Protein AF-A0A4T0WG62-F1 (afdb_monomer_lite)

Organism: NCBI:txid80884

Radius of gyration: 45.57 Å; chains: 1; bounding box: 102×88×135 Å

Secondary structure (DSSP, 8-state):
-HHHHHHHHHHHHHHHHHHHHHHHHHHHHHHHTT----S--SS--S-PBPHHHHHHHHHHHHHHHHHHHHHHHHHHHHTS-TTS--HHHHHHHHHHHHHHHHHHHHHHHHHHHHHHHHHTTTTSS-GGG-B------HHHHHHHHHHHHTT--BPTTSSPBP-HHHHHHHHHHHHHHHHHHS--HHHHHHHHHHHHHHHHHHHHHHHHHHHHHHHHHHT-GGGS-TTSS-HHHHHHHHHHHHHHHHHHHHHHHHHHHHHHHHHHHHHHHHHHHHHHHHHHHHHHHHHHHHHHHHHHHHHHHHHHHHHHHHHHS--TTTSS----THHHHHHHHHHHHHHHHHHHHHHHHHHHHHHHHHHHH---------------------------------------------------------PPPPP---------

Structure (mmCIF, N/CA/C/O backbone):
data_AF-A0A4T0WG62-F1
#
_entry.id   AF-A0A4T0WG62-F1
#
loop_
_atom_site.group_PDB
_atom_site.id
_atom_site.type_symbol
_atom_site.label_atom_id
_atom_site.label_alt_id
_atom_site.label_comp_id
_atom_site.label_asym_id
_atom_site.label_entity_id
_atom_site.label_seq_id
_atom_site.pdbx_PDB_ins_code
_atom_site.Cartn_x
_atom_site.Cartn_y
_atom_site.Cartn_z
_atom_site.occupancy
_atom_site.B_iso_or_equiv
_atom_site.auth_seq_id
_atom_site.auth_comp_id
_atom_site.auth_asym_id
_atom_site.auth_atom_id
_atom_site.pdbx_PDB_model_num
ATOM 1 N N . MET A 1 1 ? 10.729 -11.841 59.285 1.00 58.03 1 MET A N 1
ATOM 2 C CA . MET A 1 1 ? 10.294 -12.112 57.893 1.00 58.03 1 MET A CA 1
ATOM 3 C C . MET A 1 1 ? 8.800 -12.414 57.759 1.00 58.03 1 MET A C 1
ATOM 5 O O . MET A 1 1 ? 8.158 -11.691 57.017 1.00 58.03 1 MET A O 1
ATOM 9 N N . ARG A 1 2 ? 8.191 -13.393 58.455 1.00 59.16 2 ARG A N 1
ATOM 10 C CA . ARG A 1 2 ? 6.732 -13.644 58.311 1.00 59.16 2 ARG A CA 1
ATOM 11 C C . ARG A 1 2 ? 5.884 -12.383 58.585 1.00 59.16 2 ARG A C 1
ATOM 13 O O . ARG A 1 2 ? 5.039 -12.024 57.774 1.00 59.16 2 ARG A O 1
ATOM 20 N N . ASN A 1 3 ? 6.221 -11.640 59.641 1.00 69.44 3 ASN A N 1
ATOM 21 C CA . ASN A 1 3 ? 5.549 -10.395 60.036 1.00 69.44 3 ASN A CA 1
ATOM 22 C C . ASN A 1 3 ? 5.656 -9.270 58.985 1.00 69.44 3 ASN A C 1
ATOM 24 O O . ASN A 1 3 ? 4.749 -8.452 58.893 1.00 69.44 3 ASN A O 1
ATOM 28 N N . SER A 1 4 ? 6.716 -9.219 58.163 1.00 74.25 4 SER A N 1
ATOM 29 C CA . SER A 1 4 ? 6.826 -8.186 57.120 1.00 74.25 4 SER A CA 1
ATOM 30 C C . SER A 1 4 ? 5.960 -8.488 55.893 1.00 74.25 4 SER A C 1
ATOM 32 O O . SER A 1 4 ? 5.573 -7.555 55.197 1.00 74.25 4 SER A O 1
ATOM 34 N N . VAL A 1 5 ? 5.581 -9.752 55.656 1.00 79.00 5 VAL A N 1
ATOM 35 C CA . VAL A 1 5 ? 4.540 -10.099 54.669 1.00 79.00 5 VAL A CA 1
ATOM 36 C C . VAL A 1 5 ? 3.175 -9.591 55.141 1.00 79.00 5 VAL A C 1
ATOM 38 O O . VAL A 1 5 ? 2.461 -8.968 54.361 1.00 79.00 5 VAL A O 1
ATOM 41 N N . VAL A 1 6 ? 2.849 -9.802 56.423 1.00 81.94 6 VAL A N 1
ATOM 42 C CA . VAL A 1 6 ? 1.596 -9.337 57.047 1.00 81.94 6 VAL A CA 1
ATOM 43 C C . VAL A 1 6 ? 1.511 -7.808 57.014 1.00 81.94 6 VAL A C 1
ATOM 45 O O . VAL A 1 6 ? 0.592 -7.272 56.406 1.00 81.94 6 VAL A O 1
ATOM 48 N N . SER A 1 7 ? 2.530 -7.107 57.518 1.00 84.62 7 SER A N 1
ATOM 49 C CA . SER A 1 7 ? 2.588 -5.637 57.489 1.00 84.62 7 SER A CA 1
ATOM 50 C C . SER A 1 7 ? 2.516 -5.059 56.065 1.00 84.62 7 SER A C 1
ATOM 52 O O . SER A 1 7 ? 1.812 -4.079 55.819 1.00 84.62 7 SER A O 1
ATOM 54 N N . SER A 1 8 ? 3.161 -5.700 55.079 1.00 84.06 8 SER A N 1
ATOM 55 C CA . SER A 1 8 ? 3.052 -5.284 53.671 1.00 84.06 8 SER A CA 1
ATOM 56 C C . SER A 1 8 ? 1.628 -5.463 53.113 1.00 84.06 8 SER A C 1
ATOM 58 O O . SER A 1 8 ? 1.199 -4.670 52.269 1.00 84.06 8 SER A O 1
ATOM 60 N N . ALA A 1 9 ? 0.866 -6.454 53.589 1.00 84.94 9 ALA A N 1
ATOM 61 C CA . ALA A 1 9 ? -0.545 -6.633 53.244 1.00 84.94 9 ALA A CA 1
ATOM 62 C C . ALA A 1 9 ? -1.465 -5.629 53.970 1.00 84.94 9 ALA A C 1
ATOM 64 O O . ALA A 1 9 ? -2.357 -5.072 53.335 1.00 84.94 9 ALA A O 1
ATOM 65 N N . GLU A 1 10 ? -1.219 -5.328 55.248 1.00 87.88 10 GLU A N 1
ATOM 66 C CA . GLU A 1 10 ? -1.970 -4.332 56.036 1.00 87.88 10 GLU A CA 1
ATOM 67 C C . GLU A 1 10 ? -1.861 -2.921 55.437 1.00 87.88 10 GLU A C 1
ATOM 69 O O . GLU A 1 10 ? -2.872 -2.249 55.225 1.00 87.88 10 GLU A O 1
ATOM 74 N N . VAL A 1 11 ? -0.649 -2.494 55.059 1.00 87.06 11 VAL A N 1
ATOM 75 C CA . VAL A 1 11 ? -0.417 -1.206 54.375 1.00 87.06 11 VAL A CA 1
ATOM 76 C C . VAL A 1 11 ? -1.148 -1.139 53.028 1.00 87.06 11 VAL A C 1
ATOM 78 O O . VAL A 1 11 ? -1.618 -0.075 52.624 1.00 87.06 11 VAL A O 1
ATOM 81 N N . PHE A 1 12 ? -1.280 -2.266 52.323 1.00 87.88 12 PHE A N 1
ATOM 82 C CA . PHE A 1 12 ? -2.065 -2.331 51.090 1.00 87.88 12 PHE A CA 1
ATOM 83 C C . PHE A 1 12 ? -3.573 -2.299 51.356 1.00 87.88 12 PHE A C 1
ATOM 85 O O . PHE A 1 12 ? -4.283 -1.590 50.651 1.00 87.88 12 PHE A O 1
ATOM 92 N N . TYR A 1 13 ? -4.060 -2.989 52.389 1.00 90.12 13 TYR A N 1
ATOM 93 C CA . TYR A 1 13 ? -5.461 -2.929 52.804 1.00 90.12 13 TYR A CA 1
ATOM 94 C C . TYR A 1 13 ? -5.880 -1.498 53.173 1.00 90.12 13 TYR A C 1
ATOM 96 O O . TYR A 1 13 ? -6.916 -1.034 52.707 1.00 90.12 13 TYR A O 1
ATOM 104 N N . ALA A 1 14 ? -5.041 -0.755 53.903 1.00 88.88 14 ALA A N 1
ATOM 105 C CA . ALA A 1 14 ? -5.281 0.659 54.200 1.00 88.88 14 ALA A CA 1
ATOM 106 C C . ALA A 1 14 ? -5.350 1.531 52.926 1.00 88.88 14 ALA A C 1
ATOM 108 O O . ALA A 1 14 ? -6.256 2.354 52.792 1.00 88.88 14 ALA A O 1
ATOM 109 N N . LYS A 1 15 ? -4.441 1.315 51.961 1.00 86.56 15 LYS A N 1
ATOM 110 C CA . LYS A 1 15 ? -4.449 2.005 50.654 1.00 86.56 15 LYS A CA 1
ATOM 111 C C . LYS A 1 15 ? -5.697 1.670 49.826 1.00 86.56 15 LYS A C 1
ATOM 113 O O . LYS A 1 15 ? -6.293 2.571 49.246 1.00 86.56 15 LYS A O 1
ATOM 118 N N . VAL A 1 16 ? -6.118 0.402 49.798 1.00 88.56 16 VAL A N 1
ATOM 119 C CA . VAL A 1 16 ? -7.355 -0.038 49.130 1.00 88.56 16 VAL A CA 1
ATOM 120 C C . VAL A 1 16 ? -8.583 0.567 49.805 1.00 88.56 16 VAL A C 1
ATOM 122 O O . VAL A 1 16 ? -9.435 1.096 49.101 1.00 88.56 16 VAL A O 1
ATOM 125 N N . LYS A 1 17 ? -8.664 0.556 51.142 1.00 90.12 17 LYS A N 1
ATOM 126 C CA . LYS A 1 17 ? -9.799 1.133 51.872 1.00 90.12 17 LYS A CA 1
ATOM 127 C C . LYS A 1 17 ? -9.974 2.621 51.556 1.00 90.12 17 LYS A C 1
ATOM 129 O O . LYS A 1 17 ? -11.061 3.013 51.160 1.00 90.12 17 LYS A O 1
ATOM 134 N N . ALA A 1 18 ? -8.900 3.410 51.608 1.00 87.56 18 ALA A N 1
ATOM 135 C CA . ALA A 1 18 ? -8.962 4.832 51.263 1.00 87.56 18 ALA A CA 1
ATOM 136 C C . ALA A 1 18 ? -9.441 5.090 49.816 1.00 87.56 18 ALA A C 1
ATOM 138 O O . ALA A 1 18 ? -10.061 6.116 49.548 1.00 87.56 18 ALA A O 1
ATOM 139 N N . ILE A 1 19 ? -9.183 4.163 48.884 1.00 87.81 19 ILE A N 1
ATOM 140 C CA . ILE A 1 19 ? -9.728 4.225 47.520 1.00 87.81 19 ILE A CA 1
ATOM 141 C C . ILE A 1 19 ? -11.210 3.819 47.492 1.00 87.81 19 ILE A C 1
ATOM 143 O O . ILE A 1 19 ? -11.988 4.475 46.806 1.00 87.81 19 ILE A O 1
ATOM 147 N N . VAL A 1 20 ? -11.622 2.797 48.253 1.00 89.12 20 VAL A N 1
ATOM 148 C CA . VAL A 1 20 ? -13.041 2.417 48.399 1.00 89.12 20 VAL A CA 1
ATOM 149 C C . VAL A 1 20 ? -13.855 3.598 48.932 1.00 89.12 20 VAL A C 1
ATOM 151 O O . VAL A 1 20 ? -14.831 3.982 48.289 1.00 89.12 20 VAL A O 1
ATOM 154 N N . ASP A 1 21 ? -13.393 4.235 50.011 1.00 88.25 21 ASP A N 1
ATOM 155 C CA . ASP A 1 21 ? -14.027 5.407 50.626 1.00 88.25 21 ASP A CA 1
ATOM 156 C C . ASP A 1 21 ? -14.204 6.553 49.592 1.00 88.25 21 ASP A C 1
ATOM 158 O O . ASP A 1 21 ? -15.281 7.143 49.478 1.00 88.25 21 ASP A O 1
ATOM 162 N N . GLN A 1 22 ? -13.184 6.814 48.755 1.00 84.00 22 GLN A N 1
ATOM 163 C CA . GLN A 1 22 ? -13.262 7.781 47.645 1.00 84.00 22 GLN A CA 1
ATOM 164 C C . GLN A 1 22 ? -14.237 7.359 46.533 1.00 84.00 22 GLN A C 1
ATOM 166 O O . GLN A 1 22 ? -14.954 8.200 45.990 1.00 84.00 22 GLN A O 1
ATOM 171 N N . THR A 1 23 ? -14.291 6.072 46.174 1.00 84.38 23 THR A N 1
ATOM 172 C CA . THR A 1 23 ? -15.251 5.579 45.170 1.00 84.38 23 THR A CA 1
ATOM 173 C C . THR A 1 23 ? -16.695 5.586 45.672 1.00 84.38 23 THR A C 1
ATOM 175 O O . THR A 1 23 ? -17.605 5.766 44.867 1.00 84.38 23 THR A O 1
ATOM 178 N N . GLU A 1 24 ? -16.923 5.462 46.982 1.00 85.75 24 GLU A N 1
ATOM 179 C CA . GLU A 1 24 ? -18.254 5.589 47.582 1.00 85.75 24 GLU A CA 1
ATOM 180 C C . GLU A 1 24 ? -18.732 7.052 47.585 1.00 85.75 24 GLU A C 1
ATOM 182 O O . GLU A 1 24 ? -19.895 7.320 47.282 1.00 85.75 24 GLU A O 1
ATOM 187 N N . GLU A 1 25 ? -17.837 8.014 47.844 1.00 82.88 25 GLU A N 1
ATOM 188 C CA . GLU A 1 25 ? -18.127 9.447 47.677 1.00 82.88 25 GLU A CA 1
ATOM 189 C C . GLU A 1 25 ? -18.475 9.784 46.214 1.00 82.88 25 GLU A C 1
ATOM 191 O O . GLU A 1 25 ? -19.505 10.405 45.946 1.00 82.88 25 GLU A O 1
ATOM 196 N N . LEU A 1 26 ? -17.666 9.310 45.258 1.00 80.44 26 LEU A N 1
ATOM 197 C CA . LEU A 1 26 ? -17.929 9.425 43.818 1.00 80.44 26 LEU A CA 1
ATOM 198 C C . LEU A 1 26 ? -19.282 8.818 43.421 1.00 80.44 26 LEU A C 1
ATOM 200 O O . LEU A 1 26 ? -20.031 9.430 42.660 1.00 80.44 26 LEU A O 1
ATOM 204 N N . HIS A 1 27 ? -19.615 7.634 43.941 1.00 80.94 27 HIS A N 1
ATOM 205 C CA . HIS A 1 27 ? -20.894 6.984 43.665 1.00 80.94 27 HIS A CA 1
ATOM 206 C C . HIS A 1 27 ? -22.071 7.822 44.178 1.00 80.94 27 HIS A C 1
ATOM 208 O O . HIS A 1 27 ? -23.005 8.077 43.417 1.00 80.94 27 HIS A O 1
ATOM 214 N N . LYS A 1 28 ? -21.988 8.324 45.419 1.00 80.69 28 LYS A N 1
ATOM 215 C CA . LYS A 1 28 ? -23.000 9.213 46.011 1.00 80.69 28 LYS A CA 1
ATOM 216 C C . LYS A 1 28 ? -23.216 10.461 45.155 1.00 80.69 28 LYS A C 1
ATOM 218 O O . LYS A 1 28 ? -24.358 10.730 44.791 1.00 80.69 28 LYS A O 1
ATOM 223 N N . LEU A 1 29 ? -22.138 11.143 44.752 1.00 73.94 29 LEU A N 1
ATOM 224 C CA . LEU A 1 29 ? -22.194 12.327 43.882 1.00 73.94 29 LEU A CA 1
ATOM 225 C C . LEU A 1 29 ? -22.907 12.045 42.548 1.00 73.94 29 LEU A C 1
ATOM 227 O O . LEU A 1 29 ? -23.790 12.807 42.153 1.00 73.94 29 LEU A O 1
ATOM 231 N N . VAL A 1 30 ? -22.588 10.926 41.885 1.00 71.62 30 VAL A N 1
ATOM 232 C CA . VAL A 1 30 ? -23.264 10.520 40.639 1.00 71.62 30 VAL A CA 1
ATOM 233 C C . VAL A 1 30 ? -24.741 10.198 40.880 1.00 71.62 30 VAL A C 1
ATOM 235 O O . VAL A 1 30 ? -25.576 10.595 40.073 1.00 71.62 30 VAL A O 1
ATOM 238 N N . THR A 1 31 ? -25.095 9.530 41.984 1.00 68.25 31 THR A N 1
AT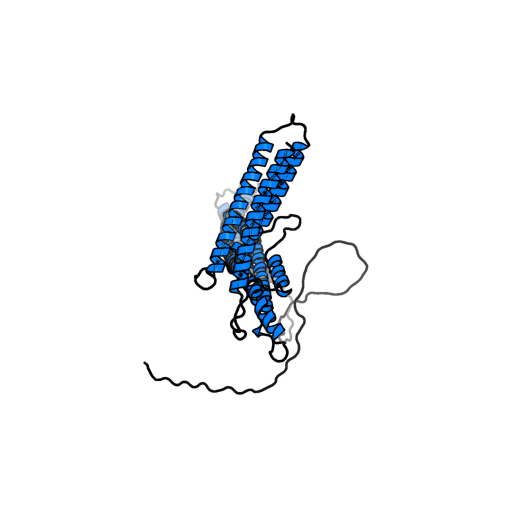OM 239 C CA . THR A 1 31 ? -26.508 9.248 42.298 1.00 68.25 31 THR A CA 1
ATOM 240 C C . THR A 1 31 ? -27.309 10.506 42.638 1.00 68.25 31 THR A C 1
ATOM 242 O O . THR A 1 31 ? -28.460 10.599 42.225 1.00 68.25 31 THR A O 1
ATOM 245 N N . SER A 1 32 ? -26.716 11.505 43.305 1.00 65.50 32 SER A N 1
ATOM 246 C CA . SER A 1 32 ? -27.384 12.791 43.562 1.00 65.50 32 SER A CA 1
ATOM 247 C C . SER A 1 32 ? -27.530 13.653 42.305 1.00 65.50 32 SER A C 1
ATOM 249 O O . SER A 1 32 ? -28.521 14.360 42.168 1.00 65.50 32 SER A O 1
ATOM 251 N N . ALA A 1 33 ? -26.581 13.571 41.366 1.00 58.84 33 ALA A N 1
ATOM 252 C CA . ALA A 1 33 ? -26.640 14.281 40.085 1.00 58.84 33 ALA A CA 1
ATOM 253 C C . ALA A 1 33 ? -27.574 13.617 39.048 1.00 58.84 33 ALA A C 1
ATOM 255 O O . ALA A 1 33 ? -27.805 14.183 37.984 1.00 58.84 33 ALA A O 1
ATOM 256 N N . ALA A 1 34 ? -28.097 12.421 39.340 1.00 53.22 34 ALA A N 1
ATOM 257 C CA . ALA A 1 34 ? -28.972 11.641 38.462 1.00 53.22 34 ALA A CA 1
ATOM 258 C C . ALA A 1 34 ? -30.437 11.587 38.953 1.00 53.22 34 ALA A C 1
ATOM 260 O O . ALA A 1 34 ? -31.169 10.654 38.613 1.00 53.22 34 ALA A O 1
ATOM 261 N N . ALA A 1 35 ? -30.862 12.563 39.764 1.00 41.53 35 ALA A N 1
ATOM 262 C CA . ALA A 1 35 ? -32.261 12.721 40.158 1.00 41.53 35 ALA A CA 1
ATOM 263 C C . ALA A 1 35 ? -33.159 13.001 38.924 1.00 41.53 35 ALA A C 1
ATOM 265 O O . ALA A 1 35 ? -32.710 13.667 37.988 1.00 41.53 35 ALA A O 1
ATOM 266 N N . PRO A 1 36 ? -34.400 12.477 38.874 1.00 46.28 36 PRO A N 1
ATOM 267 C CA . PRO A 1 36 ? -35.168 12.369 37.631 1.00 46.28 36 PRO A CA 1
ATOM 268 C C . PRO A 1 36 ? -36.001 13.622 37.300 1.00 46.28 36 PRO A C 1
ATOM 270 O O . PRO A 1 36 ? -37.225 13.538 37.179 1.00 46.28 36 PRO A O 1
ATOM 273 N N . ASP A 1 37 ? -35.345 14.767 37.116 1.00 38.50 37 ASP A N 1
ATOM 274 C CA . ASP A 1 37 ? -35.994 15.956 36.555 1.00 38.50 37 ASP A CA 1
ATOM 275 C C . ASP A 1 37 ? -36.069 15.871 35.014 1.00 38.50 37 ASP A C 1
ATOM 277 O O . ASP A 1 37 ? -35.070 15.656 34.331 1.00 38.50 37 ASP A O 1
ATOM 281 N N . ASP A 1 38 ? -37.287 16.064 34.492 1.00 41.41 38 ASP A N 1
ATOM 282 C CA . ASP A 1 38 ? -37.733 15.979 33.086 1.00 41.41 38 ASP A CA 1
ATOM 283 C C . ASP A 1 38 ? -37.735 14.578 32.401 1.00 41.41 38 ASP A C 1
ATOM 285 O O . ASP A 1 38 ? -36.753 14.159 31.784 1.00 41.41 38 ASP A O 1
ATOM 289 N N . PRO A 1 39 ? -38.888 13.869 32.384 1.00 42.44 39 PRO A N 1
ATOM 290 C CA . PRO A 1 39 ? -39.071 12.630 31.620 1.00 42.44 39 PRO A CA 1
ATOM 291 C C . PRO A 1 39 ? -39.359 12.833 30.113 1.00 42.44 39 PRO A C 1
ATOM 293 O O . PRO A 1 39 ? -39.622 11.846 29.420 1.00 42.44 39 PRO A O 1
ATOM 296 N N . TYR A 1 40 ? -39.359 14.068 29.594 1.00 40.94 40 TYR A N 1
ATOM 297 C CA . TYR A 1 40 ? -39.713 14.396 28.204 1.00 40.94 40 TYR A CA 1
ATOM 298 C C . TYR A 1 40 ? -38.552 14.843 27.307 1.00 40.94 40 TYR A C 1
ATOM 300 O O . TYR A 1 40 ? -38.733 14.861 26.084 1.00 40.94 40 TYR A O 1
ATOM 308 N N . ASN A 1 41 ? -37.364 15.133 27.843 1.00 41.78 41 ASN A N 1
ATOM 309 C CA . ASN A 1 41 ? -36.190 15.422 27.017 1.00 41.78 41 ASN A CA 1
ATOM 310 C C . ASN A 1 41 ? -35.742 14.168 26.212 1.00 41.78 41 ASN A C 1
ATOM 312 O O . ASN A 1 41 ? -35.438 13.128 26.800 1.00 41.78 41 ASN A O 1
ATOM 316 N N . PRO A 1 42 ? -35.696 14.211 24.861 1.00 43.97 42 PRO A N 1
ATOM 317 C CA . PRO A 1 42 ? -35.325 13.053 24.046 1.00 43.97 42 PRO A CA 1
ATOM 318 C C . PRO A 1 42 ? -33.807 12.842 23.873 1.00 43.97 42 PRO A C 1
ATOM 320 O O . PRO A 1 42 ? -33.422 11.791 23.342 1.00 43.97 42 PRO A O 1
ATOM 323 N N . ASP A 1 43 ? -32.964 13.798 24.285 1.00 45.62 43 ASP A N 1
ATOM 324 C CA . ASP A 1 43 ? -31.498 13.737 24.209 1.00 45.62 43 ASP A CA 1
ATOM 325 C C . ASP A 1 43 ? -30.863 13.924 25.612 1.00 45.62 43 ASP A C 1
ATOM 327 O O . ASP A 1 43 ? -30.956 14.994 26.210 1.00 45.62 43 ASP A O 1
ATOM 331 N N . ASP A 1 44 ? -30.165 12.877 26.086 1.00 54.94 44 ASP A N 1
ATOM 332 C CA . ASP A 1 44 ? -29.626 12.681 27.457 1.00 54.94 44 ASP A CA 1
ATOM 333 C C . ASP A 1 44 ? -30.693 12.505 28.580 1.00 54.94 44 ASP A C 1
ATOM 335 O O . ASP A 1 44 ? -31.873 12.731 28.321 1.00 54.94 44 ASP A O 1
ATOM 339 N N . PRO A 1 45 ? -30.348 12.005 29.797 1.00 48.44 45 PRO A N 1
ATOM 340 C CA . PRO A 1 45 ? -29.015 11.669 30.308 1.00 48.44 45 PRO A CA 1
ATOM 341 C C . PRO A 1 45 ? -28.752 10.171 30.572 1.00 48.44 45 PRO A C 1
ATOM 343 O O . PRO A 1 45 ? -29.561 9.433 31.137 1.00 48.44 45 PRO A O 1
ATOM 346 N N . ARG A 1 46 ? -27.519 9.735 30.289 1.00 44.91 46 ARG A N 1
ATOM 347 C CA . ARG A 1 46 ? -26.825 8.722 31.111 1.00 44.91 46 ARG A CA 1
ATOM 348 C C . ARG A 1 46 ? -25.471 9.302 31.515 1.00 44.91 46 ARG A C 1
ATOM 350 O O . ARG A 1 46 ? -24.751 9.695 30.597 1.00 44.91 46 ARG A O 1
ATOM 357 N N . PRO A 1 47 ? -25.078 9.309 32.806 1.00 52.78 47 PRO A N 1
ATOM 358 C CA . PRO A 1 47 ? -23.794 9.867 33.227 1.00 52.78 47 PRO A CA 1
ATOM 359 C C . PRO A 1 47 ? -22.658 9.195 32.447 1.00 52.78 47 PRO A C 1
ATOM 361 O O . PRO A 1 47 ? -22.413 7.992 32.568 1.00 52.78 47 PRO A O 1
ATOM 364 N N . HIS A 1 48 ? -22.027 9.961 31.557 1.00 58.41 48 HIS A N 1
ATOM 365 C CA . HIS A 1 48 ? -20.987 9.458 30.669 1.00 58.41 48 HIS A CA 1
ATOM 366 C C . HIS A 1 48 ? -19.718 9.186 31.469 1.00 58.41 48 HIS A C 1
ATOM 368 O O . HIS A 1 48 ? -19.256 10.048 32.211 1.00 58.41 48 HIS A O 1
ATOM 374 N N . LEU A 1 49 ? -19.151 7.989 31.304 1.00 65.69 49 LEU A N 1
ATOM 375 C CA . LEU A 1 49 ? -18.008 7.549 32.096 1.00 65.69 49 LEU A CA 1
ATOM 376 C C . LEU A 1 49 ? -16.767 8.409 31.767 1.00 65.69 49 LEU A C 1
ATOM 378 O O . LEU A 1 49 ? -16.339 8.409 30.605 1.00 65.69 49 LEU A O 1
ATOM 382 N N . PRO A 1 50 ? -16.176 9.128 32.742 1.00 72.31 50 PRO A N 1
ATOM 383 C CA . PRO A 1 50 ? -14.961 9.904 32.511 1.00 72.31 50 PRO A CA 1
ATOM 384 C C . PRO A 1 50 ? -13.777 9.004 32.133 1.00 72.31 50 PRO A C 1
ATOM 386 O O . PRO A 1 50 ? -13.639 7.892 32.656 1.00 72.31 50 PRO A O 1
ATOM 389 N N . SER A 1 51 ? -12.880 9.486 31.266 1.00 73.50 51 SER A N 1
ATOM 390 C CA . SER A 1 51 ? -11.641 8.763 30.938 1.00 73.50 51 SER A CA 1
ATOM 391 C C . SER A 1 51 ? -10.748 8.587 32.165 1.00 73.50 51 SER A C 1
ATOM 393 O O . SER A 1 51 ? -10.183 7.516 32.372 1.00 73.50 51 SER A O 1
ATOM 395 N N . SER A 1 52 ? -10.700 9.599 33.030 1.00 78.69 52 SER A N 1
ATOM 396 C CA . SER A 1 52 ? -10.097 9.576 34.364 1.00 78.69 52 SER A CA 1
ATOM 397 C C . SER A 1 52 ? -10.566 8.380 35.205 1.00 78.69 52 SER A C 1
ATOM 399 O O . SER A 1 52 ? -9.728 7.670 35.756 1.00 78.69 52 SER A O 1
ATOM 401 N N . LEU A 1 53 ? -11.864 8.064 35.228 1.00 81.31 53 LEU A N 1
ATOM 402 C CA . LEU A 1 53 ? -12.393 6.928 35.993 1.00 81.31 53 LEU A CA 1
ATOM 403 C C . LEU A 1 53 ? -12.007 5.563 35.385 1.00 81.31 53 LEU A C 1
ATOM 405 O O . LEU A 1 53 ? -11.716 4.619 36.119 1.00 81.31 53 LEU A O 1
ATOM 409 N N . VAL A 1 54 ? -11.922 5.456 34.053 1.00 81.69 54 VAL A N 1
ATOM 410 C CA . VAL A 1 54 ? -11.402 4.243 33.386 1.00 81.69 54 VAL A CA 1
ATOM 411 C C . VAL A 1 54 ? -9.899 4.071 33.637 1.00 81.69 54 VAL A C 1
ATOM 413 O O . VAL A 1 54 ? -9.451 2.969 33.949 1.00 81.69 54 VAL A O 1
ATOM 416 N N . ASN A 1 55 ? -9.130 5.161 33.598 1.00 84.50 55 ASN A N 1
ATOM 417 C CA . ASN A 1 55 ? -7.704 5.171 33.932 1.00 84.50 55 ASN A CA 1
ATOM 418 C C . ASN A 1 55 ? -7.459 4.799 35.410 1.00 84.50 55 ASN A C 1
ATOM 420 O O . ASN A 1 55 ? -6.498 4.092 35.722 1.00 84.50 55 ASN A O 1
ATOM 424 N N . ALA A 1 56 ? -8.344 5.215 36.325 1.00 87.44 56 ALA A N 1
ATOM 425 C CA . ALA A 1 56 ? -8.324 4.780 37.721 1.00 87.44 56 ALA A CA 1
ATOM 426 C C . ALA A 1 56 ? -8.599 3.271 37.862 1.00 87.44 56 ALA A C 1
ATOM 428 O O . ALA A 1 56 ? -7.929 2.603 38.648 1.00 87.44 56 ALA A O 1
ATOM 429 N N . PHE A 1 57 ? -9.528 2.712 37.079 1.00 86.88 57 PHE A N 1
ATOM 430 C CA . PHE A 1 57 ? -9.827 1.275 37.073 1.00 86.88 57 PHE A CA 1
ATOM 431 C C . PHE A 1 57 ? -8.673 0.421 36.508 1.00 86.88 57 PHE A C 1
ATOM 433 O O . PHE A 1 57 ? -8.301 -0.588 37.112 1.00 86.88 57 PHE A O 1
ATOM 440 N N . GLU A 1 58 ? -8.038 0.841 35.408 1.00 88.50 58 GLU A N 1
ATOM 441 C CA . GLU A 1 58 ? -6.826 0.184 34.884 1.00 88.50 58 GLU A CA 1
ATOM 442 C C . GLU A 1 58 ? -5.666 0.258 35.895 1.00 88.50 58 GLU A C 1
ATOM 444 O O . GLU A 1 58 ? -4.962 -0.731 36.138 1.00 88.50 58 GLU A O 1
ATOM 449 N N . GLY A 1 59 ? -5.507 1.412 36.551 1.00 89.00 59 GLY A N 1
ATOM 450 C CA . GLY A 1 59 ? -4.559 1.598 37.645 1.00 89.00 59 GLY A CA 1
ATOM 451 C C . GLY A 1 59 ? -4.853 0.699 38.851 1.00 89.00 59 GLY A C 1
ATOM 452 O O . GLY A 1 59 ? -3.922 0.127 39.413 1.00 89.00 59 GLY A O 1
ATOM 453 N N . LEU A 1 60 ? -6.123 0.500 39.218 1.00 90.12 60 LEU A N 1
ATOM 454 C CA . LEU A 1 60 ? -6.536 -0.409 40.293 1.00 90.12 60 LEU A CA 1
ATOM 455 C C . LEU A 1 60 ? -6.153 -1.860 39.987 1.00 90.12 60 LEU A C 1
ATOM 457 O O . LEU A 1 60 ? -5.497 -2.498 40.812 1.00 90.12 60 LEU A O 1
ATOM 461 N N . ILE A 1 61 ? -6.486 -2.368 38.795 1.00 91.50 61 ILE A N 1
ATOM 462 C CA . ILE A 1 61 ? -6.073 -3.714 38.358 1.00 91.50 61 ILE A CA 1
ATOM 463 C C . ILE A 1 61 ? -4.545 -3.841 38.413 1.00 91.50 61 ILE A C 1
ATOM 465 O O . ILE A 1 61 ? -4.016 -4.807 38.969 1.00 91.50 61 ILE A O 1
ATOM 469 N N . SER A 1 62 ? -3.828 -2.835 37.905 1.00 90.19 62 SER A N 1
ATOM 470 C CA . SER A 1 62 ? -2.363 -2.786 37.940 1.00 90.19 62 SER A CA 1
ATOM 471 C C . SER A 1 62 ? -1.815 -2.820 39.373 1.00 90.19 62 SER A C 1
ATOM 473 O O . SER A 1 62 ? -0.862 -3.547 39.650 1.00 90.19 62 SER A O 1
ATOM 475 N N . MET A 1 63 ? -2.448 -2.103 40.306 1.00 89.75 63 MET A N 1
ATOM 476 C CA . MET A 1 63 ? -2.084 -2.057 41.724 1.00 89.75 63 MET A CA 1
ATOM 477 C C . MET A 1 63 ? -2.272 -3.426 42.406 1.00 89.75 63 MET A C 1
ATOM 479 O O . MET A 1 63 ? -1.366 -3.887 43.103 1.00 89.75 63 MET A O 1
ATOM 483 N N . TYR A 1 64 ? -3.387 -4.125 42.151 1.00 90.19 64 TYR A N 1
ATOM 484 C CA . TYR A 1 64 ? -3.605 -5.497 42.636 1.00 90.19 64 TYR A CA 1
ATOM 485 C C . TYR A 1 64 ? -2.584 -6.489 42.059 1.00 90.19 64 TYR A C 1
ATOM 487 O O . TYR A 1 64 ? -2.014 -7.286 42.806 1.00 90.19 64 TYR A O 1
ATOM 495 N N . VAL A 1 65 ? -2.299 -6.428 40.752 1.00 92.50 65 VAL A N 1
ATOM 496 C CA . VAL A 1 65 ? -1.321 -7.315 40.092 1.00 92.50 65 VAL A CA 1
ATOM 497 C C . VAL A 1 65 ? 0.100 -7.072 40.613 1.00 92.50 65 VAL A C 1
ATOM 499 O O . VAL A 1 65 ? 0.828 -8.030 40.890 1.00 92.50 65 VAL A O 1
ATOM 502 N N . LEU A 1 66 ? 0.499 -5.809 40.800 1.00 90.44 66 LEU A N 1
ATOM 503 C CA . LEU A 1 66 ? 1.791 -5.455 41.395 1.00 90.44 66 LEU A CA 1
ATOM 504 C C . LEU A 1 66 ? 1.894 -5.940 42.846 1.00 90.44 66 LEU A C 1
ATOM 506 O O . LEU A 1 66 ? 2.915 -6.527 43.208 1.00 90.44 66 LEU A O 1
ATOM 510 N N . LYS A 1 67 ? 0.837 -5.793 43.657 1.00 90.00 67 LYS A N 1
ATOM 511 C CA . LYS A 1 67 ? 0.858 -6.255 45.052 1.00 90.00 67 LYS A CA 1
ATOM 512 C C . LYS A 1 67 ? 0.870 -7.776 45.181 1.00 90.00 67 LYS A C 1
ATOM 514 O O . LYS A 1 67 ? 1.661 -8.311 45.956 1.00 90.00 67 LYS A O 1
ATOM 519 N N . ALA A 1 68 ? 0.068 -8.488 44.390 1.00 89.25 68 ALA A N 1
ATOM 520 C CA . ALA A 1 68 ? 0.098 -9.951 44.341 1.00 89.25 68 ALA A CA 1
ATOM 521 C C . ALA A 1 68 ? 1.499 -10.469 43.964 1.00 89.25 68 ALA A C 1
ATOM 523 O O . ALA A 1 68 ? 1.981 -11.458 44.521 1.00 89.25 68 ALA A O 1
ATOM 524 N N . LYS A 1 69 ? 2.193 -9.758 43.067 1.00 89.31 69 LYS A N 1
ATOM 525 C CA . LYS A 1 69 ? 3.577 -10.042 42.675 1.00 89.31 69 LYS A CA 1
ATOM 526 C C . LYS A 1 69 ? 4.583 -9.739 43.790 1.00 89.31 69 LYS A C 1
ATOM 528 O O . LYS A 1 69 ? 5.444 -10.584 44.023 1.00 89.31 69 LYS A O 1
ATOM 533 N N . GLU A 1 70 ? 4.460 -8.614 44.504 1.00 87.56 70 GLU A N 1
ATOM 534 C CA . GLU A 1 70 ? 5.282 -8.310 45.690 1.00 87.56 70 GLU A CA 1
ATOM 535 C C . GLU A 1 70 ? 5.126 -9.409 46.751 1.00 87.56 70 GLU A C 1
ATOM 537 O O . GLU A 1 70 ? 6.112 -10.032 47.137 1.00 87.56 70 GLU A O 1
ATOM 542 N N . LEU A 1 71 ? 3.891 -9.716 47.164 1.00 87.25 71 LEU A N 1
ATOM 543 C CA . LEU A 1 71 ? 3.607 -10.710 48.205 1.00 87.25 71 LEU A CA 1
ATOM 544 C C . LEU A 1 71 ? 4.058 -12.122 47.797 1.00 87.25 71 LEU A C 1
ATOM 546 O O . LEU A 1 71 ? 4.628 -12.844 48.615 1.00 87.25 71 LEU A O 1
ATOM 550 N N . SER A 1 72 ? 3.887 -12.507 46.526 1.00 87.31 72 SER A N 1
ATOM 551 C CA . SER A 1 72 ? 4.399 -13.780 45.996 1.00 87.31 72 SER A CA 1
ATOM 552 C C . SER A 1 72 ? 5.931 -13.852 46.046 1.00 87.31 72 SER A C 1
ATOM 554 O O . SER A 1 72 ? 6.487 -14.889 46.415 1.00 87.31 72 SER A O 1
ATOM 556 N N . TRP A 1 73 ? 6.627 -12.754 45.729 1.00 82.56 73 TRP A N 1
ATOM 557 C CA . TRP A 1 73 ? 8.086 -12.671 45.835 1.00 82.56 73 TRP A CA 1
ATOM 558 C C . TRP A 1 73 ? 8.546 -12.701 47.295 1.00 82.56 73 TRP A C 1
ATOM 560 O O . TRP A 1 73 ? 9.401 -13.515 47.631 1.00 82.56 73 TRP A O 1
ATOM 570 N N . MET A 1 74 ? 7.930 -11.912 48.180 1.00 81.00 74 MET A N 1
ATOM 571 C CA . MET A 1 74 ? 8.224 -11.929 49.616 1.00 81.00 74 MET A CA 1
ATOM 572 C C . MET A 1 74 ? 8.040 -13.325 50.218 1.00 81.00 74 MET A C 1
ATOM 574 O O . MET A 1 74 ? 8.943 -13.807 50.894 1.00 81.00 74 MET A O 1
ATOM 578 N N . ASN A 1 75 ? 6.936 -14.016 49.918 1.00 83.50 75 ASN A N 1
ATOM 579 C CA . ASN A 1 75 ? 6.690 -15.374 50.410 1.00 83.50 75 ASN A CA 1
ATOM 580 C C . ASN A 1 75 ? 7.774 -16.361 49.921 1.00 83.50 75 ASN A C 1
ATOM 582 O O . ASN A 1 75 ? 8.351 -17.101 50.720 1.00 83.50 75 ASN A O 1
ATOM 586 N N . ARG A 1 76 ? 8.149 -16.297 48.632 1.00 79.62 76 ARG A N 1
ATOM 587 C CA . ARG A 1 76 ? 9.258 -17.088 48.056 1.00 79.62 76 ARG A CA 1
ATOM 588 C C . ARG A 1 76 ? 10.615 -16.777 48.694 1.00 79.62 76 ARG A C 1
ATOM 590 O O . ARG A 1 76 ? 11.427 -17.690 48.816 1.00 79.62 76 ARG A O 1
ATOM 597 N N . PHE A 1 77 ? 10.862 -15.535 49.114 1.00 73.94 77 PHE A N 1
ATOM 598 C CA . PHE A 1 77 ? 12.053 -15.186 49.892 1.00 73.94 77 PHE A CA 1
ATOM 599 C C . PHE A 1 77 ? 11.978 -15.739 51.320 1.00 73.94 77 PHE A C 1
ATOM 601 O O . PHE A 1 77 ? 12.959 -16.309 51.779 1.00 73.94 77 PHE A O 1
ATOM 608 N N . THR A 1 78 ? 10.822 -15.683 51.995 1.00 69.19 78 THR A N 1
ATOM 609 C CA . THR A 1 78 ? 10.677 -16.267 53.346 1.00 69.19 78 THR A CA 1
ATOM 610 C C . THR A 1 78 ? 10.821 -17.792 53.385 1.00 69.19 78 THR A C 1
ATOM 612 O O . THR A 1 78 ? 11.144 -18.339 54.435 1.00 69.19 78 THR A O 1
ATOM 615 N N . ALA A 1 79 ? 10.608 -18.472 52.254 1.00 67.62 79 ALA A N 1
ATOM 616 C CA . ALA A 1 79 ? 10.762 -19.920 52.114 1.00 67.62 79 ALA A CA 1
ATOM 617 C C . ALA A 1 79 ? 12.193 -20.373 51.751 1.00 67.62 79 ALA A C 1
ATOM 619 O O . ALA A 1 79 ? 12.474 -21.570 51.784 1.00 67.62 79 ALA A O 1
ATOM 620 N N . LYS A 1 80 ? 13.103 -19.453 51.394 1.00 67.44 80 LYS A N 1
ATOM 621 C CA . LYS A 1 80 ? 14.516 -19.771 51.138 1.00 67.44 80 LYS A CA 1
ATOM 622 C C . LYS A 1 80 ? 15.376 -19.350 52.326 1.00 67.44 80 LYS A C 1
ATOM 624 O O . LYS A 1 80 ? 15.358 -18.195 52.735 1.00 67.44 80 LYS A O 1
ATOM 629 N N . ILE A 1 81 ? 16.155 -20.295 52.850 1.00 55.53 81 ILE A N 1
ATOM 630 C CA . ILE A 1 81 ? 17.091 -20.060 53.958 1.00 55.53 81 ILE A CA 1
ATOM 631 C C . ILE A 1 81 ? 18.101 -18.970 53.550 1.00 55.53 81 ILE A C 1
ATOM 633 O O . ILE A 1 81 ? 18.581 -18.941 52.416 1.00 55.53 81 ILE A O 1
ATOM 637 N N . ALA A 1 82 ? 18.393 -18.055 54.477 1.00 55.34 82 ALA A N 1
ATOM 638 C CA . ALA A 1 82 ? 18.930 -16.719 54.193 1.00 55.34 82 ALA A CA 1
ATOM 639 C C . ALA A 1 82 ? 20.373 -16.650 53.635 1.00 55.34 82 ALA A C 1
ATOM 641 O O . ALA A 1 82 ? 20.861 -15.558 53.361 1.00 55.34 82 ALA A O 1
ATOM 642 N N . SER A 1 83 ? 21.063 -17.778 53.447 1.00 54.12 83 SER A N 1
ATOM 643 C CA . SER A 1 83 ? 22.471 -17.832 53.020 1.00 54.12 83 SER A CA 1
ATOM 644 C C . SER A 1 83 ? 22.704 -17.634 51.514 1.00 54.12 83 SER A C 1
ATOM 646 O O . SER A 1 83 ? 23.831 -17.372 51.108 1.00 54.12 83 SER A O 1
ATOM 648 N N . SER A 1 84 ? 21.667 -17.729 50.672 1.00 55.12 84 SER A N 1
ATOM 649 C CA . SER A 1 84 ? 21.767 -17.541 49.210 1.00 55.12 84 SER A CA 1
ATOM 650 C C . SER A 1 84 ? 21.067 -16.252 48.760 1.00 55.12 84 SER A C 1
ATOM 652 O O . SER A 1 84 ? 20.155 -16.257 47.928 1.00 55.12 84 SER A O 1
ATOM 654 N N . TYR A 1 85 ? 21.454 -15.130 49.370 1.00 59.84 85 TYR A N 1
ATOM 655 C CA . TYR A 1 85 ? 20.839 -13.829 49.121 1.00 59.84 85 TYR A CA 1
ATOM 656 C C . TYR A 1 85 ? 21.616 -13.010 48.086 1.00 59.84 85 TYR A C 1
ATOM 658 O O . TYR A 1 85 ? 22.835 -12.887 48.154 1.00 59.84 85 TYR A O 1
ATOM 666 N N . SER A 1 86 ? 20.903 -12.424 47.121 1.00 64.88 86 SER A N 1
ATOM 667 C CA . SER A 1 86 ? 21.488 -11.536 46.115 1.00 64.88 86 SER A CA 1
ATOM 668 C C . SER A 1 86 ? 20.891 -10.142 46.239 1.00 64.88 86 SER A C 1
ATOM 670 O O . SER A 1 86 ? 19.679 -9.972 46.115 1.00 64.88 86 SER A O 1
ATOM 672 N N . GLN A 1 87 ? 21.754 -9.134 46.364 1.00 71.00 87 GLN A N 1
ATOM 673 C CA . GLN A 1 87 ? 21.387 -7.712 46.387 1.00 71.00 87 GLN A CA 1
ATOM 674 C C . GLN A 1 87 ? 20.551 -7.283 45.157 1.00 71.00 87 GLN A C 1
ATOM 676 O O . GLN A 1 87 ? 19.803 -6.309 45.197 1.00 71.00 87 GLN A O 1
ATOM 681 N N . ASN A 1 88 ? 20.627 -8.029 44.048 1.00 73.00 88 ASN A N 1
ATOM 682 C CA . ASN A 1 88 ? 19.821 -7.791 42.847 1.00 73.00 88 ASN A CA 1
ATOM 683 C C . ASN A 1 88 ? 18.367 -8.291 42.966 1.00 73.00 88 ASN A C 1
ATOM 685 O O . ASN A 1 88 ? 17.511 -7.843 42.203 1.00 73.00 88 ASN A O 1
ATOM 689 N N . ALA A 1 89 ? 18.074 -9.202 43.898 1.00 71.88 89 ALA A N 1
ATOM 690 C CA . ALA A 1 89 ? 16.714 -9.627 44.222 1.00 71.88 89 ALA A CA 1
ATOM 691 C C . ALA A 1 89 ? 16.014 -8.595 45.124 1.00 71.88 89 ALA A C 1
ATOM 693 O O . ALA A 1 89 ? 14.867 -8.239 44.864 1.00 71.88 89 ALA A O 1
ATOM 694 N N . GLU A 1 90 ? 16.746 -8.060 46.102 1.00 77.19 90 GLU A N 1
ATOM 695 C CA . GLU A 1 90 ? 16.340 -6.972 47.002 1.00 77.19 90 GLU A CA 1
ATOM 696 C C . GLU A 1 90 ? 15.959 -5.706 46.221 1.00 77.19 90 GLU A C 1
ATOM 698 O O . GLU A 1 90 ? 14.784 -5.348 46.155 1.00 77.19 90 GLU A O 1
ATOM 703 N N . ARG A 1 91 ? 16.903 -5.163 45.436 1.00 80.25 91 ARG A N 1
ATOM 704 C CA . ARG A 1 91 ? 16.681 -4.046 44.492 1.00 80.25 91 ARG A CA 1
ATOM 705 C C . ARG A 1 91 ? 15.506 -4.259 43.527 1.00 80.25 91 ARG A C 1
ATOM 707 O O . ARG A 1 91 ? 15.005 -3.300 42.945 1.00 80.25 91 ARG A O 1
ATOM 714 N N . ARG A 1 92 ? 15.096 -5.508 43.278 1.00 80.44 92 ARG A N 1
ATOM 715 C CA . ARG A 1 92 ? 13.967 -5.849 42.397 1.00 80.44 92 ARG A CA 1
ATOM 716 C C . ARG A 1 92 ? 12.639 -5.950 43.147 1.00 80.44 92 ARG A C 1
ATOM 718 O O . ARG A 1 92 ? 11.604 -5.737 42.521 1.00 80.44 92 ARG A O 1
ATOM 725 N N . LEU A 1 93 ? 12.660 -6.234 44.449 1.00 83.62 93 LEU A N 1
ATOM 726 C CA . LEU A 1 93 ? 11.504 -6.106 45.331 1.00 83.62 93 LEU A CA 1
ATOM 727 C C . LEU A 1 93 ? 11.178 -4.628 45.577 1.00 83.62 93 LEU A C 1
ATOM 729 O O . LEU A 1 93 ? 10.020 -4.238 45.457 1.00 83.62 93 LEU A O 1
ATOM 733 N N . ASP A 1 94 ? 12.188 -3.794 45.820 1.00 84.44 94 ASP A N 1
ATOM 734 C CA . ASP A 1 94 ? 11.965 -2.371 46.093 1.00 84.44 94 ASP A CA 1
ATOM 735 C C . ASP A 1 94 ? 11.452 -1.620 44.857 1.00 84.44 94 ASP A C 1
ATOM 737 O O . ASP A 1 94 ? 10.447 -0.923 44.952 1.00 84.44 94 ASP A O 1
ATOM 741 N N . ARG A 1 95 ? 11.965 -1.919 43.654 1.00 86.50 95 ARG A N 1
ATOM 742 C CA . ARG A 1 95 ? 11.364 -1.442 42.389 1.00 86.50 95 ARG A CA 1
ATOM 743 C C . ARG A 1 95 ? 9.903 -1.860 42.185 1.00 86.50 95 ARG A C 1
ATOM 745 O O . ARG A 1 95 ? 9.164 -1.169 41.488 1.00 86.50 95 ARG A O 1
ATOM 752 N N . LEU A 1 96 ? 9.467 -2.999 42.738 1.00 85.25 96 LEU A N 1
ATOM 753 C CA . LEU A 1 96 ? 8.054 -3.406 42.686 1.00 85.25 96 LEU A CA 1
ATOM 754 C C . LEU A 1 96 ? 7.198 -2.602 43.675 1.00 85.25 96 LEU A C 1
ATOM 756 O O . LEU A 1 96 ? 6.043 -2.320 43.362 1.00 85.25 96 LEU A O 1
ATOM 760 N N . ARG A 1 97 ? 7.763 -2.194 44.818 1.00 85.75 97 ARG A N 1
ATOM 761 C CA . ARG A 1 97 ? 7.119 -1.291 45.785 1.00 85.75 97 ARG A CA 1
ATOM 762 C C . ARG A 1 97 ? 7.015 0.127 45.239 1.00 85.75 97 ARG A C 1
ATOM 764 O O . ARG A 1 97 ? 5.919 0.669 45.217 1.00 85.75 97 ARG A O 1
ATOM 771 N N . GLU A 1 98 ? 8.110 0.677 44.714 1.00 87.75 98 GLU A N 1
ATOM 772 C CA . GLU A 1 98 ? 8.151 1.977 44.026 1.00 87.75 98 GLU A CA 1
ATOM 773 C C . GLU A 1 98 ? 7.098 2.043 42.909 1.00 87.75 98 GLU A C 1
ATOM 775 O O . GLU A 1 98 ? 6.288 2.967 42.868 1.00 87.75 98 GLU A O 1
ATOM 780 N N . ALA A 1 99 ? 7.044 1.024 42.042 1.00 87.44 99 ALA A N 1
ATOM 781 C CA . ALA A 1 99 ? 6.040 0.940 40.984 1.00 87.44 99 ALA A CA 1
ATOM 782 C C . ALA A 1 99 ? 4.605 0.797 41.528 1.00 87.44 99 ALA A C 1
ATOM 784 O O . ALA A 1 99 ? 3.677 1.382 40.966 1.00 87.44 99 ALA A O 1
ATOM 785 N N . GLY A 1 100 ? 4.408 0.039 42.612 1.00 86.62 100 GLY A N 1
ATOM 786 C CA . GLY A 1 100 ? 3.109 -0.119 43.273 1.00 86.62 100 GLY A CA 1
ATOM 787 C C . GLY A 1 100 ? 2.597 1.186 43.882 1.00 86.62 100 GLY A C 1
ATOM 788 O O . GLY A 1 100 ? 1.444 1.555 43.665 1.00 86.62 100 GLY A O 1
ATOM 789 N N . ASP A 1 101 ? 3.466 1.922 44.570 1.00 86.38 101 ASP A N 1
ATOM 790 C CA . ASP A 1 101 ? 3.128 3.177 45.243 1.00 86.38 101 ASP A CA 1
ATOM 791 C C . ASP A 1 101 ? 2.967 4.337 44.253 1.00 86.38 101 ASP A C 1
ATOM 793 O O . ASP A 1 101 ? 2.028 5.122 44.389 1.00 86.38 101 ASP A O 1
ATOM 797 N N . PHE A 1 102 ? 3.770 4.381 43.185 1.00 87.94 102 PHE A N 1
ATOM 798 C CA . PHE A 1 102 ? 3.540 5.274 42.045 1.00 87.94 102 PHE A CA 1
ATOM 799 C C . PHE A 1 102 ? 2.187 4.996 41.366 1.00 87.94 102 PHE A C 1
ATOM 801 O O . PHE A 1 102 ? 1.433 5.925 41.073 1.00 87.94 102 PHE A O 1
ATOM 808 N N . THR A 1 103 ? 1.832 3.721 41.171 1.00 88.31 103 THR A N 1
ATOM 809 C CA . THR A 1 103 ? 0.525 3.333 40.610 1.00 88.31 103 THR A CA 1
ATOM 810 C C . THR A 1 103 ? -0.623 3.725 41.544 1.00 88.31 103 THR A C 1
ATOM 812 O O . THR A 1 103 ? -1.608 4.296 41.086 1.00 88.31 103 THR A O 1
ATOM 815 N N . SER A 1 104 ? -0.485 3.499 42.854 1.00 86.88 104 SER A N 1
ATOM 816 C CA . SER A 1 104 ? -1.467 3.904 43.871 1.00 86.88 104 SER A CA 1
ATOM 817 C C . SER A 1 104 ? -1.661 5.429 43.913 1.00 86.88 104 SER A C 1
ATOM 819 O O . SER A 1 104 ? -2.794 5.913 43.942 1.00 86.88 104 SER A O 1
ATOM 821 N N . GLY A 1 105 ? -0.568 6.197 43.815 1.00 87.62 105 GLY A N 1
ATOM 822 C CA . GLY A 1 105 ? -0.604 7.654 43.686 1.00 87.62 105 GLY A CA 1
ATOM 823 C C . GLY A 1 105 ? -1.384 8.116 42.453 1.00 87.62 105 GLY A C 1
ATOM 824 O O . GLY A 1 105 ? -2.277 8.953 42.580 1.00 87.62 105 GLY A O 1
ATOM 825 N N . ARG A 1 106 ? -1.112 7.511 41.288 1.00 88.44 106 ARG A N 1
ATOM 826 C CA . ARG A 1 106 ? -1.829 7.795 40.035 1.00 88.44 106 ARG A CA 1
ATOM 827 C C . ARG A 1 106 ? -3.302 7.387 40.063 1.00 88.44 106 ARG A C 1
ATOM 829 O O . ARG A 1 106 ? -4.122 8.107 39.508 1.00 88.44 106 ARG A O 1
ATOM 836 N N . VAL A 1 107 ? -3.669 6.277 40.711 1.00 90.00 107 VAL A N 1
ATOM 837 C CA . VAL A 1 107 ? -5.084 5.896 40.900 1.00 90.00 107 VAL A CA 1
ATOM 838 C C . VAL A 1 107 ? -5.826 6.993 41.659 1.00 90.00 107 VAL A C 1
ATOM 840 O O . VAL A 1 107 ? -6.868 7.450 41.201 1.00 90.00 107 VAL A O 1
ATOM 843 N N . ARG A 1 108 ? -5.260 7.475 42.770 1.00 87.81 108 ARG A N 1
ATOM 844 C CA . ARG A 1 108 ? -5.844 8.565 43.564 1.00 87.81 108 ARG A CA 1
ATOM 845 C C . ARG A 1 108 ? -5.921 9.886 42.786 1.00 87.81 108 ARG A C 1
ATOM 847 O O . ARG A 1 108 ? -6.936 10.565 42.862 1.00 87.81 108 ARG A O 1
ATOM 854 N N . GLU A 1 109 ? -4.892 10.233 42.013 1.00 89.19 109 GLU A N 1
ATOM 855 C CA . GLU A 1 109 ? -4.901 11.395 41.104 1.00 89.19 109 GLU A CA 1
ATOM 856 C C . GLU A 1 109 ? -6.025 11.286 40.056 1.00 89.19 109 GLU A C 1
ATOM 858 O O . GLU A 1 109 ? -6.771 12.237 39.834 1.00 89.19 109 GLU A O 1
ATOM 863 N N . HIS A 1 110 ? -6.189 10.109 39.444 1.00 88.00 110 HIS A N 1
ATOM 864 C CA . HIS A 1 110 ? -7.249 9.844 38.473 1.00 88.00 110 HIS A CA 1
ATOM 865 C C . HIS A 1 110 ? -8.655 9.836 39.103 1.00 88.00 110 HIS A C 1
ATOM 867 O O . HIS A 1 110 ? -9.594 10.273 38.446 1.00 88.00 110 HIS A O 1
ATOM 873 N N . LEU A 1 111 ? -8.814 9.415 40.364 1.00 86.12 111 LEU A N 1
ATOM 874 C CA . LEU A 1 111 ? -10.088 9.502 41.097 1.00 86.12 111 LEU A CA 1
ATOM 875 C C . LEU A 1 111 ? -10.440 10.941 41.497 1.00 86.12 111 LEU A C 1
ATOM 877 O O . LEU A 1 111 ? -11.602 11.326 41.400 1.00 86.12 111 LEU A O 1
ATOM 881 N N . ILE A 1 112 ? -9.450 11.751 41.888 1.00 86.19 112 ILE A N 1
ATOM 882 C CA . ILE A 1 112 ? -9.648 13.185 42.148 1.00 86.19 112 ILE A CA 1
ATOM 883 C C . ILE A 1 112 ? -10.060 13.898 40.855 1.00 86.19 112 ILE A C 1
ATOM 885 O O . ILE A 1 112 ? -11.075 14.588 40.855 1.00 86.19 112 ILE A O 1
ATOM 889 N N . ARG A 1 113 ? -9.380 13.637 39.727 1.00 82.75 113 ARG A N 1
ATOM 890 C CA . ARG A 1 113 ? -9.821 14.158 38.420 1.00 82.75 113 ARG A CA 1
ATOM 891 C C . ARG A 1 113 ? -11.208 13.664 38.026 1.00 82.75 113 ARG A C 1
ATOM 893 O O . ARG A 1 113 ? -12.013 14.469 37.597 1.00 82.75 113 ARG A O 1
ATOM 900 N N . ALA A 1 114 ? -11.540 12.390 38.243 1.00 79.38 114 ALA A N 1
ATOM 901 C CA . ALA A 1 114 ? -12.894 11.897 37.981 1.00 79.38 114 ALA A CA 1
ATOM 902 C C . ALA A 1 114 ? -13.955 12.629 38.823 1.00 79.38 114 ALA A C 1
ATOM 904 O O . ALA A 1 114 ? -15.054 12.875 38.334 1.00 79.38 114 ALA A O 1
ATOM 905 N N . LYS A 1 115 ? -13.627 13.019 40.061 1.00 80.38 115 LYS A N 1
ATOM 906 C CA . LYS A 1 115 ? -14.495 13.836 40.920 1.00 80.38 115 LYS A CA 1
ATOM 907 C C . LYS A 1 115 ? -14.646 15.259 40.373 1.00 80.38 115 LYS A C 1
ATOM 909 O O . LYS A 1 115 ? -15.764 15.758 40.314 1.00 80.38 115 LYS A O 1
ATOM 914 N N . GLU A 1 116 ? -13.558 15.880 39.924 1.00 77.62 116 GLU A N 1
ATOM 915 C CA . GLU A 1 116 ? -13.567 17.188 39.249 1.00 77.62 116 GLU A CA 1
ATOM 916 C C . GLU A 1 116 ? -14.381 17.146 37.939 1.00 77.62 116 GLU A C 1
ATOM 918 O O . GLU A 1 116 ? -15.253 17.989 37.735 1.00 77.62 116 GLU A O 1
ATOM 923 N N . ASP A 1 117 ? -14.174 16.126 37.100 1.00 71.81 117 ASP A N 1
ATOM 924 C CA . ASP A 1 117 ? -14.895 15.885 35.841 1.00 71.81 117 ASP A CA 1
ATOM 925 C C . ASP A 1 117 ? -16.408 15.703 36.070 1.00 71.81 117 ASP A C 1
ATOM 927 O O . ASP A 1 117 ? -17.219 16.206 35.293 1.00 71.81 117 ASP A O 1
ATOM 931 N N . ILE A 1 118 ? -16.797 14.998 37.142 1.00 72.12 118 ILE A N 1
ATOM 932 C CA . ILE A 1 118 ? -18.200 14.756 37.520 1.00 72.12 118 ILE A CA 1
ATOM 933 C C . ILE A 1 118 ? -18.848 16.005 38.139 1.00 72.12 118 ILE A C 1
ATOM 935 O O . ILE A 1 118 ? -20.032 16.245 37.914 1.00 72.12 118 ILE A O 1
ATOM 939 N N . ILE A 1 119 ? -18.095 16.834 38.869 1.00 71.75 119 ILE A N 1
ATOM 940 C CA . ILE A 1 119 ? -18.587 18.114 39.412 1.00 71.75 119 ILE A CA 1
ATOM 941 C C . ILE A 1 119 ? -18.712 19.181 38.310 1.00 71.75 119 ILE A C 1
ATOM 943 O O . ILE A 1 119 ? -19.626 20.002 38.348 1.00 71.75 119 ILE A O 1
ATOM 947 N N . MET A 1 120 ? -17.837 19.168 37.299 1.00 65.81 120 MET A N 1
ATOM 948 C CA . MET A 1 120 ? -17.877 20.095 36.155 1.00 65.81 120 MET A CA 1
ATOM 949 C C . MET A 1 120 ? -18.680 19.566 34.951 1.00 65.81 120 MET A C 1
ATOM 951 O O . MET A 1 120 ? -18.571 20.102 33.839 1.00 65.81 120 MET A O 1
ATOM 955 N N . LEU A 1 121 ? -19.496 18.528 35.160 1.00 58.59 121 LEU A N 1
ATOM 956 C CA . LEU A 1 121 ? -20.262 17.839 34.124 1.00 58.59 121 LEU A CA 1
ATOM 957 C C . LEU A 1 121 ? -21.412 18.727 33.611 1.00 58.59 121 LEU A C 1
ATOM 959 O O . LEU A 1 121 ? -22.539 18.670 34.090 1.00 58.59 121 LEU A O 1
ATOM 963 N N . GLY A 1 122 ? -21.093 19.580 32.635 1.00 53.03 122 GLY A N 1
ATOM 964 C CA . GLY A 1 122 ? -22.007 20.551 32.022 1.00 53.03 122 GLY A CA 1
ATOM 965 C C . GLY A 1 122 ? -21.456 21.979 31.914 1.00 53.03 122 GLY A C 1
ATOM 966 O O . GLY A 1 122 ? -22.032 22.785 31.187 1.00 53.03 122 GLY A O 1
ATOM 967 N N . THR A 1 123 ? -20.342 22.311 32.581 1.00 50.34 123 THR A N 1
ATOM 968 C CA . THR A 1 123 ? -19.852 23.705 32.686 1.00 50.34 123 THR A CA 1
ATOM 969 C C . THR A 1 123 ? -18.563 24.006 31.918 1.00 50.34 123 THR A C 1
ATOM 971 O O . THR A 1 123 ? -18.305 25.171 31.611 1.00 50.34 123 THR A O 1
ATOM 974 N N . THR A 1 124 ? -17.748 23.004 31.567 1.00 45.12 124 THR A N 1
ATOM 975 C CA . THR A 1 124 ? -16.441 23.225 30.915 1.00 45.12 124 THR A CA 1
ATOM 976 C C . THR A 1 124 ? -16.315 22.547 29.551 1.00 45.12 124 THR A C 1
ATOM 978 O O . THR A 1 124 ? -16.903 21.505 29.283 1.00 45.12 124 THR A O 1
ATOM 981 N N . LYS A 1 125 ? -15.485 23.121 28.667 1.00 46.03 125 LYS A N 1
ATOM 982 C CA . LYS A 1 125 ? -15.210 22.606 27.308 1.00 46.03 125 LYS A CA 1
ATOM 983 C C . LYS A 1 125 ? -14.279 21.373 27.288 1.00 46.03 125 LYS A C 1
ATOM 985 O O . LYS A 1 125 ? -13.596 21.139 26.294 1.00 46.03 125 LYS A O 1
ATOM 990 N N . GLY A 1 126 ? -14.247 20.582 28.364 1.00 44.16 126 GLY A N 1
ATOM 991 C CA . GLY A 1 126 ? -13.417 19.376 28.527 1.00 44.16 126 GLY A CA 1
ATOM 992 C C . GLY A 1 126 ? -13.862 18.153 27.707 1.00 44.16 126 GLY A C 1
ATOM 993 O O . GLY A 1 126 ? -13.299 17.075 27.861 1.00 44.16 126 GLY A O 1
ATOM 994 N N . ASP A 1 127 ? -14.840 18.312 26.810 1.00 46.69 127 ASP A N 1
ATOM 995 C CA . ASP A 1 127 ? -15.576 17.269 26.068 1.00 46.69 127 ASP A CA 1
ATOM 996 C C . ASP A 1 127 ? -14.754 16.273 25.220 1.00 46.69 127 ASP A C 1
ATOM 998 O O . ASP A 1 127 ? -15.314 15.346 24.628 1.00 46.69 127 ASP A O 1
ATOM 1002 N N . SER A 1 128 ? -13.435 16.438 25.148 1.00 46.25 128 SER A N 1
ATOM 1003 C CA . SER A 1 128 ? -12.537 15.691 24.264 1.00 46.25 128 SER A CA 1
ATOM 1004 C C . SER A 1 128 ? -12.402 14.198 24.596 1.00 46.25 128 SER A C 1
ATOM 1006 O O . SER A 1 128 ? -12.149 13.409 23.684 1.00 46.25 128 SER A O 1
ATOM 1008 N N . GLU A 1 129 ? -12.583 13.788 25.859 1.00 47.34 129 GLU A N 1
ATOM 1009 C CA . GLU A 1 129 ? -12.348 12.401 26.313 1.00 47.34 129 GLU A CA 1
ATOM 1010 C C . GLU A 1 129 ? -13.604 11.650 26.804 1.00 47.34 129 GLU A C 1
ATOM 1012 O O . GLU A 1 129 ? -13.506 10.655 27.522 1.00 47.34 129 GLU A O 1
ATOM 1017 N N . ARG A 1 130 ? -14.805 12.063 26.371 1.00 55.38 130 ARG A N 1
ATOM 1018 C CA . ARG A 1 130 ? -16.065 11.344 26.655 1.00 55.38 130 ARG A CA 1
ATOM 1019 C C . ARG A 1 130 ? -16.016 9.887 26.144 1.00 55.38 130 ARG A C 1
ATOM 1021 O O . ARG A 1 130 ? -16.100 9.647 24.933 1.00 55.38 130 ARG A O 1
ATOM 1028 N N . ILE A 1 131 ? -15.941 8.896 27.043 1.00 53.47 131 ILE A N 1
ATOM 1029 C CA . ILE A 1 131 ? -15.951 7.469 26.672 1.00 53.47 131 ILE A CA 1
ATOM 1030 C C . ILE A 1 131 ? -17.389 7.007 26.405 1.00 53.47 131 ILE A C 1
ATOM 1032 O O . ILE A 1 131 ? -18.168 6.705 27.308 1.00 53.47 131 ILE A O 1
ATOM 1036 N N . ILE A 1 132 ? -17.740 6.920 25.120 1.00 53.41 132 ILE A N 1
ATOM 1037 C CA . ILE A 1 132 ? -19.043 6.419 24.671 1.00 53.41 132 ILE A CA 1
ATOM 1038 C C . ILE A 1 132 ? -19.070 4.888 24.785 1.00 53.41 132 ILE A C 1
ATOM 1040 O O . ILE A 1 132 ? -18.652 4.180 23.865 1.00 53.41 132 ILE A O 1
ATOM 1044 N N . ILE A 1 133 ? -19.614 4.381 25.893 1.00 55.50 133 ILE A N 1
ATOM 1045 C CA . ILE A 1 133 ? -19.994 2.971 26.038 1.00 55.50 133 ILE A CA 1
ATOM 1046 C C . ILE A 1 133 ? -21.202 2.711 25.125 1.00 55.50 133 ILE A C 1
ATOM 1048 O O . ILE A 1 133 ? -22.338 3.035 25.469 1.00 55.50 133 ILE A O 1
ATOM 1052 N N . ALA A 1 134 ? -20.957 2.145 23.943 1.00 57.22 134 ALA A N 1
ATOM 1053 C CA . ALA A 1 134 ? -21.995 1.716 23.007 1.00 57.22 134 ALA A CA 1
ATOM 1054 C C . ALA A 1 134 ? -21.952 0.188 22.816 1.00 57.22 134 ALA A C 1
ATOM 1056 O O . ALA A 1 134 ? -20.862 -0.391 22.850 1.00 57.22 134 ALA A O 1
ATOM 1057 N N . PRO A 1 135 ? -23.105 -0.473 22.600 1.00 64.69 135 PRO A N 1
ATOM 1058 C CA . PRO A 1 135 ? -23.155 -1.918 22.402 1.00 64.69 135 PRO A CA 1
ATOM 1059 C C . PRO A 1 135 ? -22.377 -2.330 21.146 1.00 64.69 135 PRO A C 1
ATOM 1061 O O . PRO A 1 135 ? -22.586 -1.799 20.053 1.00 64.69 135 PRO A O 1
ATOM 1064 N N . ILE A 1 136 ? -21.470 -3.296 21.304 1.00 72.00 136 ILE A N 1
ATOM 1065 C CA . ILE A 1 136 ? -20.656 -3.830 20.209 1.00 72.00 136 ILE A CA 1
ATOM 1066 C C . ILE A 1 136 ? -21.485 -4.871 19.450 1.00 72.00 136 ILE A C 1
ATOM 1068 O O . ILE A 1 136 ? -21.591 -6.020 19.870 1.00 72.00 136 ILE A O 1
ATOM 1072 N N . GLY A 1 137 ? -22.077 -4.458 18.329 1.00 79.81 137 GLY A N 1
ATOM 1073 C CA . GLY A 1 137 ? -22.785 -5.363 17.420 1.00 79.81 137 GLY A CA 1
ATOM 1074 C C . GLY A 1 137 ? -21.838 -6.267 16.611 1.00 79.81 137 GLY A C 1
ATOM 1075 O O . GLY A 1 137 ? -20.662 -5.924 16.419 1.00 79.81 137 GLY A O 1
ATOM 1076 N N . PRO A 1 138 ? -22.328 -7.404 16.078 1.00 85.81 138 PRO A N 1
ATOM 1077 C CA . PRO A 1 138 ? -21.555 -8.263 15.178 1.00 85.81 138 PRO A CA 1
ATOM 1078 C C . PRO A 1 138 ? -21.057 -7.522 13.924 1.00 85.81 138 PRO A C 1
ATOM 1080 O O . PRO A 1 138 ? -20.022 -7.885 13.370 1.00 85.81 138 PRO A O 1
ATOM 1083 N N . GLU A 1 139 ? -21.726 -6.445 13.505 1.00 87.38 139 GLU A N 1
ATOM 1084 C CA . GLU A 1 139 ? -21.307 -5.574 12.403 1.00 87.38 139 GLU A CA 1
ATOM 1085 C C . GLU A 1 139 ? -20.004 -4.819 12.726 1.00 87.38 139 GLU A C 1
ATOM 1087 O O . GLU A 1 139 ? -19.137 -4.651 11.869 1.00 87.38 139 GLU A O 1
ATOM 1092 N N . PHE A 1 140 ? -19.793 -4.428 13.987 1.00 88.50 140 PHE A N 1
ATOM 1093 C CA . PHE A 1 140 ? -18.516 -3.852 14.414 1.00 88.50 140 PHE A CA 1
ATOM 1094 C C . PHE A 1 140 ? -17.401 -4.906 14.425 1.00 88.50 140 PHE A C 1
ATOM 1096 O O . PHE A 1 140 ? -16.280 -4.637 13.981 1.00 88.50 140 PHE A O 1
ATOM 1103 N N . LEU A 1 141 ? -17.704 -6.127 14.879 1.00 89.62 141 LEU A N 1
ATOM 1104 C CA . LEU A 1 141 ? -16.747 -7.235 14.869 1.00 89.62 141 LEU A CA 1
ATOM 1105 C C . LEU A 1 141 ? -16.346 -7.595 13.431 1.00 89.62 141 LEU A C 1
ATOM 1107 O O . LEU A 1 141 ? -15.158 -7.607 13.120 1.00 89.62 141 LEU A O 1
ATOM 1111 N N . ALA A 1 142 ? -17.305 -7.748 12.516 1.00 91.12 142 ALA A N 1
ATOM 1112 C CA . ALA A 1 142 ? -17.032 -7.962 11.097 1.00 91.12 142 ALA A CA 1
ATOM 1113 C C . ALA A 1 142 ? -16.227 -6.804 10.469 1.00 91.12 142 ALA A C 1
ATOM 1115 O O . ALA A 1 142 ? -15.222 -7.055 9.802 1.00 91.12 142 ALA A O 1
ATOM 1116 N N . ALA A 1 143 ? -16.586 -5.539 10.723 1.00 90.62 143 ALA A N 1
ATOM 1117 C CA . ALA A 1 143 ? -15.832 -4.386 10.221 1.00 90.62 143 ALA A CA 1
ATOM 1118 C C . ALA A 1 143 ? -14.385 -4.331 10.758 1.00 90.62 143 ALA A C 1
ATOM 1120 O O . ALA A 1 143 ? -13.461 -3.971 10.019 1.00 90.62 143 ALA A O 1
ATOM 1121 N N . SER A 1 144 ? -14.165 -4.708 12.021 1.00 90.06 144 SER A N 1
ATOM 1122 C CA . SER A 1 144 ? -12.830 -4.755 12.633 1.00 90.06 144 SER A CA 1
ATOM 1123 C C . SER A 1 144 ? -11.990 -5.948 12.157 1.00 90.06 144 SER A C 1
ATOM 1125 O O . SER A 1 144 ? -10.796 -5.768 11.929 1.00 90.06 144 SER A O 1
ATOM 1127 N N . LEU A 1 145 ? -12.600 -7.111 11.893 1.00 90.81 145 LEU A N 1
ATOM 1128 C CA . LEU A 1 145 ? -11.952 -8.273 11.268 1.00 90.81 145 LEU A CA 1
ATOM 1129 C C . LEU A 1 145 ? -11.567 -8.002 9.807 1.00 90.81 145 LEU A C 1
ATOM 1131 O O . LEU A 1 145 ? -10.433 -8.254 9.409 1.00 90.81 145 LEU A O 1
ATOM 1135 N N . ILE A 1 146 ? -12.459 -7.399 9.013 1.00 91.25 146 ILE A N 1
ATOM 1136 C CA . ILE A 1 146 ? -12.132 -6.932 7.654 1.00 91.25 146 ILE A CA 1
ATOM 1137 C C . ILE A 1 146 ? -10.957 -5.943 7.715 1.00 91.25 146 ILE A C 1
ATOM 1139 O O . ILE A 1 146 ? -10.011 -6.040 6.933 1.00 91.25 146 ILE A O 1
ATOM 1143 N N . SER A 1 147 ? -10.975 -5.022 8.682 1.00 91.06 147 SER A N 1
ATOM 1144 C CA . SER A 1 147 ? -9.898 -4.047 8.874 1.00 91.06 147 SER A CA 1
ATOM 1145 C C . SER A 1 147 ? -8.593 -4.668 9.386 1.00 91.06 147 SER A C 1
ATOM 1147 O O . SER A 1 147 ? -7.529 -4.130 9.088 1.00 91.06 147 SER A O 1
ATOM 1149 N N . SER A 1 148 ? -8.615 -5.766 10.148 1.00 89.12 148 SER A N 1
ATOM 1150 C CA . SER A 1 148 ? -7.393 -6.437 10.614 1.00 89.12 148 SER A CA 1
ATOM 1151 C C . SER A 1 148 ? -6.760 -7.267 9.498 1.00 89.12 148 SER A C 1
ATOM 1153 O O . SER A 1 148 ? -5.568 -7.104 9.243 1.00 89.12 148 SER A O 1
ATOM 1155 N N . LEU A 1 149 ? -7.555 -8.038 8.749 1.00 88.06 149 LEU A N 1
ATOM 1156 C CA . LEU A 1 149 ? -7.112 -8.802 7.574 1.00 88.06 149 LEU A CA 1
ATOM 1157 C C . LEU A 1 149 ? -6.508 -7.891 6.491 1.00 88.06 149 LEU A C 1
ATOM 1159 O O . LEU A 1 149 ? -5.442 -8.177 5.961 1.00 88.06 149 LEU A O 1
ATOM 1163 N N . GLN A 1 150 ? -7.113 -6.729 6.226 1.00 88.38 150 GLN A N 1
ATOM 1164 C CA . GLN A 1 150 ? -6.551 -5.721 5.313 1.00 88.38 150 GLN A CA 1
ATOM 1165 C C . GLN A 1 150 ? -5.294 -5.004 5.850 1.00 88.38 150 GLN A C 1
ATOM 1167 O O . GLN A 1 150 ? -4.701 -4.191 5.138 1.00 88.38 150 GLN A O 1
ATOM 1172 N N . ASN A 1 151 ? -4.902 -5.212 7.109 1.00 85.50 151 ASN A N 1
ATOM 1173 C CA . ASN A 1 151 ? -3.754 -4.549 7.740 1.00 85.50 151 ASN A CA 1
ATOM 1174 C C . ASN A 1 151 ? -2.627 -5.508 8.144 1.00 85.50 151 ASN A C 1
ATOM 1176 O O . ASN A 1 151 ? -1.535 -5.035 8.451 1.00 85.50 151 ASN A O 1
ATOM 1180 N N . ILE A 1 152 ? -2.876 -6.816 8.149 1.00 79.50 152 ILE A N 1
ATOM 1181 C CA . ILE A 1 152 ? -1.910 -7.846 8.520 1.00 79.50 152 ILE A CA 1
ATOM 1182 C C . ILE A 1 152 ? -1.638 -8.689 7.277 1.00 79.50 152 ILE A C 1
ATOM 1184 O O . ILE A 1 152 ? -2.444 -9.535 6.910 1.00 79.50 152 ILE A O 1
ATOM 1188 N N . VAL A 1 153 ? -0.480 -8.470 6.654 1.00 74.12 153 VAL A N 1
ATOM 1189 C CA . VAL A 1 153 ? 0.083 -9.399 5.668 1.00 74.12 153 VAL A CA 1
ATOM 1190 C C . VAL A 1 153 ? 1.054 -10.315 6.424 1.00 74.12 153 VAL A C 1
ATOM 1192 O O . VAL A 1 153 ? 2.141 -9.855 6.794 1.00 74.12 153 VAL A O 1
ATOM 1195 N N . PRO A 1 154 ? 0.675 -11.566 6.747 1.00 70.44 154 PRO A N 1
ATOM 1196 C CA . PRO A 1 154 ? 1.593 -12.519 7.358 1.00 70.44 154 PRO A CA 1
ATOM 1197 C C . PRO A 1 154 ? 2.605 -13.001 6.313 1.00 70.44 154 PRO A C 1
ATOM 1199 O O . PRO A 1 154 ? 2.232 -13.329 5.187 1.00 70.44 154 PRO A O 1
ATOM 1202 N N . VAL A 1 155 ? 3.885 -13.075 6.680 1.00 69.38 155 VAL A N 1
ATOM 1203 C CA . VAL A 1 155 ? 4.886 -13.763 5.854 1.00 69.38 155 VAL A CA 1
ATOM 1204 C C . VAL A 1 155 ? 4.779 -15.258 6.135 1.00 69.38 155 VAL A C 1
ATOM 1206 O O . VAL A 1 155 ? 4.979 -15.689 7.269 1.00 69.38 155 VAL A O 1
ATOM 1209 N N . LEU A 1 156 ? 4.469 -16.058 5.113 1.00 65.62 156 LEU A N 1
ATOM 1210 C CA . LEU A 1 156 ? 4.336 -17.508 5.259 1.00 65.62 156 LEU A CA 1
ATOM 1211 C C . LEU A 1 156 ? 5.621 -18.100 5.873 1.00 65.62 156 LEU A C 1
ATOM 1213 O O . LEU A 1 156 ? 6.719 -17.861 5.376 1.00 65.62 156 LEU A O 1
ATOM 1217 N N . GLY A 1 157 ? 5.482 -18.830 6.983 1.00 65.75 157 GLY A N 1
ATOM 1218 C CA . GLY A 1 157 ? 6.606 -19.432 7.708 1.00 65.75 157 GLY A CA 1
ATOM 1219 C C . GLY A 1 157 ? 7.349 -18.528 8.706 1.00 65.75 157 GLY A C 1
ATOM 1220 O O . GLY A 1 157 ? 8.303 -19.002 9.314 1.00 65.75 157 GLY A O 1
ATOM 1221 N N . THR A 1 158 ? 6.948 -17.266 8.936 1.00 66.69 158 THR A N 1
ATOM 1222 C CA . THR A 1 158 ? 7.527 -16.441 10.024 1.00 66.69 158 THR A CA 1
ATOM 1223 C C . THR A 1 158 ? 6.497 -15.551 10.726 1.00 66.69 158 THR A C 1
ATOM 1225 O O . THR A 1 158 ? 5.575 -15.035 10.107 1.00 66.69 158 THR A O 1
ATOM 1228 N N . GLU A 1 159 ? 6.699 -15.264 12.016 1.00 69.00 159 GLU A N 1
ATOM 1229 C CA . GLU A 1 159 ? 5.834 -14.353 12.797 1.00 69.00 159 GLU A CA 1
ATOM 1230 C C . GLU A 1 159 ? 5.929 -12.868 12.375 1.00 69.00 159 GLU A C 1
ATOM 1232 O O . GLU A 1 159 ? 5.266 -11.992 12.941 1.00 69.00 159 GLU A O 1
ATOM 1237 N N . LYS A 1 160 ? 6.772 -12.544 11.386 1.00 74.06 160 LYS A N 1
ATOM 1238 C CA . LYS A 1 160 ? 7.010 -11.169 10.946 1.00 74.06 160 LYS A CA 1
ATOM 1239 C C . LYS A 1 160 ? 5.838 -10.673 10.098 1.00 74.06 160 LYS A C 1
ATOM 1241 O O . LYS A 1 160 ? 5.534 -11.209 9.036 1.00 74.06 160 LYS A O 1
ATOM 1246 N N . LYS A 1 161 ? 5.209 -9.588 10.554 1.00 74.88 161 LYS A N 1
ATOM 1247 C CA . LYS A 1 161 ? 4.208 -8.832 9.788 1.00 74.88 161 LYS A CA 1
ATOM 1248 C C . LYS A 1 161 ? 4.922 -8.056 8.682 1.00 74.88 161 LYS A C 1
ATOM 1250 O O . LYS A 1 161 ? 5.824 -7.274 8.982 1.00 74.88 161 LYS A O 1
ATOM 1255 N N . LEU A 1 162 ? 4.524 -8.250 7.426 1.00 78.19 162 LEU A N 1
ATOM 1256 C CA . LEU A 1 162 ? 5.116 -7.528 6.304 1.00 78.19 162 LEU A CA 1
ATOM 1257 C C . LEU A 1 162 ? 4.513 -6.123 6.197 1.00 78.19 162 LEU A C 1
ATOM 1259 O O . LEU A 1 162 ? 3.328 -5.968 5.898 1.00 78.19 162 LEU A O 1
ATOM 1263 N N . ASP A 1 163 ? 5.336 -5.089 6.374 1.00 84.19 163 ASP A N 1
ATOM 1264 C CA . ASP A 1 163 ? 4.982 -3.753 5.895 1.00 84.19 163 ASP A CA 1
ATOM 1265 C C . ASP A 1 163 ? 5.163 -3.712 4.375 1.00 84.19 163 ASP A C 1
ATOM 1267 O O . ASP A 1 163 ? 6.265 -3.519 3.856 1.00 84.19 163 ASP A O 1
ATOM 1271 N N . LEU A 1 164 ? 4.049 -3.916 3.673 1.00 85.69 164 LEU A N 1
ATOM 1272 C CA . LEU A 1 164 ? 3.960 -3.926 2.218 1.00 85.69 164 LEU A CA 1
ATOM 1273 C C . LEU A 1 164 ? 4.615 -2.687 1.582 1.00 85.69 164 LEU A C 1
ATOM 1275 O O . LEU A 1 164 ? 5.382 -2.815 0.633 1.00 85.69 164 LEU A O 1
ATOM 1279 N N . ILE A 1 165 ? 4.357 -1.486 2.111 1.00 89.19 165 ILE A N 1
ATOM 1280 C CA . ILE A 1 165 ? 4.832 -0.241 1.490 1.00 89.19 165 ILE A CA 1
ATOM 1281 C C . ILE A 1 165 ? 6.348 -0.117 1.642 1.00 89.19 165 ILE A C 1
ATOM 1283 O O . ILE A 1 165 ? 7.036 0.236 0.683 1.00 89.19 165 ILE A O 1
ATOM 1287 N N . ASN A 1 166 ? 6.887 -0.452 2.816 1.00 90.56 166 ASN A N 1
ATOM 1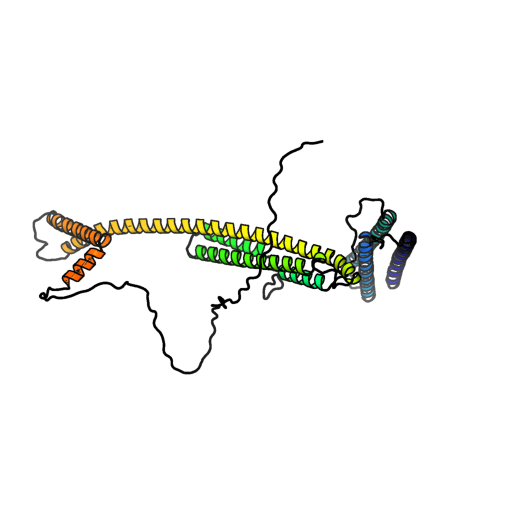288 C CA . ASN A 1 166 ? 8.334 -0.449 3.023 1.00 90.56 166 ASN A CA 1
ATOM 1289 C C . ASN A 1 166 ? 9.043 -1.597 2.280 1.00 90.56 166 ASN A C 1
ATOM 1291 O O . ASN A 1 166 ? 10.157 -1.392 1.793 1.00 90.56 166 ASN A O 1
ATOM 1295 N N . HIS A 1 167 ? 8.393 -2.753 2.092 1.00 90.50 167 HIS A N 1
ATOM 1296 C CA . HIS A 1 167 ? 8.916 -3.841 1.262 1.00 90.50 167 HIS A CA 1
ATOM 1297 C C . HIS A 1 167 ? 9.123 -3.386 -0.188 1.00 90.50 167 HIS A C 1
ATOM 1299 O O . HIS A 1 167 ? 10.264 -3.344 -0.655 1.00 90.50 167 HIS A O 1
ATOM 1305 N N . TYR A 1 168 ? 8.062 -2.945 -0.871 1.00 92.12 168 TYR A N 1
ATOM 1306 C CA . TYR A 1 168 ? 8.166 -2.483 -2.258 1.00 92.12 168 TYR A CA 1
ATOM 1307 C C . TYR A 1 168 ? 9.081 -1.259 -2.397 1.00 92.12 168 TYR A C 1
ATOM 1309 O O . TYR A 1 168 ? 9.911 -1.223 -3.299 1.00 92.12 168 TYR A O 1
ATOM 1317 N N . ARG A 1 169 ? 9.060 -0.312 -1.447 1.00 93.25 169 ARG A N 1
ATOM 1318 C CA . ARG A 1 169 ? 10.017 0.813 -1.418 1.00 93.25 169 ARG A CA 1
ATOM 1319 C C . ARG A 1 169 ? 11.480 0.348 -1.388 1.00 93.25 169 ARG A C 1
ATOM 1321 O O . ARG A 1 169 ? 12.314 0.950 -2.063 1.00 93.25 169 ARG A O 1
ATOM 1328 N N . SER A 1 170 ? 11.798 -0.708 -0.632 1.00 92.88 170 SER A N 1
ATOM 1329 C CA . SER A 1 170 ? 13.151 -1.285 -0.587 1.00 92.88 170 SER A CA 1
ATOM 1330 C C . SER A 1 170 ? 13.523 -2.034 -1.871 1.00 92.88 170 SER A C 1
ATOM 1332 O O . SER A 1 170 ? 14.649 -1.888 -2.349 1.00 92.88 170 SER A O 1
ATOM 1334 N N . GLN A 1 171 ? 12.577 -2.754 -2.485 1.00 90.25 171 GLN A N 1
ATOM 1335 C CA . GLN A 1 171 ? 12.772 -3.381 -3.795 1.00 90.25 171 GLN A CA 1
ATOM 1336 C C . GLN A 1 171 ? 13.049 -2.330 -4.881 1.00 90.25 171 GLN A C 1
ATOM 1338 O O . GLN A 1 171 ? 14.045 -2.447 -5.592 1.00 90.25 171 GLN A O 1
ATOM 1343 N N . THR A 1 172 ? 12.230 -1.272 -4.972 1.00 92.69 172 THR A N 1
ATOM 1344 C CA . THR A 1 172 ? 12.414 -0.178 -5.943 1.00 92.69 172 THR A CA 1
ATOM 1345 C C . THR A 1 172 ? 13.772 0.502 -5.762 1.00 92.69 172 THR A C 1
ATOM 1347 O O . THR A 1 172 ? 14.459 0.762 -6.744 1.00 92.69 172 THR A O 1
ATOM 1350 N N . ALA A 1 173 ? 14.205 0.747 -4.519 1.00 92.25 173 ALA A N 1
ATOM 1351 C CA . ALA A 1 173 ? 15.522 1.324 -4.242 1.00 92.25 173 ALA A CA 1
ATOM 1352 C C . ALA A 1 173 ? 16.679 0.391 -4.656 1.00 92.25 173 ALA A C 1
ATOM 1354 O O . ALA A 1 173 ? 17.662 0.850 -5.239 1.00 92.25 173 ALA A O 1
ATOM 1355 N N . ARG A 1 174 ? 16.549 -0.922 -4.412 1.00 91.94 174 ARG A N 1
ATOM 1356 C CA . ARG A 1 174 ? 17.524 -1.937 -4.846 1.00 91.94 174 ARG A CA 1
ATOM 1357 C C . ARG A 1 174 ? 17.627 -2.007 -6.372 1.00 91.94 174 ARG A C 1
ATOM 1359 O O . ARG A 1 174 ? 18.738 -2.038 -6.894 1.00 91.94 174 ARG A O 1
ATOM 1366 N N . LEU A 1 175 ? 16.487 -1.997 -7.066 1.00 89.38 175 LEU A N 1
ATOM 1367 C CA . LEU A 1 175 ? 16.406 -2.028 -8.530 1.00 89.38 175 LEU A CA 1
ATOM 1368 C C . LEU A 1 175 ? 16.937 -0.741 -9.168 1.00 89.38 175 LEU A C 1
ATOM 1370 O O . LEU A 1 175 ? 17.677 -0.806 -10.145 1.00 89.38 175 LEU A O 1
ATOM 1374 N N . TRP A 1 176 ? 16.656 0.426 -8.584 1.00 89.75 176 TRP A N 1
ATOM 1375 C CA . TRP A 1 176 ? 17.257 1.691 -9.014 1.00 89.75 176 TRP A CA 1
ATOM 1376 C C . TRP A 1 176 ? 18.792 1.648 -8.918 1.00 89.75 176 TRP A C 1
ATOM 1378 O O . TRP A 1 176 ? 19.490 2.019 -9.861 1.00 89.75 176 TRP A O 1
ATOM 1388 N N . PHE A 1 177 ? 19.329 1.119 -7.814 1.00 89.25 177 PHE A N 1
ATOM 1389 C CA . PHE A 1 177 ? 20.773 1.024 -7.583 1.00 89.25 177 PHE A CA 1
ATOM 1390 C C . PHE A 1 177 ? 21.482 0.011 -8.498 1.00 89.25 177 PHE A C 1
ATOM 1392 O O . PHE A 1 177 ? 22.573 0.305 -8.991 1.00 89.25 177 PHE A O 1
ATOM 1399 N N . SER A 1 178 ? 20.892 -1.164 -8.756 1.00 84.44 178 SER A N 1
ATOM 1400 C CA . SER A 1 178 ? 21.459 -2.132 -9.708 1.00 84.44 178 SER A CA 1
ATOM 1401 C C . SER A 1 178 ? 21.439 -1.583 -11.136 1.00 84.44 178 SER A C 1
ATOM 1403 O O . SER A 1 178 ? 22.454 -1.632 -11.834 1.00 84.44 178 SER A O 1
ATOM 1405 N N . THR A 1 179 ? 20.318 -0.983 -11.535 1.00 88.19 179 THR A N 1
ATOM 1406 C CA . THR A 1 179 ? 20.095 -0.453 -12.883 1.00 88.19 179 THR A CA 1
ATOM 1407 C C . THR A 1 179 ? 20.987 0.740 -13.196 1.00 88.19 179 THR A C 1
ATOM 1409 O O . THR A 1 179 ? 21.648 0.752 -14.232 1.00 88.19 179 THR A O 1
ATOM 1412 N N . ASN A 1 180 ? 21.094 1.714 -12.286 1.00 86.38 180 ASN A N 1
ATOM 1413 C CA . ASN A 1 180 ? 21.947 2.885 -12.499 1.00 86.38 180 ASN A CA 1
ATOM 1414 C C . ASN A 1 180 ? 23.451 2.532 -12.488 1.00 86.38 180 ASN A C 1
ATOM 1416 O O . ASN A 1 180 ? 24.255 3.276 -13.041 1.00 86.38 180 ASN A O 1
ATOM 1420 N N . ARG A 1 181 ? 23.840 1.387 -11.900 1.00 85.00 181 ARG A N 1
ATOM 1421 C CA . ARG A 1 181 ? 25.209 0.843 -11.985 1.00 85.00 181 ARG A CA 1
ATOM 1422 C C . ARG A 1 181 ? 25.480 0.063 -13.272 1.00 85.00 181 ARG A C 1
ATOM 1424 O O . ARG A 1 181 ? 26.607 0.102 -13.758 1.00 85.00 181 ARG A O 1
ATOM 1431 N N . ARG A 1 182 ? 24.505 -0.699 -13.782 1.00 81.62 182 ARG A N 1
ATOM 1432 C CA . ARG A 1 182 ? 24.628 -1.522 -15.000 1.00 81.62 182 ARG A CA 1
ATOM 1433 C C . ARG A 1 182 ? 23.277 -1.616 -15.729 1.00 81.62 182 ARG A C 1
ATOM 1435 O O . ARG A 1 182 ? 22.548 -2.583 -15.479 1.00 81.62 182 ARG A O 1
ATOM 1442 N N . PRO A 1 183 ? 22.942 -0.682 -16.642 1.00 83.81 183 PRO A N 1
ATOM 1443 C CA . PRO A 1 183 ? 21.748 -0.808 -17.474 1.00 83.81 183 PRO A CA 1
ATOM 1444 C C . PRO A 1 183 ? 21.864 -2.076 -18.324 1.00 83.81 183 PRO A C 1
ATOM 1446 O O . PRO A 1 183 ? 22.836 -2.267 -19.052 1.00 83.81 183 PRO A O 1
ATOM 1449 N N . ASN A 1 184 ? 20.904 -2.987 -18.183 1.00 84.44 184 ASN A N 1
ATOM 1450 C CA . ASN A 1 184 ? 20.887 -4.245 -18.918 1.00 84.44 184 ASN A CA 1
ATOM 1451 C C . ASN A 1 184 ? 19.446 -4.741 -19.116 1.00 84.44 184 ASN A C 1
ATOM 1453 O O . ASN A 1 184 ? 18.535 -4.376 -18.371 1.00 84.44 184 ASN A O 1
ATOM 1457 N N . ARG A 1 185 ? 19.244 -5.608 -20.115 1.00 88.25 185 ARG A N 1
ATOM 1458 C CA . ARG A 1 185 ? 17.909 -6.114 -20.481 1.00 88.25 185 ARG A CA 1
ATOM 1459 C C . ARG A 1 185 ? 17.240 -6.954 -19.377 1.00 88.25 185 ARG A C 1
ATOM 1461 O O . ARG A 1 185 ? 16.020 -7.056 -19.382 1.00 88.25 185 ARG A O 1
ATOM 1468 N N . LYS A 1 186 ? 17.990 -7.508 -18.410 1.00 88.75 186 LYS A N 1
ATOM 1469 C CA . LYS A 1 186 ? 17.415 -8.232 -17.255 1.00 88.75 186 LYS A CA 1
ATOM 1470 C C . LYS A 1 186 ? 16.780 -7.267 -16.254 1.00 88.75 186 LYS A C 1
ATOM 1472 O O . LYS A 1 186 ? 15.623 -7.445 -15.902 1.00 88.75 186 LYS A O 1
ATOM 1477 N N . ALA A 1 187 ? 17.489 -6.197 -15.893 1.00 87.88 187 ALA A N 1
ATOM 1478 C CA . ALA A 1 187 ? 16.972 -5.150 -15.017 1.00 87.88 187 ALA A CA 1
ATOM 1479 C C . ALA A 1 187 ? 15.712 -4.485 -15.598 1.00 87.88 187 ALA A C 1
ATOM 1481 O O . ALA A 1 187 ? 14.767 -4.235 -14.861 1.00 87.88 187 ALA A O 1
ATOM 1482 N N . PHE A 1 188 ? 15.648 -4.274 -16.920 1.00 91.31 188 PHE A N 1
ATOM 1483 C CA . PHE A 1 188 ? 14.429 -3.793 -17.585 1.00 91.31 188 PHE A CA 1
ATOM 1484 C C . PHE A 1 188 ? 13.218 -4.720 -17.345 1.00 91.31 188 PHE A C 1
ATOM 1486 O O . PHE A 1 188 ? 12.143 -4.237 -16.996 1.00 91.31 188 PHE A O 1
ATOM 1493 N N . VAL A 1 189 ? 13.399 -6.043 -17.460 1.00 92.06 189 VAL A N 1
ATOM 1494 C CA . VAL A 1 189 ? 12.348 -7.035 -17.159 1.00 92.06 189 VAL A CA 1
ATOM 1495 C C . VAL A 1 189 ? 11.993 -7.045 -15.666 1.00 92.06 189 VAL A C 1
ATOM 1497 O O . VAL A 1 189 ? 10.815 -7.063 -15.328 1.00 92.06 189 VAL A O 1
ATOM 1500 N N . GLU A 1 190 ? 12.979 -6.962 -14.767 1.00 92.62 190 GLU A N 1
ATOM 1501 C CA . GLU A 1 190 ? 12.744 -6.888 -13.314 1.00 92.62 190 GLU A CA 1
ATOM 1502 C C . GLU A 1 190 ? 11.975 -5.614 -12.901 1.00 92.62 190 GLU A C 1
ATOM 1504 O O . GLU A 1 190 ? 11.106 -5.671 -12.031 1.00 92.62 190 GLU A O 1
ATOM 1509 N N . ILE A 1 191 ? 12.247 -4.466 -13.537 1.00 93.25 191 ILE A N 1
ATOM 1510 C CA . ILE A 1 191 ? 11.498 -3.217 -13.317 1.00 93.25 191 ILE A CA 1
ATOM 1511 C C . ILE A 1 191 ? 10.068 -3.334 -13.862 1.00 93.25 191 ILE A C 1
ATOM 1513 O O . ILE A 1 191 ? 9.139 -2.826 -13.234 1.00 93.25 191 ILE A O 1
ATOM 1517 N N . HIS A 1 192 ? 9.873 -3.993 -15.007 1.00 93.38 192 HIS A N 1
ATOM 1518 C CA . HIS A 1 192 ? 8.541 -4.178 -15.581 1.00 93.38 192 HIS A CA 1
ATOM 1519 C C . HIS A 1 192 ? 7.677 -5.115 -14.721 1.00 93.38 192 HIS A C 1
ATOM 1521 O O . HIS A 1 192 ? 6.542 -4.763 -14.413 1.00 93.38 192 HIS A O 1
ATOM 1527 N N . ALA A 1 193 ? 8.236 -6.222 -14.222 1.00 94.31 193 ALA A N 1
ATOM 1528 C CA . ALA A 1 193 ? 7.552 -7.096 -13.266 1.00 94.31 193 ALA A CA 1
ATOM 1529 C C . ALA A 1 193 ? 7.166 -6.348 -11.971 1.00 94.31 193 ALA A C 1
ATOM 1531 O O . ALA A 1 193 ? 6.035 -6.462 -11.504 1.00 94.31 193 ALA A O 1
ATOM 1532 N N . LEU A 1 194 ? 8.057 -5.501 -11.436 1.00 94.31 194 LEU A N 1
ATOM 1533 C CA . LEU A 1 194 ? 7.743 -4.612 -10.308 1.00 94.31 194 LEU A CA 1
ATOM 1534 C C . LEU A 1 194 ? 6.584 -3.643 -10.630 1.00 94.31 194 LEU A C 1
ATOM 1536 O O . LEU A 1 194 ? 5.774 -3.335 -9.756 1.00 94.31 194 LEU A O 1
ATOM 1540 N N . GLU A 1 195 ? 6.500 -3.127 -11.858 1.00 94.12 195 GLU A N 1
ATOM 1541 C CA . GLU A 1 195 ? 5.396 -2.262 -12.291 1.00 94.12 195 GLU A CA 1
ATOM 1542 C C . GLU A 1 195 ? 4.055 -3.015 -12.314 1.00 94.12 195 GLU A C 1
ATOM 1544 O O . GLU A 1 195 ? 3.054 -2.475 -11.836 1.00 94.12 195 GLU A O 1
ATOM 1549 N N . GLU A 1 196 ? 4.042 -4.253 -12.816 1.00 94.69 196 GLU A N 1
ATOM 1550 C CA . GLU A 1 196 ? 2.865 -5.131 -12.830 1.00 94.69 196 GLU A CA 1
ATOM 1551 C C . GLU A 1 196 ? 2.423 -5.522 -11.410 1.00 94.69 196 GLU A C 1
ATOM 1553 O O . GLU A 1 196 ? 1.239 -5.411 -11.086 1.00 94.69 196 GLU A O 1
ATOM 1558 N N . GLU A 1 197 ? 3.358 -5.894 -10.526 1.00 95.00 197 GLU A N 1
ATOM 1559 C CA . GLU A 1 197 ? 3.079 -6.176 -9.109 1.00 95.00 197 GLU A CA 1
ATOM 1560 C C . GLU A 1 197 ? 2.469 -4.955 -8.399 1.00 95.00 197 GLU A C 1
ATOM 1562 O O . GLU A 1 197 ? 1.470 -5.070 -7.679 1.00 95.00 197 GLU A O 1
ATOM 1567 N N . LEU A 1 198 ? 3.020 -3.758 -8.637 1.00 95.06 198 LEU A N 1
ATOM 1568 C CA . LEU A 1 198 ? 2.485 -2.508 -8.093 1.00 95.06 198 LEU A CA 1
ATOM 1569 C C . LEU A 1 198 ? 1.096 -2.174 -8.660 1.00 95.06 198 LEU A C 1
ATOM 1571 O O . LEU A 1 198 ? 0.241 -1.706 -7.904 1.00 95.06 198 LEU A O 1
ATOM 1575 N N . GLU A 1 199 ? 0.831 -2.424 -9.947 1.00 95.25 199 GLU A N 1
ATOM 1576 C CA . GLU A 1 199 ? -0.500 -2.214 -10.531 1.00 95.25 199 GLU A CA 1
ATOM 1577 C C . GLU A 1 199 ? -1.526 -3.202 -9.952 1.00 95.25 199 GLU A C 1
ATOM 1579 O O . GLU A 1 199 ? -2.589 -2.783 -9.481 1.00 95.25 199 GLU A O 1
ATOM 1584 N N . ALA A 1 200 ? -1.177 -4.490 -9.869 1.00 95.38 200 ALA A N 1
ATOM 1585 C CA . ALA A 1 200 ? -2.005 -5.524 -9.256 1.00 95.38 200 ALA A CA 1
ATOM 1586 C C . ALA A 1 200 ? -2.381 -5.162 -7.808 1.00 95.38 200 ALA A C 1
ATOM 1588 O O . ALA A 1 200 ? -3.564 -5.182 -7.451 1.00 95.38 200 ALA A O 1
ATOM 1589 N N . LEU A 1 201 ? -1.417 -4.721 -6.990 1.00 94.00 201 LEU A N 1
ATOM 1590 C CA . LEU A 1 201 ? -1.676 -4.261 -5.621 1.00 94.00 201 LEU A CA 1
ATOM 1591 C C . LEU A 1 201 ? -2.628 -3.062 -5.556 1.00 94.00 201 LEU A C 1
ATOM 1593 O O . LEU A 1 201 ? -3.459 -2.993 -4.645 1.00 94.00 201 LEU A O 1
ATOM 1597 N N . ARG A 1 202 ? -2.572 -2.135 -6.518 1.00 95.38 202 ARG A N 1
ATOM 1598 C CA . ARG A 1 202 ? -3.524 -1.016 -6.584 1.00 95.38 202 ARG A CA 1
ATOM 1599 C C . ARG A 1 202 ? -4.938 -1.481 -6.929 1.00 95.38 202 ARG A C 1
ATOM 1601 O O . ARG A 1 202 ? -5.883 -0.974 -6.322 1.00 95.38 202 ARG A O 1
ATOM 1608 N N . THR A 1 203 ? -5.114 -2.492 -7.788 1.00 96.00 203 THR A N 1
ATOM 1609 C CA . THR A 1 203 ? -6.449 -3.092 -8.016 1.00 96.00 203 THR A CA 1
ATOM 1610 C C . THR A 1 203 ? -7.016 -3.743 -6.747 1.00 96.00 203 THR A C 1
ATOM 1612 O O . THR A 1 203 ? -8.200 -3.578 -6.440 1.00 96.00 203 THR A O 1
ATOM 1615 N N . VAL A 1 204 ? -6.166 -4.395 -5.942 1.00 94.31 204 VAL A N 1
ATOM 1616 C CA . VAL A 1 204 ? -6.550 -4.993 -4.652 1.00 94.31 204 VAL A CA 1
ATOM 1617 C C . VAL A 1 204 ? -6.916 -3.919 -3.622 1.00 94.31 204 VAL A C 1
ATOM 1619 O O . VAL A 1 204 ? -7.931 -4.040 -2.938 1.00 94.31 204 VAL A O 1
ATOM 1622 N N . VAL A 1 205 ? -6.161 -2.821 -3.529 1.00 94.38 205 VAL A N 1
ATOM 1623 C CA . VAL A 1 205 ? -6.522 -1.695 -2.646 1.00 94.38 205 VAL A CA 1
ATOM 1624 C C . VAL A 1 205 ? -7.827 -1.026 -3.103 1.00 94.38 205 VAL A C 1
ATOM 1626 O O . VAL A 1 205 ? -8.657 -0.670 -2.262 1.00 94.38 205 VAL A O 1
ATOM 1629 N N . ALA A 1 206 ? -8.068 -0.904 -4.411 1.00 95.56 206 ALA A N 1
ATOM 1630 C CA . ALA A 1 206 ? -9.318 -0.367 -4.947 1.00 95.56 206 ALA A CA 1
ATOM 1631 C C . ALA A 1 206 ? -10.533 -1.255 -4.610 1.00 95.56 206 ALA A C 1
ATOM 1633 O O . ALA A 1 206 ? -11.567 -0.735 -4.177 1.00 95.56 206 ALA A O 1
ATOM 1634 N N . SER A 1 207 ? -10.415 -2.584 -4.726 1.00 95.75 207 SER A N 1
ATOM 1635 C CA . SER A 1 207 ? -11.498 -3.510 -4.361 1.00 95.75 207 SER A CA 1
ATOM 1636 C C . SER A 1 207 ? -11.760 -3.529 -2.848 1.00 95.75 207 SER A C 1
ATOM 1638 O O . SER A 1 207 ? -12.919 -3.503 -2.429 1.00 95.75 207 SER A O 1
ATOM 1640 N N . GLN A 1 208 ? -10.716 -3.439 -2.014 1.00 95.25 208 GLN A N 1
ATOM 1641 C CA . GLN A 1 208 ? -10.840 -3.262 -0.560 1.00 95.25 208 GLN A CA 1
ATOM 1642 C C . GLN A 1 208 ? -11.562 -1.954 -0.188 1.00 95.25 208 GLN A C 1
ATOM 1644 O O . GLN A 1 208 ? -12.441 -1.956 0.679 1.00 95.25 208 GLN A O 1
ATOM 1649 N N . GLN A 1 209 ? -11.245 -0.837 -0.859 1.00 95.31 209 GLN A N 1
ATOM 1650 C CA . GLN A 1 209 ? -11.965 0.428 -0.671 1.00 95.31 209 GLN A CA 1
ATOM 1651 C C . GLN A 1 209 ? -13.435 0.319 -1.098 1.00 95.31 209 GLN A C 1
ATOM 1653 O O . GLN A 1 209 ? -14.310 0.824 -0.391 1.00 95.31 209 GLN A O 1
ATOM 1658 N N . TYR A 1 210 ? -13.721 -0.328 -2.233 1.00 95.44 210 TYR A N 1
ATOM 1659 C CA . TYR A 1 210 ? -15.087 -0.542 -2.714 1.00 95.44 210 TYR A CA 1
ATOM 1660 C C . TYR A 1 210 ? -15.907 -1.388 -1.731 1.00 95.44 210 TYR A C 1
ATOM 1662 O O . TYR A 1 210 ? -17.006 -0.982 -1.355 1.00 95.44 210 TYR A O 1
ATOM 1670 N N . LEU A 1 211 ? -15.346 -2.499 -1.240 1.00 94.31 211 LEU A N 1
ATOM 1671 C CA . LEU A 1 211 ? -15.972 -3.366 -0.238 1.00 94.31 211 LEU A CA 1
ATOM 1672 C C . LEU A 1 211 ? -16.377 -2.571 1.009 1.00 94.31 211 LEU A C 1
ATOM 1674 O O . LEU A 1 211 ? -17.527 -2.649 1.435 1.00 94.31 211 LEU A O 1
ATOM 1678 N N . LEU A 1 212 ? -15.480 -1.740 1.552 1.00 93.44 212 LEU A N 1
ATOM 1679 C CA . LEU A 1 212 ? -15.781 -0.913 2.725 1.00 93.44 212 LEU A CA 1
ATOM 1680 C C . LEU A 1 212 ? -16.854 0.155 2.462 1.00 93.44 212 LEU A C 1
ATOM 1682 O O . LEU A 1 212 ? -17.648 0.442 3.355 1.00 93.44 212 LEU A O 1
ATOM 1686 N N . ARG A 1 213 ? -16.908 0.745 1.259 1.00 93.31 213 ARG A N 1
ATOM 1687 C CA . ARG A 1 213 ? -17.975 1.692 0.875 1.00 93.31 213 ARG A CA 1
ATOM 1688 C C . ARG A 1 213 ? -19.329 0.982 0.750 1.00 93.31 213 ARG A C 1
ATOM 1690 O O . ARG A 1 213 ? -20.334 1.496 1.236 1.00 93.31 213 ARG A O 1
ATOM 1697 N N . SER A 1 214 ? -19.355 -0.210 0.156 1.00 92.25 214 SER A N 1
ATOM 1698 C CA . SER A 1 214 ? -20.561 -1.038 0.030 1.00 92.25 214 SER A CA 1
ATOM 1699 C C . SER A 1 214 ? -21.070 -1.519 1.392 1.00 92.25 214 SER A C 1
ATOM 1701 O O . SER A 1 214 ? -22.261 -1.401 1.670 1.00 92.25 214 SER A O 1
ATOM 1703 N N . TYR A 1 215 ? -20.169 -1.950 2.280 1.00 91.31 215 TYR A N 1
ATOM 1704 C CA . TYR A 1 215 ? -20.472 -2.311 3.668 1.00 91.31 215 TYR A CA 1
ATOM 1705 C C . TYR A 1 215 ? -21.089 -1.130 4.439 1.00 91.31 215 TYR A C 1
ATOM 1707 O O . TYR A 1 215 ? -22.170 -1.241 5.014 1.00 91.31 215 TYR A O 1
ATOM 1715 N N . GLN A 1 216 ? -20.447 0.041 4.377 1.00 90.69 216 GLN A N 1
ATOM 1716 C CA . GLN A 1 216 ? -20.923 1.279 5.004 1.00 90.69 216 GLN A CA 1
ATOM 1717 C C . GLN A 1 216 ? -22.302 1.722 4.488 1.00 90.69 216 GLN A C 1
ATOM 1719 O O . GLN A 1 216 ? -23.078 2.301 5.245 1.00 90.69 216 GLN A O 1
ATOM 1724 N N . LYS A 1 217 ? -22.607 1.458 3.209 1.00 88.81 217 LYS A N 1
ATOM 1725 C CA . LYS A 1 217 ? -23.915 1.737 2.605 1.00 88.81 217 LYS A CA 1
ATOM 1726 C C . LYS A 1 217 ? -24.980 0.738 3.065 1.00 88.81 217 LYS A C 1
ATOM 1728 O O . LYS A 1 217 ? -26.074 1.170 3.406 1.00 88.81 217 LYS A O 1
ATOM 1733 N N . LEU A 1 218 ? -24.662 -0.558 3.109 1.00 87.75 218 LEU A N 1
ATOM 1734 C CA . LEU A 1 218 ? -25.583 -1.619 3.534 1.00 87.75 218 LEU A CA 1
ATOM 1735 C C . LEU A 1 218 ? -26.061 -1.422 4.981 1.00 87.75 218 LEU A C 1
ATOM 1737 O O . LEU A 1 218 ? -27.254 -1.496 5.252 1.00 87.75 218 LEU A O 1
ATOM 1741 N N . TYR A 1 219 ? -25.135 -1.121 5.893 1.00 83.62 219 TYR A N 1
ATOM 1742 C CA . TYR A 1 219 ? -25.407 -1.006 7.331 1.00 83.62 219 TYR A CA 1
ATOM 1743 C C . TYR A 1 219 ? -25.790 0.410 7.802 1.00 83.62 219 TYR A C 1
ATOM 1745 O O . TYR A 1 219 ? -25.887 0.659 9.009 1.00 83.62 219 TYR A O 1
ATOM 1753 N N . SER A 1 220 ? -26.021 1.334 6.863 1.00 84.62 220 SER A N 1
ATOM 1754 C CA . SER A 1 220 ? -26.428 2.716 7.135 1.00 84.62 220 SER A CA 1
ATOM 1755 C C . SER A 1 220 ? -27.858 2.787 7.693 1.00 84.62 220 SER A C 1
ATOM 1757 O O . SER A 1 220 ? -28.780 2.308 7.030 1.00 84.62 220 SER A O 1
ATOM 1759 N N . PRO A 1 221 ? -28.105 3.468 8.833 1.00 80.00 221 PRO A N 1
ATOM 1760 C CA . PRO A 1 221 ? -29.452 3.693 9.364 1.00 80.00 221 PRO A CA 1
ATOM 1761 C C . PRO A 1 221 ? -30.417 4.315 8.341 1.00 80.00 221 PRO A C 1
ATOM 1763 O O . PRO A 1 221 ? -31.599 3.995 8.335 1.00 80.00 221 PRO A O 1
ATOM 1766 N N . LEU A 1 222 ? -29.903 5.147 7.426 1.00 74.88 222 LEU A N 1
ATOM 1767 C CA . LEU A 1 222 ? -30.685 5.817 6.377 1.00 74.88 222 LEU A CA 1
ATOM 1768 C C . LEU A 1 222 ? -31.081 4.897 5.204 1.00 74.88 222 LEU A C 1
ATOM 1770 O O . LEU A 1 222 ? -31.765 5.344 4.289 1.00 74.88 222 LEU A O 1
ATOM 1774 N N . SER A 1 223 ? -30.612 3.645 5.171 1.00 76.00 223 SER A N 1
ATOM 1775 C CA . SER A 1 223 ? -30.947 2.669 4.120 1.00 76.00 223 SER A CA 1
ATOM 1776 C C . SER A 1 223 ? -32.071 1.701 4.510 1.00 76.00 223 SER A C 1
ATOM 1778 O O . SER A 1 223 ? -32.626 1.038 3.634 1.00 76.00 223 SER A O 1
ATOM 1780 N N . PHE A 1 224 ? -32.465 1.658 5.787 1.00 73.31 224 PHE A N 1
ATOM 1781 C CA . PHE A 1 224 ? -33.629 0.898 6.243 1.00 73.31 224 PHE A CA 1
ATOM 1782 C C . PHE A 1 224 ? -34.925 1.670 5.952 1.00 73.31 224 PHE A C 1
ATOM 1784 O O . PHE A 1 224 ? -35.015 2.874 6.190 1.00 73.31 224 PHE A O 1
ATOM 1791 N N . ARG A 1 225 ? -35.950 0.986 5.427 1.00 65.12 225 ARG A N 1
ATOM 1792 C CA . ARG A 1 225 ? -37.257 1.602 5.141 1.00 65.12 225 ARG A CA 1
ATOM 1793 C C . ARG A 1 225 ? -38.110 1.650 6.410 1.00 65.12 225 ARG A C 1
ATOM 1795 O O . ARG A 1 225 ? -38.435 0.614 6.980 1.00 65.12 225 ARG A O 1
ATOM 1802 N N . THR A 1 226 ? -38.571 2.845 6.776 1.00 57.91 226 THR A N 1
ATOM 1803 C CA . THR A 1 226 ? -39.350 3.144 7.996 1.00 57.91 226 THR A CA 1
ATOM 1804 C C . THR A 1 226 ? -40.632 2.327 8.191 1.00 57.91 226 THR A C 1
ATOM 1806 O O . THR A 1 226 ? -41.123 2.251 9.308 1.00 57.91 226 THR A O 1
ATOM 1809 N N . ARG A 1 227 ? -41.187 1.708 7.139 1.00 54.16 227 ARG A N 1
ATOM 1810 C CA . ARG A 1 227 ? -42.414 0.889 7.218 1.00 54.16 227 ARG A CA 1
ATOM 1811 C C . ARG A 1 227 ? -42.177 -0.554 7.702 1.00 54.16 227 ARG A C 1
ATOM 1813 O O . ARG A 1 227 ? -43.139 -1.245 8.010 1.00 54.16 227 ARG A O 1
ATOM 1820 N N . THR A 1 228 ? -40.931 -1.026 7.742 1.00 58.25 228 THR A N 1
ATOM 1821 C CA . THR A 1 228 ? -40.584 -2.442 8.007 1.00 58.25 228 THR A CA 1
ATOM 1822 C C . THR A 1 228 ? -39.593 -2.624 9.157 1.00 58.25 228 THR A C 1
ATOM 1824 O O . THR A 1 228 ? -38.991 -3.685 9.290 1.00 58.25 228 THR A O 1
ATOM 1827 N N . THR A 1 229 ? -39.354 -1.585 9.954 1.00 63.56 229 THR A N 1
ATOM 1828 C CA . THR A 1 229 ? -38.295 -1.576 10.968 1.00 63.56 229 THR A CA 1
ATOM 1829 C C . THR A 1 229 ? -38.845 -1.018 12.268 1.00 63.56 229 THR A C 1
ATOM 1831 O O . THR A 1 229 ? -39.391 0.083 12.280 1.00 63.56 229 THR A O 1
ATOM 1834 N N . ASP A 1 230 ? -38.693 -1.776 13.353 1.00 74.31 230 ASP A N 1
ATOM 1835 C CA . ASP A 1 230 ? -39.084 -1.340 14.691 1.00 74.31 230 ASP A CA 1
ATOM 1836 C C . ASP A 1 230 ? -38.340 -0.048 15.085 1.00 74.31 230 ASP A C 1
ATOM 1838 O O . ASP A 1 230 ? -37.141 0.122 14.832 1.00 74.31 230 ASP A O 1
ATOM 1842 N N . ARG A 1 231 ? -39.071 0.873 15.720 1.00 72.69 231 ARG A N 1
ATOM 1843 C CA . ARG A 1 231 ? -38.564 2.142 16.249 1.00 72.69 231 ARG A CA 1
ATOM 1844 C C . ARG A 1 231 ? -37.481 1.912 17.309 1.00 72.69 231 ARG A C 1
ATOM 1846 O O . ARG A 1 231 ? -36.556 2.723 17.382 1.00 72.69 231 ARG A O 1
ATOM 1853 N N . LEU A 1 232 ? -37.568 0.824 18.083 1.00 71.44 232 LEU A N 1
ATOM 1854 C CA . LEU A 1 232 ? -36.543 0.440 19.058 1.00 71.44 232 LEU A CA 1
ATOM 1855 C C . LEU A 1 232 ? -35.252 0.000 18.349 1.00 71.44 232 LEU A C 1
ATOM 1857 O O . LEU A 1 232 ? -34.219 0.653 18.513 1.00 71.44 232 LEU A O 1
ATOM 1861 N N . TYR A 1 233 ? -35.339 -0.999 17.462 1.00 75.00 233 TYR A N 1
ATOM 1862 C CA . TYR A 1 233 ? -34.212 -1.462 16.638 1.00 75.00 233 TYR A CA 1
ATOM 1863 C C . TYR A 1 233 ? -33.538 -0.314 15.868 1.00 75.00 233 TYR A C 1
ATOM 1865 O O . TYR A 1 233 ? -32.312 -0.220 15.829 1.00 75.00 233 TYR A O 1
ATOM 1873 N N . TYR A 1 234 ? -34.311 0.616 15.293 1.00 76.88 234 TYR A N 1
ATOM 1874 C CA . TYR A 1 234 ? -33.751 1.786 14.610 1.00 76.88 234 TYR A CA 1
ATOM 1875 C C . TYR A 1 234 ? -32.951 2.704 15.554 1.00 76.88 234 TYR A C 1
ATOM 1877 O O . TYR A 1 234 ? -31.898 3.210 15.155 1.00 76.88 234 TYR A O 1
ATOM 1885 N N . LYS A 1 235 ? -33.400 2.909 16.804 1.00 75.94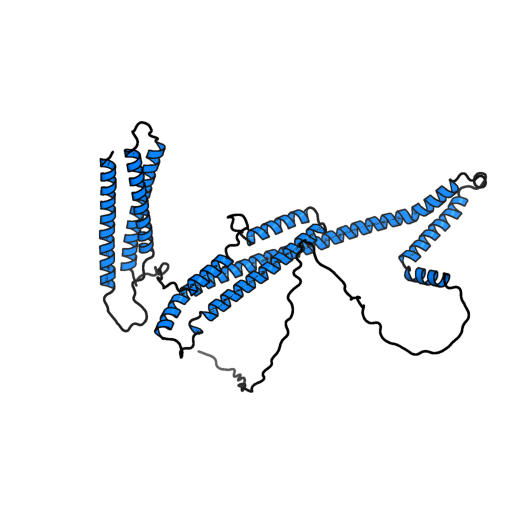 235 LYS A N 1
ATOM 1886 C CA . LYS A 1 235 ? -32.674 3.712 17.809 1.00 75.94 235 LYS A CA 1
ATOM 1887 C C . LYS A 1 235 ? -31.330 3.064 18.162 1.00 75.94 235 LYS A C 1
ATOM 1889 O O . LYS A 1 235 ? -30.311 3.755 18.169 1.00 75.94 235 LYS A O 1
ATOM 1894 N N . GLU A 1 236 ? -31.313 1.750 18.372 1.00 76.38 236 GLU A N 1
ATOM 1895 C CA . GLU A 1 236 ? -30.103 0.975 18.679 1.00 76.38 236 GLU A CA 1
ATOM 1896 C C . GLU A 1 236 ? -29.131 0.932 17.492 1.00 76.38 236 GLU A C 1
ATOM 1898 O O . GLU A 1 236 ? -27.968 1.322 17.616 1.00 76.38 236 GLU A O 1
ATOM 1903 N N . ARG A 1 237 ? -29.621 0.578 1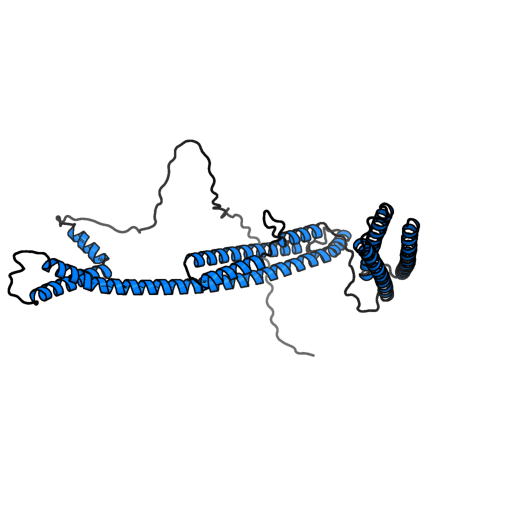6.298 1.00 80.31 237 ARG A N 1
ATOM 1904 C CA . ARG A 1 237 ? -28.841 0.540 15.050 1.00 80.31 237 ARG A CA 1
ATOM 1905 C C . ARG A 1 237 ? -28.217 1.905 14.720 1.00 80.31 237 ARG A C 1
ATOM 1907 O O . ARG A 1 237 ? -27.068 1.972 14.278 1.00 80.31 237 ARG A O 1
ATOM 1914 N N . LYS A 1 238 ? -28.932 3.010 14.983 1.00 80.06 238 LYS A N 1
ATOM 1915 C CA . LYS A 1 238 ? -28.423 4.392 14.850 1.00 80.06 238 LYS A CA 1
ATOM 1916 C C . LYS A 1 238 ? -27.305 4.711 15.853 1.00 80.06 238 LYS A C 1
ATOM 1918 O O . LYS A 1 238 ? -26.436 5.523 15.527 1.00 80.06 238 LYS A O 1
ATOM 1923 N N . ALA A 1 239 ? -27.297 4.091 17.035 1.00 75.19 239 ALA A N 1
ATOM 1924 C CA . ALA A 1 239 ? -26.226 4.237 18.019 1.00 75.19 239 ALA A CA 1
ATOM 1925 C C . ALA A 1 239 ? -24.972 3.439 17.616 1.00 75.19 239 ALA A C 1
ATOM 1927 O O . ALA A 1 239 ? -23.911 4.044 17.441 1.00 75.19 239 ALA A O 1
ATOM 1928 N N . SER A 1 240 ? -25.087 2.126 17.383 1.00 78.38 240 SER A N 1
ATOM 1929 C CA . SER A 1 240 ? -23.947 1.240 17.067 1.00 78.38 240 SER A CA 1
ATOM 1930 C C . SER A 1 240 ? -23.201 1.659 15.795 1.00 78.38 240 SER A C 1
ATOM 1932 O O . SER A 1 240 ? -21.965 1.740 15.785 1.00 78.38 240 SER A O 1
ATOM 1934 N N . PHE A 1 241 ? -23.937 2.089 14.760 1.00 84.12 241 PHE A N 1
ATOM 1935 C CA . PHE A 1 241 ? -23.346 2.580 13.512 1.00 84.12 241 PHE A CA 1
ATOM 1936 C C . PHE A 1 241 ? -22.378 3.762 13.713 1.00 84.12 241 PHE A C 1
ATOM 1938 O O . PHE A 1 241 ? -21.480 3.954 12.893 1.00 84.12 241 PHE A O 1
ATOM 1945 N N . ARG A 1 242 ? -22.487 4.548 14.801 1.00 81.50 242 ARG A N 1
ATOM 1946 C CA . ARG A 1 242 ? -21.531 5.635 15.100 1.00 81.50 242 ARG A CA 1
ATOM 1947 C C . ARG A 1 242 ? -20.099 5.106 15.276 1.00 81.50 242 ARG A C 1
ATOM 1949 O O . ARG A 1 242 ? -19.165 5.743 14.782 1.00 81.50 242 ARG A O 1
ATOM 1956 N N . LEU A 1 243 ? -19.916 3.955 15.933 1.00 80.44 243 LEU A N 1
ATOM 1957 C CA . LEU A 1 243 ? -18.597 3.335 16.128 1.00 80.44 243 LEU A CA 1
ATOM 1958 C C . LEU A 1 243 ? -18.111 2.611 14.868 1.00 80.44 243 LEU A C 1
ATOM 1960 O O . LEU A 1 243 ? -16.956 2.779 14.472 1.00 80.44 243 LEU A O 1
ATOM 1964 N N . GLU A 1 244 ? -18.990 1.872 14.194 1.00 86.56 244 GLU A N 1
ATOM 1965 C CA . GLU A 1 244 ? -18.675 1.184 12.934 1.00 86.56 244 GLU A CA 1
ATOM 1966 C C . GLU A 1 244 ? -18.215 2.170 11.856 1.00 86.56 244 GLU A C 1
ATOM 1968 O O . GLU A 1 244 ? -17.141 2.018 11.281 1.00 86.56 244 GLU A O 1
ATOM 1973 N N . ASN A 1 245 ? -18.975 3.247 11.637 1.00 87.94 245 ASN A N 1
ATOM 1974 C CA . ASN A 1 245 ? -18.650 4.314 10.693 1.00 87.94 245 ASN A CA 1
ATOM 1975 C C . ASN A 1 245 ? -17.315 5.001 11.051 1.00 87.94 245 ASN A C 1
ATOM 1977 O O . ASN A 1 245 ? -16.557 5.367 10.152 1.00 87.94 245 ASN A O 1
ATOM 1981 N N . ARG A 1 246 ? -16.975 5.129 12.345 1.00 87.50 246 ARG A N 1
ATOM 1982 C CA . ARG A 1 246 ? -15.660 5.624 12.802 1.00 87.50 246 ARG A CA 1
ATOM 1983 C C . ARG A 1 246 ? -14.536 4.639 12.444 1.00 87.50 246 ARG A C 1
ATOM 1985 O O . ARG A 1 246 ? -13.503 5.070 11.932 1.00 87.50 246 ARG A O 1
ATOM 1992 N N . CYS A 1 247 ? -14.743 3.338 12.657 1.00 87.81 247 CYS A N 1
ATOM 1993 C CA . CYS A 1 247 ? -13.792 2.280 12.301 1.00 87.81 247 CYS A CA 1
ATOM 1994 C C . CYS A 1 247 ? -13.563 2.210 10.779 1.00 87.81 247 CYS A C 1
ATOM 1996 O O . CYS A 1 247 ? -12.434 2.362 10.308 1.00 87.81 247 CYS A O 1
ATOM 1998 N N . ILE A 1 248 ? -14.646 2.110 10.004 1.00 91.69 248 ILE A N 1
ATOM 1999 C CA . ILE A 1 248 ? -14.627 2.033 8.539 1.00 91.69 248 ILE A CA 1
ATOM 2000 C C . ILE A 1 248 ? -13.956 3.271 7.934 1.00 91.69 248 ILE A C 1
ATOM 2002 O O . ILE A 1 248 ? -13.091 3.127 7.073 1.00 91.69 248 ILE A O 1
ATOM 2006 N N . ARG A 1 249 ? -14.263 4.488 8.410 1.00 92.38 249 ARG A N 1
ATOM 2007 C CA . ARG A 1 249 ? -13.590 5.717 7.939 1.00 92.38 249 ARG A CA 1
ATOM 2008 C C . ARG A 1 249 ? -12.096 5.735 8.269 1.00 92.38 249 ARG A C 1
ATOM 2010 O O . ARG A 1 249 ? -11.313 6.218 7.453 1.00 92.38 249 ARG A O 1
ATOM 2017 N N . ARG A 1 250 ? -11.675 5.198 9.423 1.00 92.81 250 ARG A N 1
ATOM 2018 C CA . ARG A 1 250 ? -10.247 5.058 9.769 1.00 92.81 250 ARG A CA 1
ATOM 2019 C C . ARG A 1 250 ? -9.535 4.109 8.802 1.00 92.81 250 ARG A C 1
ATOM 2021 O O . ARG A 1 250 ? -8.426 4.415 8.372 1.00 92.81 250 ARG A O 1
ATOM 2028 N N . GLN A 1 251 ? -10.178 3.007 8.417 1.00 93.94 251 GLN A N 1
ATOM 2029 C CA . GLN A 1 251 ? -9.614 2.058 7.456 1.00 93.94 251 GLN A CA 1
ATOM 2030 C C . GLN A 1 251 ? -9.637 2.589 6.012 1.00 93.94 251 GLN A C 1
ATOM 2032 O O . GLN A 1 251 ? -8.634 2.481 5.313 1.00 93.94 251 GLN A O 1
ATOM 2037 N N . GLN A 1 252 ? -10.713 3.253 5.579 1.00 94.31 252 GLN A N 1
ATOM 2038 C CA . GLN A 1 252 ? -10.785 3.924 4.272 1.00 94.31 252 GLN A CA 1
ATOM 2039 C C . GLN A 1 252 ? -9.667 4.968 4.097 1.00 94.31 252 GLN A C 1
ATOM 2041 O O . GLN A 1 252 ? -9.057 5.019 3.031 1.00 94.31 252 GLN A O 1
ATOM 2046 N N . ARG A 1 253 ? -9.351 5.756 5.140 1.00 94.81 253 ARG A N 1
ATOM 2047 C CA . ARG A 1 253 ? -8.208 6.694 5.135 1.00 94.81 253 ARG A CA 1
ATOM 2048 C C . ARG A 1 253 ? -6.878 5.965 4.921 1.00 94.81 253 ARG A C 1
ATOM 2050 O O . ARG A 1 253 ? -6.173 6.285 3.970 1.00 94.81 253 ARG A O 1
ATOM 2057 N N . ARG A 1 254 ? -6.607 4.907 5.696 1.00 92.88 254 ARG A N 1
ATOM 2058 C CA . ARG A 1 254 ? -5.4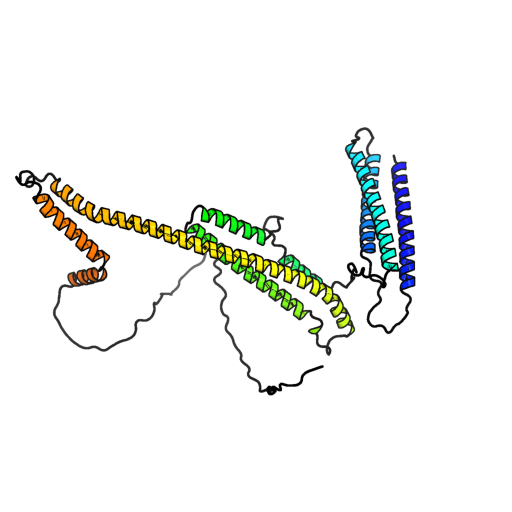06 4.059 5.545 1.00 92.88 254 ARG A CA 1
ATOM 2059 C C . ARG A 1 254 ? -5.265 3.446 4.150 1.00 92.88 254 ARG A C 1
ATOM 2061 O O . ARG A 1 254 ? -4.164 3.395 3.610 1.00 92.88 254 ARG A O 1
ATOM 2068 N N . LEU A 1 255 ? -6.361 2.993 3.539 1.00 93.69 255 LEU A N 1
ATOM 2069 C CA . LEU A 1 255 ? -6.332 2.467 2.169 1.00 93.69 255 LEU A CA 1
ATOM 2070 C C . LEU A 1 255 ? -6.097 3.564 1.117 1.00 93.69 255 LEU A C 1
ATOM 2072 O O . LEU A 1 255 ? -5.432 3.303 0.118 1.00 93.69 255 LEU A O 1
ATOM 2076 N N . ALA A 1 256 ? -6.593 4.785 1.334 1.00 94.50 256 ALA A N 1
ATOM 2077 C CA . ALA A 1 256 ? -6.314 5.925 0.458 1.00 94.50 256 ALA A CA 1
ATOM 2078 C C . ALA A 1 256 ? -4.864 6.432 0.601 1.00 94.50 256 ALA A C 1
ATOM 2080 O O . ALA A 1 256 ? -4.240 6.814 -0.385 1.00 94.50 256 ALA A O 1
ATOM 2081 N N . GLU A 1 257 ? -4.302 6.394 1.812 1.00 93.94 257 GLU A N 1
ATOM 2082 C CA . GLU A 1 257 ? -2.879 6.646 2.078 1.00 93.94 257 GLU A CA 1
ATOM 2083 C C . GLU A 1 257 ? -1.990 5.602 1.375 1.00 93.94 257 GLU A C 1
ATOM 2085 O O . GLU A 1 257 ? -0.995 5.963 0.745 1.00 93.94 257 GLU A O 1
ATOM 2090 N N . ARG A 1 258 ? -2.383 4.318 1.395 1.00 92.75 258 ARG A N 1
ATOM 2091 C CA . ARG A 1 258 ? -1.681 3.242 0.673 1.00 92.75 258 ARG A CA 1
ATOM 2092 C C . ARG A 1 258 ? -1.764 3.363 -0.846 1.00 92.75 258 ARG A C 1
ATOM 2094 O O . ARG A 1 258 ? -0.733 3.206 -1.485 1.00 92.75 258 ARG A O 1
ATOM 2101 N N . ASP A 1 259 ? -2.926 3.661 -1.432 1.00 95.00 259 ASP A N 1
ATOM 2102 C CA . ASP A 1 259 ? -3.025 3.871 -2.889 1.00 95.00 259 ASP A CA 1
ATOM 2103 C C . ASP A 1 259 ? -2.151 5.051 -3.351 1.00 95.00 259 ASP A C 1
ATOM 2105 O O . ASP A 1 259 ? -1.448 4.937 -4.352 1.00 95.00 259 ASP A O 1
ATOM 2109 N N . LYS A 1 260 ? -2.092 6.144 -2.574 1.00 95.06 260 LYS A N 1
ATOM 2110 C CA . LYS A 1 260 ? -1.153 7.253 -2.823 1.00 95.06 260 LYS A CA 1
ATOM 2111 C C . LYS A 1 260 ? 0.314 6.818 -2.737 1.00 95.06 260 LYS A C 1
ATOM 2113 O O . LYS A 1 260 ? 1.118 7.228 -3.567 1.00 95.06 260 LYS A O 1
ATOM 2118 N N . ALA A 1 261 ? 0.680 5.990 -1.759 1.00 94.44 261 ALA A N 1
ATOM 2119 C CA . ALA A 1 261 ? 2.046 5.476 -1.646 1.00 94.44 261 ALA A CA 1
ATOM 2120 C C . ALA A 1 261 ? 2.411 4.534 -2.811 1.00 94.44 261 ALA A C 1
ATOM 2122 O O . ALA A 1 261 ? 3.498 4.649 -3.377 1.00 94.44 261 ALA A O 1
ATOM 2123 N N . LEU A 1 262 ? 1.493 3.646 -3.206 1.00 95.19 262 LEU A N 1
ATOM 2124 C CA . LEU A 1 262 ? 1.670 2.727 -4.331 1.00 95.19 262 LEU A CA 1
ATOM 2125 C C . LEU A 1 262 ? 1.724 3.462 -5.676 1.00 95.19 262 LEU A C 1
ATOM 2127 O O . LEU A 1 262 ? 2.558 3.117 -6.503 1.00 95.19 262 LEU A O 1
ATOM 2131 N N . SER A 1 263 ? 0.907 4.497 -5.900 1.00 95.31 263 SER A N 1
ATOM 2132 C CA . SER A 1 263 ? 0.943 5.271 -7.151 1.00 95.31 263 SER A CA 1
ATOM 2133 C C . SER A 1 263 ? 2.237 6.078 -7.308 1.00 95.31 263 SER A C 1
ATOM 2135 O O . SER A 1 263 ? 2.776 6.152 -8.411 1.00 95.31 263 SER A O 1
ATOM 2137 N N . ILE A 1 264 ? 2.805 6.595 -6.210 1.00 95.44 264 ILE A N 1
ATOM 2138 C CA . ILE A 1 264 ? 4.137 7.224 -6.204 1.00 95.44 264 ILE A CA 1
ATOM 2139 C C . ILE A 1 264 ? 5.241 6.202 -6.523 1.00 95.44 264 ILE A C 1
ATOM 2141 O O . ILE A 1 264 ? 6.169 6.523 -7.267 1.00 95.44 264 ILE A O 1
ATOM 2145 N N . LEU A 1 265 ? 5.162 4.975 -5.991 1.00 94.75 265 LEU A N 1
ATOM 2146 C CA . LEU A 1 265 ? 6.108 3.901 -6.330 1.00 94.75 265 LEU A CA 1
ATOM 2147 C C . LEU A 1 265 ? 5.969 3.469 -7.798 1.00 94.75 265 LEU A C 1
ATOM 2149 O O . LEU A 1 265 ? 6.975 3.356 -8.492 1.00 94.75 265 LEU A O 1
ATOM 2153 N N . GLN A 1 266 ? 4.738 3.315 -8.290 1.00 94.88 266 GLN A N 1
ATOM 2154 C CA . GLN A 1 266 ? 4.442 2.939 -9.673 1.00 94.88 266 GLN A CA 1
ATOM 2155 C C . GLN A 1 266 ? 4.948 3.990 -10.674 1.00 94.88 266 GLN A C 1
ATOM 2157 O O . GLN A 1 266 ? 5.555 3.640 -11.683 1.00 94.88 266 GLN A O 1
ATOM 2162 N N . LEU A 1 267 ? 4.769 5.283 -10.377 1.00 94.62 267 LEU A N 1
ATOM 2163 C CA . LEU A 1 267 ? 5.309 6.371 -11.196 1.00 94.62 267 LEU A CA 1
ATOM 2164 C C . LEU A 1 267 ? 6.844 6.321 -11.261 1.00 94.62 267 LEU A C 1
ATOM 2166 O O . LEU A 1 267 ? 7.414 6.442 -12.340 1.00 94.62 267 LEU A O 1
ATOM 2170 N N . ARG A 1 268 ? 7.516 6.074 -10.128 1.00 93.44 268 ARG A N 1
ATOM 2171 C CA . ARG A 1 268 ? 8.983 5.929 -10.076 1.00 93.44 268 ARG A CA 1
ATOM 2172 C C . ARG A 1 268 ? 9.479 4.703 -10.843 1.00 93.44 268 ARG A C 1
ATOM 2174 O O . ARG A 1 268 ? 10.511 4.797 -11.500 1.00 93.44 268 ARG A O 1
ATOM 2181 N N . ALA A 1 269 ? 8.756 3.583 -10.780 1.00 93.81 269 ALA A N 1
ATOM 2182 C CA . ALA A 1 269 ? 9.062 2.392 -11.570 1.00 93.81 269 ALA A CA 1
ATOM 2183 C C . ALA A 1 269 ? 8.947 2.680 -13.078 1.00 93.81 269 ALA A C 1
ATOM 2185 O O . ALA A 1 269 ? 9.861 2.337 -13.821 1.00 93.81 269 ALA A O 1
ATOM 2186 N N . ARG A 1 270 ? 7.899 3.400 -13.512 1.00 93.81 270 ARG A N 1
ATOM 2187 C CA . ARG A 1 270 ? 7.723 3.852 -14.907 1.00 93.81 270 ARG A CA 1
ATOM 2188 C C . ARG A 1 270 ? 8.865 4.754 -15.380 1.00 93.81 270 ARG A C 1
ATOM 2190 O O . ARG A 1 270 ? 9.490 4.444 -16.387 1.00 93.81 270 ARG A O 1
ATOM 2197 N N . THR A 1 271 ? 9.212 5.803 -14.630 1.00 93.56 271 THR A N 1
ATOM 2198 C CA . THR A 1 271 ? 10.346 6.679 -14.987 1.00 93.56 271 THR A CA 1
ATOM 2199 C C . THR A 1 271 ? 11.658 5.895 -15.085 1.00 93.56 271 THR A C 1
ATOM 2201 O O . THR A 1 271 ? 12.377 6.032 -16.070 1.00 93.56 271 THR A O 1
ATOM 2204 N N . LEU A 1 272 ? 11.939 5.008 -14.121 1.00 91.50 272 LEU A N 1
ATOM 2205 C CA . LEU A 1 272 ? 13.137 4.166 -14.145 1.00 91.50 272 LEU A CA 1
ATOM 2206 C C . LEU A 1 272 ? 13.144 3.199 -15.342 1.00 91.50 272 LEU A C 1
ATOM 2208 O O . LEU A 1 272 ? 14.184 3.033 -15.975 1.00 91.50 272 LEU A O 1
ATOM 2212 N N . ARG A 1 273 ? 12.009 2.577 -15.680 1.00 92.38 273 ARG A N 1
ATOM 2213 C CA . ARG A 1 273 ? 11.848 1.707 -16.860 1.00 92.38 273 ARG A CA 1
ATOM 2214 C C . ARG A 1 273 ? 12.187 2.457 -18.148 1.00 92.38 273 ARG A C 1
ATOM 2216 O O . ARG A 1 273 ? 12.935 1.939 -18.975 1.00 92.38 273 ARG A O 1
ATOM 2223 N N . ASP A 1 274 ? 11.671 3.674 -18.291 1.00 92.56 274 ASP A N 1
ATOM 2224 C CA . ASP A 1 274 ? 11.807 4.472 -19.509 1.00 92.56 274 ASP A CA 1
ATOM 2225 C C . ASP A 1 274 ? 13.236 5.034 -19.657 1.00 92.56 274 ASP A C 1
ATOM 2227 O O . ASP A 1 274 ? 13.830 4.908 -20.730 1.00 92.56 274 ASP A O 1
ATOM 2231 N N . GLU A 1 275 ? 13.858 5.499 -18.563 1.00 91.44 275 GLU A N 1
ATOM 2232 C CA . GLU A 1 275 ? 15.305 5.784 -18.513 1.00 91.44 275 GLU A CA 1
ATOM 2233 C C . GLU A 1 275 ? 16.148 4.554 -18.894 1.00 91.44 275 GLU A C 1
ATOM 2235 O O . GLU A 1 275 ? 17.136 4.661 -19.622 1.00 91.44 275 GLU A O 1
ATOM 2240 N N . THR A 1 276 ? 15.778 3.372 -18.393 1.00 90.81 276 THR A N 1
ATOM 2241 C CA . THR A 1 276 ? 16.515 2.124 -18.646 1.00 90.81 276 THR A CA 1
ATOM 2242 C C . THR A 1 276 ? 16.422 1.719 -20.109 1.00 90.81 276 THR A C 1
ATOM 2244 O O . THR A 1 276 ? 17.438 1.341 -20.691 1.00 90.81 276 THR A O 1
ATOM 2247 N N . LYS A 1 277 ? 15.236 1.849 -20.719 1.00 91.81 277 LYS A N 1
ATOM 2248 C CA . LYS A 1 277 ? 15.041 1.629 -22.154 1.00 91.81 277 LYS A CA 1
ATOM 2249 C C . LYS A 1 277 ? 15.967 2.538 -22.962 1.00 91.81 277 LYS A C 1
ATOM 2251 O O . LYS A 1 277 ? 16.752 2.027 -23.752 1.00 91.81 277 LYS A O 1
ATOM 2256 N N . GLN A 1 278 ? 15.932 3.849 -22.713 1.00 90.44 278 GLN A N 1
ATOM 2257 C CA . GLN A 1 278 ? 16.752 4.818 -23.446 1.00 90.44 278 GLN A CA 1
ATOM 2258 C C . GLN A 1 278 ? 18.255 4.520 -23.311 1.00 90.44 278 GLN A C 1
ATOM 2260 O O . GLN A 1 278 ? 18.988 4.569 -24.296 1.00 90.44 278 GLN A O 1
ATOM 2265 N N . ARG A 1 279 ? 18.730 4.152 -22.112 1.00 88.38 279 ARG A N 1
ATOM 2266 C CA . ARG A 1 279 ? 20.139 3.777 -21.896 1.00 88.38 279 ARG A CA 1
ATOM 2267 C C . ARG A 1 279 ? 20.534 2.495 -22.640 1.00 88.38 279 ARG A C 1
ATOM 2269 O O . ARG A 1 279 ? 21.655 2.422 -23.132 1.00 88.38 279 ARG A O 1
ATOM 2276 N N . ILE A 1 280 ? 19.646 1.500 -22.730 1.00 89.00 280 ILE A N 1
ATOM 2277 C CA . ILE A 1 280 ? 19.881 0.276 -23.518 1.00 89.00 280 ILE A CA 1
ATOM 2278 C C . ILE A 1 280 ? 19.909 0.602 -25.018 1.00 89.00 280 ILE A C 1
ATOM 2280 O O . ILE A 1 280 ? 20.805 0.142 -25.715 1.00 89.00 280 ILE A O 1
ATOM 2284 N N . GLU A 1 281 ? 18.992 1.443 -25.494 1.00 88.38 281 GLU A N 1
ATOM 2285 C CA . GLU A 1 281 ? 18.887 1.866 -26.897 1.00 88.38 281 GLU A CA 1
ATOM 2286 C C . GLU A 1 281 ? 20.155 2.610 -27.368 1.00 88.38 281 GLU A C 1
ATOM 2288 O O . GLU A 1 281 ? 20.711 2.281 -28.413 1.00 88.38 281 GLU A O 1
ATOM 2293 N N . ILE A 1 282 ? 20.705 3.505 -26.535 1.00 87.19 282 ILE A N 1
ATOM 2294 C CA . ILE A 1 282 ? 21.991 4.191 -26.777 1.00 87.19 282 ILE A CA 1
ATOM 2295 C C . ILE A 1 282 ? 23.183 3.209 -26.793 1.00 87.19 282 ILE A C 1
ATOM 2297 O O . ILE A 1 282 ? 24.120 3.373 -27.577 1.00 87.19 282 ILE A O 1
ATOM 2301 N N . LEU A 1 283 ? 23.175 2.177 -25.940 1.00 84.44 283 LEU A N 1
ATOM 2302 C CA . LEU A 1 283 ? 24.227 1.149 -25.919 1.00 84.44 283 LEU A CA 1
ATOM 2303 C C . LEU A 1 283 ? 24.173 0.251 -27.164 1.00 84.44 283 LEU A C 1
ATOM 2305 O O . LEU A 1 283 ? 25.212 -0.031 -27.764 1.00 84.44 283 LEU A O 1
ATOM 2309 N N . ASP A 1 284 ? 22.973 -0.151 -27.583 1.00 85.44 284 ASP A N 1
ATOM 2310 C CA . ASP A 1 284 ? 22.753 -0.921 -28.809 1.00 85.44 284 ASP A CA 1
ATOM 2311 C C . ASP A 1 284 ? 23.117 -0.102 -30.067 1.00 85.44 284 ASP A C 1
ATOM 2313 O O . ASP A 1 284 ? 23.745 -0.640 -30.982 1.00 85.44 284 ASP A O 1
ATOM 2317 N N . GLU A 1 285 ? 22.846 1.211 -30.099 1.00 84.81 285 GLU A N 1
ATOM 2318 C CA . GLU A 1 285 ? 23.339 2.108 -31.158 1.00 84.81 285 GLU A CA 1
ATOM 2319 C C . GLU A 1 285 ? 24.877 2.183 -31.174 1.00 84.81 285 GLU A C 1
ATOM 2321 O O . GLU A 1 285 ? 25.496 2.089 -32.239 1.00 84.81 285 GLU A O 1
ATOM 2326 N N . GLY A 1 286 ? 25.513 2.285 -30.001 1.00 82.25 286 GLY A N 1
ATOM 2327 C CA . GLY A 1 286 ? 26.972 2.261 -29.862 1.00 82.25 286 GLY A CA 1
ATOM 2328 C C . GLY A 1 286 ? 27.602 0.985 -30.431 1.00 82.25 286 GLY A C 1
ATOM 2329 O O . GLY A 1 286 ? 28.583 1.052 -31.181 1.00 82.25 286 GLY A O 1
ATOM 2330 N N . HIS A 1 287 ? 27.001 -0.176 -30.159 1.00 83.75 287 HIS A N 1
ATOM 2331 C CA . HIS A 1 287 ? 27.392 -1.443 -30.780 1.00 83.75 287 HIS A CA 1
ATOM 2332 C C . HIS A 1 287 ? 27.131 -1.451 -32.295 1.00 83.75 287 HIS A C 1
ATOM 2334 O O . HIS A 1 287 ? 28.001 -1.874 -33.057 1.00 83.75 287 HIS A O 1
ATOM 2340 N N . GLY A 1 288 ? 26.001 -0.907 -32.755 1.00 82.81 288 GLY A N 1
ATOM 2341 C CA . GLY A 1 288 ? 25.709 -0.724 -34.179 1.00 82.81 288 GLY A CA 1
ATOM 2342 C C . GLY A 1 288 ? 26.765 0.118 -34.907 1.00 82.81 288 GLY A C 1
ATOM 2343 O O . GLY A 1 288 ? 27.188 -0.237 -36.008 1.00 82.81 288 GLY A O 1
ATOM 2344 N N . LYS A 1 289 ? 27.266 1.191 -34.281 1.00 84.25 289 LYS A N 1
ATOM 2345 C CA . LYS A 1 289 ? 28.375 2.002 -34.811 1.00 84.25 289 LYS A CA 1
ATOM 2346 C C . LYS A 1 289 ? 29.680 1.206 -34.888 1.00 84.25 289 LYS A C 1
ATOM 2348 O O . LYS A 1 289 ? 30.358 1.275 -35.911 1.00 84.25 289 LYS A O 1
ATOM 2353 N N . ALA A 1 290 ? 30.017 0.433 -33.854 1.00 88.00 290 ALA A N 1
ATOM 2354 C CA . ALA A 1 290 ? 31.214 -0.411 -33.850 1.00 88.00 290 ALA A CA 1
ATOM 2355 C C . ALA A 1 290 ? 31.171 -1.482 -34.958 1.00 88.00 290 ALA A C 1
ATOM 2357 O O . ALA A 1 290 ? 32.148 -1.645 -35.688 1.00 88.00 290 ALA A O 1
ATOM 2358 N N . ILE A 1 291 ? 30.021 -2.140 -35.146 1.00 89.38 291 ILE A N 1
ATOM 2359 C CA . ILE A 1 291 ? 29.805 -3.116 -36.226 1.00 89.38 291 ILE A CA 1
ATOM 2360 C C . ILE A 1 291 ? 29.958 -2.448 -37.598 1.00 89.38 291 ILE A C 1
ATOM 2362 O O . ILE A 1 291 ? 30.676 -2.978 -38.440 1.00 89.38 291 ILE A O 1
ATOM 2366 N N . ARG A 1 292 ? 29.367 -1.262 -37.819 1.00 85.06 292 ARG A N 1
ATOM 2367 C CA . ARG A 1 292 ? 29.520 -0.515 -39.086 1.00 85.06 292 ARG A CA 1
ATOM 2368 C C . ARG A 1 292 ? 30.988 -0.209 -39.399 1.00 85.06 292 ARG A C 1
ATOM 2370 O O . ARG A 1 292 ? 31.430 -0.458 -40.519 1.00 85.06 292 ARG A O 1
ATOM 2377 N N . VAL A 1 293 ? 31.755 0.278 -38.417 1.00 90.88 293 VAL A N 1
ATOM 2378 C CA . VAL A 1 293 ? 33.197 0.545 -38.581 1.00 90.88 293 VAL A CA 1
ATOM 2379 C C . VAL A 1 293 ? 33.955 -0.740 -38.920 1.00 90.88 293 VAL A C 1
ATOM 2381 O O . VAL A 1 293 ? 34.722 -0.744 -39.880 1.00 90.88 293 VAL A O 1
ATOM 2384 N N . PHE A 1 294 ? 33.689 -1.842 -38.211 1.00 90.75 294 PHE A N 1
ATOM 2385 C CA . PHE A 1 294 ? 34.280 -3.145 -38.522 1.00 90.75 294 PHE A CA 1
ATOM 2386 C C . PHE A 1 294 ? 33.951 -3.593 -39.954 1.00 90.75 294 PHE A C 1
ATOM 2388 O O . PHE A 1 294 ? 34.865 -3.914 -40.705 1.00 90.75 294 PHE A O 1
ATOM 2395 N N . THR A 1 295 ? 32.686 -3.521 -40.388 1.00 88.12 295 THR A N 1
ATOM 2396 C CA . THR A 1 295 ? 32.303 -3.916 -41.755 1.00 88.12 295 THR A CA 1
ATOM 2397 C C . THR A 1 295 ? 32.962 -3.062 -42.837 1.00 88.12 295 THR A C 1
ATOM 2399 O O . THR A 1 295 ? 33.355 -3.609 -43.860 1.00 88.12 295 THR A O 1
ATOM 2402 N N . ILE A 1 296 ? 33.150 -1.755 -42.615 1.00 85.19 296 ILE A N 1
ATOM 2403 C CA . ILE A 1 296 ? 33.877 -0.882 -43.555 1.00 85.19 296 ILE A CA 1
ATOM 2404 C C . ILE A 1 296 ? 35.341 -1.332 -43.666 1.00 85.19 296 ILE A C 1
ATOM 2406 O O . ILE A 1 296 ? 35.855 -1.500 -44.769 1.00 85.19 296 ILE A O 1
ATOM 2410 N N . VAL A 1 297 ? 35.994 -1.588 -42.529 1.00 90.50 297 VAL A N 1
ATOM 2411 C CA . VAL A 1 297 ? 37.381 -2.074 -42.463 1.00 90.50 297 VAL A CA 1
ATOM 2412 C C . VAL A 1 297 ? 37.527 -3.437 -43.160 1.00 90.50 297 VAL A C 1
ATOM 2414 O O . VAL A 1 297 ? 38.438 -3.618 -43.968 1.00 90.50 297 VAL A O 1
ATOM 2417 N N . THR A 1 298 ? 36.605 -4.377 -42.929 1.00 90.75 298 THR A N 1
ATOM 2418 C CA . THR A 1 298 ? 36.597 -5.690 -43.598 1.00 90.75 298 THR A CA 1
ATOM 2419 C C . THR A 1 298 ? 36.346 -5.584 -45.104 1.00 90.75 298 THR A C 1
ATOM 2421 O O . THR A 1 298 ? 37.004 -6.290 -45.863 1.00 90.75 298 THR A O 1
ATOM 2424 N N . LEU A 1 299 ? 35.440 -4.707 -45.555 1.00 87.75 299 LEU A N 1
ATOM 2425 C CA . LEU A 1 299 ? 35.105 -4.546 -46.977 1.00 87.75 299 LEU A CA 1
ATOM 2426 C C . LEU A 1 299 ? 36.294 -4.084 -47.829 1.00 87.75 299 LEU A C 1
ATOM 2428 O O . LEU A 1 299 ? 36.380 -4.475 -48.989 1.00 87.75 299 LEU A O 1
ATOM 2432 N N . PHE A 1 300 ? 37.224 -3.308 -47.264 1.00 85.56 300 PHE A N 1
ATOM 2433 C CA . PHE A 1 300 ? 38.477 -2.972 -47.941 1.00 85.56 300 PHE A CA 1
ATOM 2434 C C . PHE A 1 300 ? 39.547 -4.056 -47.766 1.00 85.56 300 PHE A C 1
ATOM 2436 O O . PHE A 1 300 ? 40.135 -4.495 -48.754 1.00 85.56 300 PHE A O 1
ATOM 2443 N N . PHE A 1 301 ? 39.810 -4.513 -46.535 1.00 89.25 301 PHE A N 1
ATOM 2444 C CA . PHE A 1 301 ? 40.943 -5.412 -46.301 1.00 89.25 301 PHE A CA 1
ATOM 2445 C C . PHE A 1 301 ? 40.730 -6.840 -46.802 1.00 89.25 301 PHE A C 1
ATOM 2447 O O . PHE A 1 301 ? 41.680 -7.411 -47.315 1.00 89.25 301 PHE A O 1
ATOM 2454 N N . LEU A 1 302 ? 39.529 -7.423 -46.723 1.00 90.69 302 LEU A N 1
ATOM 2455 C CA . LEU A 1 302 ? 39.305 -8.813 -47.148 1.00 90.69 302 LEU A CA 1
ATOM 2456 C C . LEU A 1 302 ? 39.641 -9.035 -48.641 1.00 90.69 302 LEU A C 1
ATOM 2458 O O . LEU A 1 302 ? 40.468 -9.906 -48.921 1.00 90.69 302 LEU A O 1
ATOM 2462 N N . PRO A 1 303 ? 39.106 -8.256 -49.608 1.00 88.69 303 PRO A N 1
ATOM 2463 C CA . PRO A 1 303 ? 39.506 -8.396 -51.010 1.00 88.69 303 PRO A CA 1
ATOM 2464 C C . PRO A 1 303 ? 40.980 -8.043 -51.269 1.00 88.69 303 PRO A C 1
ATOM 2466 O O . PRO A 1 303 ? 41.610 -8.707 -52.089 1.00 88.69 303 PRO A O 1
ATOM 2469 N N . LEU A 1 304 ? 41.567 -7.068 -50.560 1.00 87.62 304 LEU A N 1
ATOM 2470 C CA . LEU A 1 304 ? 43.005 -6.780 -50.675 1.00 87.62 304 LEU A CA 1
ATOM 2471 C C . LEU A 1 304 ? 43.866 -7.960 -50.195 1.00 87.62 304 LEU A C 1
ATOM 2473 O O . LEU A 1 304 ? 44.788 -8.360 -50.900 1.00 87.62 304 LEU A O 1
ATOM 2477 N N . SER A 1 305 ? 43.540 -8.547 -49.041 1.00 88.31 305 SER A N 1
ATOM 2478 C CA . SER A 1 305 ? 44.208 -9.722 -48.470 1.00 88.31 305 SER A CA 1
ATOM 2479 C C . SER A 1 305 ? 44.047 -10.973 -49.332 1.00 88.31 305 SER A C 1
ATOM 2481 O O . SER A 1 305 ? 44.970 -11.780 -49.407 1.00 88.31 305 SER A O 1
ATOM 2483 N N . PHE A 1 306 ? 42.909 -11.139 -50.012 1.00 88.44 306 PHE A N 1
ATOM 2484 C CA . PHE A 1 306 ? 42.743 -12.209 -50.995 1.00 88.44 306 PHE A CA 1
ATOM 2485 C C . PHE A 1 306 ? 43.705 -12.031 -52.177 1.00 88.44 306 PHE A C 1
ATOM 2487 O O . PHE A 1 306 ? 44.397 -12.976 -52.548 1.00 88.44 306 PHE A O 1
ATOM 2494 N N . VAL A 1 307 ? 43.806 -10.819 -52.734 1.00 86.19 307 VAL A N 1
ATOM 2495 C CA . VAL A 1 307 ? 44.684 -10.553 -53.885 1.00 86.19 307 VAL A CA 1
ATOM 2496 C C . VAL A 1 307 ? 46.166 -10.631 -53.500 1.00 86.19 307 VAL A C 1
ATOM 2498 O O . VAL A 1 307 ? 46.937 -11.251 -54.230 1.00 86.19 307 VAL A O 1
ATOM 2501 N N . THR A 1 308 ? 46.586 -10.100 -52.343 1.00 84.75 308 THR A N 1
ATOM 2502 C CA . THR A 1 308 ? 47.975 -10.285 -51.872 1.00 84.75 308 THR A CA 1
ATOM 2503 C C . THR A 1 308 ? 48.290 -11.750 -51.587 1.00 84.75 308 THR A C 1
ATOM 2505 O O . THR A 1 308 ? 49.383 -12.197 -51.920 1.00 84.75 308 THR A O 1
ATOM 2508 N N . SER A 1 309 ? 47.344 -12.523 -51.041 1.00 85.25 309 SER A N 1
ATOM 2509 C CA . SER A 1 309 ? 47.530 -13.964 -50.852 1.00 85.25 309 SER A CA 1
ATOM 2510 C C . SER A 1 309 ? 47.640 -14.705 -52.185 1.00 85.25 309 SER A C 1
ATOM 2512 O O . SER A 1 309 ? 48.479 -15.591 -52.294 1.00 85.25 309 SER A O 1
ATOM 2514 N N . PHE A 1 310 ? 46.839 -14.349 -53.194 1.00 83.00 310 PHE A N 1
ATOM 2515 C CA . PHE A 1 310 ? 46.865 -14.981 -54.517 1.00 83.00 310 PHE A CA 1
ATOM 2516 C C . PHE A 1 310 ? 48.208 -14.764 -55.232 1.00 83.00 310 PHE A C 1
ATOM 2518 O O . PHE A 1 310 ? 48.814 -15.728 -55.689 1.00 83.00 310 PHE A O 1
ATOM 2525 N N . PHE A 1 311 ? 48.729 -13.532 -55.253 1.00 76.62 311 PHE A N 1
ATOM 2526 C CA . PHE A 1 311 ? 50.070 -13.254 -55.795 1.00 76.62 311 PHE A CA 1
ATOM 2527 C C . PHE A 1 311 ? 51.215 -13.748 -54.891 1.00 76.62 311 PHE A C 1
ATOM 2529 O O . PHE A 1 311 ? 52.331 -13.928 -55.366 1.00 76.62 311 PHE A O 1
ATOM 2536 N N . GLY A 1 312 ? 50.950 -13.993 -53.604 1.00 75.62 312 GLY A N 1
ATOM 2537 C CA . GLY A 1 312 ? 51.884 -14.629 -52.671 1.00 75.62 312 GLY A CA 1
ATOM 2538 C C . GLY A 1 312 ? 51.933 -16.160 -52.765 1.00 75.62 312 GLY A C 1
ATOM 2539 O O . GLY A 1 312 ? 52.807 -16.776 -52.153 1.00 75.62 312 GLY A O 1
ATOM 2540 N N . MET A 1 313 ? 51.027 -16.800 -53.515 1.00 77.56 313 MET A N 1
ATOM 2541 C CA . MET A 1 313 ? 51.103 -18.236 -53.790 1.00 77.56 313 MET A CA 1
ATOM 2542 C C . MET A 1 313 ? 52.247 -18.521 -54.767 1.00 77.56 313 MET A C 1
ATOM 2544 O O . MET A 1 313 ? 52.364 -17.880 -55.810 1.00 77.56 313 MET A O 1
ATOM 2548 N N . ASN A 1 314 ? 53.069 -19.522 -54.440 1.00 60.72 314 ASN A N 1
ATOM 2549 C CA . ASN A 1 314 ? 54.297 -19.874 -55.161 1.00 60.72 314 ASN A CA 1
ATOM 2550 C C . ASN A 1 314 ? 54.005 -20.564 -56.513 1.00 60.72 314 ASN A C 1
ATOM 2552 O O . ASN A 1 314 ? 54.257 -21.754 -56.695 1.00 60.72 314 ASN A O 1
ATOM 2556 N N . THR A 1 315 ? 53.414 -19.812 -57.442 1.00 58.09 315 THR A N 1
ATOM 2557 C CA . THR A 1 315 ? 53.093 -20.223 -58.811 1.00 58.09 315 THR A CA 1
ATOM 2558 C C . THR A 1 315 ? 54.239 -19.830 -59.743 1.00 58.09 315 THR A C 1
ATOM 2560 O O . THR A 1 315 ? 54.687 -18.686 -59.757 1.00 58.09 315 THR A O 1
ATOM 2563 N N . THR A 1 316 ? 54.751 -20.794 -60.508 1.00 56.06 316 THR A N 1
ATOM 2564 C CA . THR A 1 316 ? 56.014 -20.652 -61.256 1.00 56.06 316 THR A CA 1
ATOM 2565 C C . THR A 1 316 ? 55.965 -19.646 -62.404 1.00 56.06 316 THR A C 1
ATOM 2567 O O . THR A 1 316 ? 57.005 -19.122 -62.775 1.00 56.06 316 THR A O 1
ATOM 2570 N N . ASP A 1 317 ? 54.780 -19.360 -62.942 1.00 56.47 317 ASP A N 1
ATOM 2571 C CA . ASP A 1 317 ? 54.580 -18.493 -64.116 1.00 56.47 317 ASP A CA 1
ATOM 2572 C C . ASP A 1 317 ? 54.463 -16.997 -63.755 1.00 56.47 317 ASP A C 1
ATOM 2574 O O . ASP A 1 317 ? 54.743 -16.121 -64.564 1.00 56.47 317 ASP A O 1
ATOM 2578 N N . ILE A 1 318 ? 54.079 -16.680 -62.511 1.00 58.75 318 ILE A N 1
ATOM 2579 C CA . ILE A 1 318 ? 53.800 -15.301 -62.069 1.00 58.75 318 ILE A CA 1
ATOM 2580 C C . ILE A 1 318 ? 55.021 -14.603 -61.449 1.00 58.75 318 ILE A C 1
ATOM 2582 O O . ILE A 1 318 ? 55.018 -13.384 -61.275 1.00 58.75 318 ILE A O 1
ATOM 2586 N N . ARG A 1 319 ? 56.067 -15.369 -61.116 1.00 55.84 319 ARG A N 1
ATOM 2587 C CA . ARG A 1 319 ? 57.230 -14.897 -60.349 1.00 55.84 319 ARG A CA 1
ATOM 2588 C C . ARG A 1 319 ? 58.352 -14.309 -61.209 1.00 55.84 319 ARG A C 1
ATOM 2590 O O . ARG A 1 319 ? 59.046 -13.413 -60.744 1.00 55.84 319 ARG A O 1
ATOM 2597 N N . ASP A 1 320 ? 58.493 -14.776 -62.447 1.00 55.88 320 ASP A N 1
ATOM 2598 C CA . ASP A 1 320 ? 59.550 -14.340 -63.370 1.00 55.88 320 ASP A CA 1
ATOM 2599 C C . ASP A 1 320 ? 59.034 -13.255 -64.355 1.00 55.88 320 ASP A C 1
ATOM 2601 O O . ASP A 1 320 ? 59.648 -12.965 -65.381 1.00 55.88 320 ASP A O 1
ATOM 2605 N N . ILE A 1 321 ? 57.888 -12.628 -64.042 1.00 57.56 321 ILE A N 1
ATOM 2606 C CA . ILE A 1 321 ? 57.324 -11.510 -64.808 1.00 57.56 321 ILE A CA 1
ATOM 2607 C C . ILE A 1 321 ? 58.019 -10.207 -64.398 1.00 57.56 321 ILE A C 1
ATOM 2609 O O . ILE A 1 321 ? 57.777 -9.668 -63.318 1.00 57.56 321 ILE A O 1
ATOM 2613 N N . ASP A 1 322 ? 58.802 -9.654 -65.323 1.00 56.84 322 ASP A N 1
ATOM 2614 C CA . ASP A 1 322 ? 59.556 -8.397 -65.203 1.00 56.84 322 ASP A CA 1
ATOM 2615 C C . ASP A 1 322 ? 58.644 -7.144 -65.259 1.00 56.84 322 ASP A C 1
ATOM 2617 O O . ASP A 1 322 ? 58.768 -6.261 -66.110 1.00 56.84 322 ASP A O 1
ATOM 2621 N N . ARG A 1 323 ? 57.612 -7.107 -64.402 1.00 56.75 323 ARG A N 1
ATOM 2622 C CA . ARG A 1 323 ? 56.657 -5.997 -64.286 1.00 56.75 323 ARG A CA 1
ATOM 2623 C C . ARG A 1 323 ? 56.366 -5.632 -62.842 1.00 56.75 323 ARG A C 1
ATOM 2625 O O . ARG A 1 323 ? 55.412 -6.126 -62.237 1.00 56.75 323 ARG A O 1
ATOM 2632 N N . ASP A 1 324 ? 57.124 -4.641 -62.380 1.00 62.53 324 ASP A N 1
ATOM 2633 C CA . ASP A 1 324 ? 56.764 -3.691 -61.326 1.00 62.53 324 ASP A CA 1
ATOM 2634 C C . ASP A 1 324 ? 55.259 -3.626 -61.042 1.00 62.53 324 ASP A C 1
ATOM 2636 O O . ASP A 1 324 ? 54.489 -3.274 -61.939 1.00 62.53 324 ASP A O 1
ATOM 2640 N N . GLN A 1 325 ? 54.896 -3.866 -59.775 1.00 63.22 325 GLN A N 1
ATOM 2641 C CA . GLN A 1 325 ? 53.841 -3.266 -58.926 1.00 63.22 325 GLN A CA 1
ATOM 2642 C C . GLN A 1 325 ? 52.465 -2.884 -59.531 1.00 63.22 325 GLN A C 1
ATOM 2644 O O . GLN A 1 325 ? 51.425 -3.117 -58.917 1.00 63.22 325 GLN A O 1
ATOM 2649 N N . LYS A 1 326 ? 52.429 -2.293 -60.724 1.00 73.62 326 LYS A N 1
ATOM 2650 C CA . LYS A 1 326 ? 51.258 -1.971 -61.545 1.00 73.62 326 LYS A CA 1
ATOM 2651 C C . LYS A 1 326 ? 50.338 -3.178 -61.733 1.00 73.62 326 LYS A C 1
ATOM 2653 O O . LYS A 1 326 ? 49.140 -3.016 -61.563 1.00 73.62 326 LYS A O 1
ATOM 2658 N N . VAL A 1 327 ? 50.859 -4.381 -62.009 1.00 76.12 327 VAL A N 1
ATOM 2659 C CA . VAL A 1 327 ? 50.025 -5.590 -62.224 1.00 76.12 327 VAL A CA 1
ATOM 2660 C C . VAL A 1 327 ? 49.199 -5.941 -60.978 1.00 76.12 327 VAL A C 1
ATOM 2662 O O . VAL A 1 327 ? 48.015 -6.269 -61.092 1.00 76.12 327 VAL A O 1
ATOM 2665 N N . PHE A 1 328 ? 49.781 -5.780 -59.784 1.00 78.19 328 PHE A N 1
ATOM 2666 C CA . PHE A 1 328 ? 49.059 -5.914 -58.518 1.00 78.19 328 PHE A CA 1
ATOM 2667 C C . PHE A 1 328 ? 47.951 -4.856 -58.389 1.00 78.19 328 PHE A C 1
ATOM 2669 O O . PHE A 1 328 ? 46.807 -5.204 -58.122 1.00 78.19 328 PHE A O 1
ATOM 2676 N N . TRP A 1 329 ? 48.228 -3.575 -58.652 1.00 80.62 329 TRP A N 1
ATOM 2677 C CA . TRP A 1 329 ? 47.199 -2.526 -58.565 1.00 80.62 329 TRP A CA 1
ATOM 2678 C C . TRP A 1 329 ? 46.092 -2.658 -59.625 1.00 80.62 329 TRP A C 1
ATOM 2680 O O . TRP A 1 329 ? 44.917 -2.472 -59.309 1.00 80.62 329 TRP A O 1
ATOM 2690 N N . THR A 1 330 ? 46.439 -3.038 -60.857 1.00 83.94 330 THR A N 1
ATOM 2691 C CA . THR A 1 330 ? 45.505 -3.273 -61.972 1.00 83.94 330 THR A CA 1
ATOM 2692 C C . THR A 1 330 ? 44.574 -4.465 -61.729 1.00 83.94 330 THR A C 1
ATOM 2694 O O . THR A 1 330 ? 43.501 -4.511 -62.321 1.00 83.94 330 THR A O 1
ATOM 2697 N N . SER A 1 331 ? 44.930 -5.403 -60.847 1.00 81.25 331 SER A N 1
ATOM 2698 C CA . SER A 1 331 ? 44.078 -6.541 -60.462 1.00 81.25 331 SER A CA 1
ATOM 2699 C C . SER A 1 331 ? 43.366 -6.318 -59.120 1.00 81.25 331 SER A C 1
ATOM 2701 O O . SER A 1 331 ? 42.162 -6.556 -59.014 1.00 81.25 331 SER A O 1
ATOM 2703 N N . ALA A 1 332 ? 44.056 -5.774 -58.114 1.00 83.50 332 ALA A N 1
ATOM 2704 C CA . ALA A 1 332 ? 43.490 -5.468 -56.802 1.00 83.50 332 ALA A CA 1
ATOM 2705 C C . ALA A 1 332 ? 42.375 -4.412 -56.856 1.00 83.50 332 ALA A C 1
ATOM 2707 O O . ALA A 1 332 ? 41.358 -4.560 -56.173 1.00 83.50 332 ALA A O 1
ATOM 2708 N N . LEU A 1 333 ? 42.524 -3.354 -57.661 1.00 85.69 333 LEU A N 1
ATOM 2709 C CA . LEU A 1 333 ? 41.536 -2.273 -57.707 1.00 85.69 333 LEU A CA 1
ATOM 2710 C C . LEU A 1 333 ? 40.197 -2.714 -58.344 1.00 85.69 333 LEU A C 1
ATOM 2712 O O . LEU A 1 333 ? 39.161 -2.462 -57.731 1.00 85.69 333 LEU A O 1
ATOM 2716 N N . PRO A 1 334 ? 40.150 -3.453 -59.473 1.00 89.38 334 PRO A N 1
ATOM 2717 C CA . PRO A 1 334 ? 38.898 -4.031 -59.968 1.00 89.38 334 PRO A CA 1
ATOM 2718 C C . PRO A 1 334 ? 38.279 -5.082 -59.037 1.00 89.38 334 PRO A C 1
ATOM 2720 O O . PRO A 1 334 ? 37.060 -5.094 -58.880 1.00 89.38 334 PRO A O 1
ATOM 2723 N N . VAL A 1 335 ? 39.081 -5.938 -58.388 1.00 87.81 335 VAL A N 1
ATOM 2724 C CA . VAL A 1 335 ? 38.561 -6.964 -57.458 1.00 87.81 335 VAL A CA 1
ATOM 2725 C C . VAL A 1 335 ? 37.937 -6.323 -56.216 1.00 87.81 335 VAL A C 1
ATOM 2727 O O . VAL A 1 335 ? 36.812 -6.662 -55.851 1.00 87.81 335 VAL A O 1
ATOM 2730 N N . THR A 1 336 ? 38.613 -5.355 -55.592 1.00 88.69 336 THR A N 1
ATOM 2731 C CA . THR A 1 336 ? 38.067 -4.615 -54.438 1.00 88.69 336 THR A CA 1
ATOM 2732 C C . THR A 1 336 ? 36.800 -3.843 -54.804 1.00 88.69 336 THR A C 1
ATOM 2734 O O . THR A 1 336 ? 35.808 -3.925 -54.081 1.00 88.69 336 THR A O 1
ATOM 2737 N N . LEU A 1 337 ? 36.786 -3.154 -55.949 1.00 88.31 337 LEU A N 1
ATOM 2738 C CA . LEU A 1 337 ? 35.636 -2.372 -56.410 1.00 88.31 337 LEU A CA 1
ATOM 2739 C C . LEU A 1 337 ? 34.453 -3.271 -56.822 1.00 88.31 337 LEU A C 1
ATOM 2741 O O . LEU A 1 337 ? 33.303 -2.936 -56.543 1.00 88.31 337 LEU A O 1
ATOM 2745 N N . GLY A 1 338 ? 34.725 -4.453 -57.383 1.00 89.69 338 GLY A N 1
ATOM 2746 C CA . GLY A 1 338 ? 33.729 -5.492 -57.656 1.00 89.69 338 GLY A CA 1
ATOM 2747 C C . GLY A 1 338 ? 33.110 -6.084 -56.385 1.00 89.69 338 GLY A C 1
ATOM 2748 O O . GLY A 1 338 ? 31.890 -6.218 -56.308 1.00 89.69 338 GLY A O 1
ATOM 2749 N N . VAL A 1 339 ? 33.918 -6.368 -55.356 1.00 88.06 339 VAL A N 1
ATOM 2750 C CA . VAL A 1 339 ? 33.428 -6.837 -54.045 1.00 88.06 339 VAL A CA 1
ATOM 2751 C C . VAL A 1 339 ? 32.613 -5.754 -53.330 1.00 88.06 339 VAL A C 1
ATOM 2753 O O . VAL A 1 339 ? 31.542 -6.060 -52.806 1.00 88.06 339 VAL A O 1
ATOM 2756 N N . LEU A 1 340 ? 33.039 -4.485 -53.373 1.00 86.88 340 LEU A N 1
ATOM 2757 C CA . LEU A 1 340 ? 32.242 -3.354 -52.876 1.00 86.88 340 LEU A CA 1
ATOM 2758 C C . LEU A 1 340 ? 30.911 -3.217 -53.629 1.00 86.88 340 LEU A C 1
ATOM 2760 O O . LEU A 1 340 ? 29.869 -3.048 -52.999 1.00 86.88 340 LEU A O 1
ATOM 2764 N N . GLY A 1 341 ? 30.927 -3.320 -54.961 1.00 87.06 341 GLY A N 1
ATOM 2765 C CA . GLY A 1 341 ? 29.725 -3.262 -55.794 1.00 87.06 341 GLY A CA 1
ATOM 2766 C C . GLY A 1 341 ? 28.742 -4.393 -55.483 1.00 87.06 341 GLY A C 1
ATOM 2767 O O . GLY A 1 341 ? 27.552 -4.141 -55.291 1.00 87.06 341 GLY A O 1
ATOM 2768 N N . LEU A 1 342 ? 29.237 -5.626 -55.347 1.00 84.56 342 LEU A N 1
ATOM 2769 C CA . LEU A 1 342 ? 28.430 -6.789 -54.977 1.00 84.56 342 LEU A CA 1
ATOM 2770 C C . LEU A 1 342 ? 27.849 -6.652 -53.561 1.00 84.56 342 LEU A C 1
ATOM 2772 O O . LEU A 1 342 ? 26.663 -6.910 -53.362 1.00 84.56 342 LEU A O 1
ATOM 2776 N N . ALA A 1 343 ? 28.642 -6.182 -52.593 1.00 83.69 343 ALA A N 1
ATOM 2777 C CA . ALA A 1 343 ? 28.184 -5.918 -51.229 1.00 83.69 343 ALA A CA 1
ATOM 2778 C C . ALA A 1 343 ? 27.144 -4.783 -51.161 1.00 83.69 343 ALA A C 1
ATOM 2780 O O . ALA A 1 343 ? 26.193 -4.864 -50.384 1.00 83.69 343 ALA A O 1
ATOM 2781 N N . PHE A 1 344 ? 27.274 -3.749 -51.997 1.00 83.31 344 PHE A N 1
ATOM 2782 C CA . PHE A 1 344 ? 26.294 -2.666 -52.104 1.00 83.31 344 PHE A CA 1
ATOM 2783 C C . PHE A 1 344 ? 24.975 -3.147 -52.730 1.00 83.31 344 PHE A C 1
ATOM 2785 O O . PHE A 1 344 ? 23.897 -2.846 -52.218 1.00 83.31 344 PHE A O 1
ATOM 2792 N N . VAL A 1 345 ? 25.045 -3.955 -53.795 1.00 82.94 345 VAL A N 1
ATOM 2793 C CA . VAL A 1 345 ? 23.870 -4.593 -54.414 1.00 82.94 345 VAL A CA 1
ATOM 2794 C C . VAL A 1 345 ? 23.170 -5.536 -53.428 1.00 82.94 345 VAL A C 1
ATOM 2796 O O . VAL A 1 345 ? 21.947 -5.471 -53.302 1.00 82.94 345 VAL A O 1
ATOM 2799 N N . TYR A 1 346 ? 23.927 -6.338 -52.674 1.00 80.75 346 TYR A N 1
ATOM 2800 C CA . TYR A 1 346 ? 23.409 -7.174 -51.587 1.00 80.75 346 TYR A CA 1
ATOM 2801 C C . TYR A 1 346 ? 22.697 -6.324 -50.522 1.00 80.75 346 TYR A C 1
ATOM 2803 O O . TYR A 1 346 ? 21.536 -6.568 -50.206 1.00 80.75 346 TYR A O 1
ATOM 2811 N N . GLY A 1 347 ? 23.373 -5.300 -49.991 1.00 77.00 347 GLY A N 1
ATOM 2812 C CA . GLY A 1 347 ? 22.889 -4.509 -48.858 1.00 77.00 347 GLY A CA 1
ATOM 2813 C C . GLY A 1 347 ? 21.723 -3.566 -49.165 1.00 77.00 347 GLY A C 1
ATOM 2814 O O . GLY A 1 347 ? 20.971 -3.235 -48.252 1.00 77.00 347 GLY A O 1
ATOM 2815 N N . TYR A 1 348 ? 21.558 -3.132 -50.420 1.00 74.25 348 TYR A N 1
ATOM 2816 C CA . TYR A 1 348 ? 20.537 -2.146 -50.809 1.00 74.25 348 TYR A CA 1
ATOM 2817 C C . TYR A 1 348 ? 19.417 -2.717 -51.698 1.00 74.25 348 TYR A C 1
ATOM 2819 O O . TYR A 1 348 ? 18.378 -2.078 -51.858 1.00 74.25 348 TYR A O 1
ATOM 2827 N N . LYS A 1 349 ? 19.625 -3.881 -52.333 1.00 70.12 349 LYS A N 1
ATOM 2828 C CA . LYS A 1 349 ? 18.736 -4.432 -53.376 1.00 70.12 349 LYS A CA 1
ATOM 2829 C C . LYS A 1 349 ? 18.606 -5.962 -53.327 1.00 70.12 349 LYS A C 1
ATOM 2831 O O . LYS A 1 349 ? 18.465 -6.603 -54.369 1.00 70.12 349 LYS A O 1
ATOM 2836 N N . TRP A 1 350 ? 18.600 -6.550 -52.129 1.00 61.81 350 TRP A N 1
ATOM 2837 C CA . TRP A 1 350 ? 18.492 -8.004 -51.933 1.00 61.81 350 TRP A CA 1
ATOM 2838 C C . TRP A 1 350 ? 17.299 -8.646 -52.667 1.00 61.81 350 TRP A C 1
ATOM 2840 O O . TRP A 1 350 ? 17.467 -9.664 -53.337 1.00 61.81 350 TRP A O 1
ATOM 2850 N N . ASP A 1 351 ? 16.130 -7.998 -52.664 1.00 65.50 351 ASP A N 1
ATOM 2851 C CA . ASP A 1 351 ? 14.938 -8.472 -53.387 1.00 65.50 351 ASP A CA 1
ATOM 2852 C C . ASP A 1 351 ? 15.157 -8.558 -54.909 1.00 65.50 351 ASP A C 1
ATOM 2854 O O . ASP A 1 351 ? 14.657 -9.471 -55.570 1.00 65.50 351 ASP A O 1
ATOM 2858 N N . LEU A 1 352 ? 15.954 -7.642 -55.475 1.00 63.91 352 LEU A N 1
ATOM 2859 C CA . LEU A 1 352 ? 16.331 -7.674 -56.890 1.00 63.91 352 LEU A CA 1
ATOM 2860 C C . LEU A 1 352 ? 17.329 -8.796 -57.187 1.00 63.91 352 LEU A C 1
ATOM 2862 O O . LEU A 1 352 ? 17.238 -9.403 -58.251 1.00 63.91 352 LEU A O 1
ATOM 2866 N N . VAL A 1 353 ? 18.250 -9.100 -56.264 1.00 62.62 353 VAL A N 1
ATOM 2867 C CA . VAL A 1 353 ? 19.178 -10.236 -56.401 1.00 62.62 353 VAL A CA 1
ATOM 2868 C C . VAL A 1 353 ? 18.397 -11.550 -56.417 1.00 62.62 353 VAL A C 1
ATOM 2870 O O . VAL A 1 353 ? 18.577 -12.354 -57.330 1.00 62.62 353 VAL A O 1
ATOM 2873 N N . LEU A 1 354 ? 17.463 -11.738 -55.481 1.00 66.12 354 LEU A N 1
ATOM 2874 C CA . LEU A 1 354 ? 16.585 -12.913 -55.429 1.00 66.12 354 LEU A CA 1
ATOM 2875 C C . LEU A 1 354 ? 15.714 -13.041 -56.693 1.00 66.12 354 LEU A C 1
ATOM 2877 O O . LEU A 1 354 ? 15.589 -14.135 -57.250 1.00 66.12 354 LEU A O 1
ATOM 2881 N N . ALA A 1 355 ? 15.173 -11.930 -57.204 1.00 66.31 355 ALA A N 1
ATOM 2882 C CA . ALA A 1 355 ? 14.418 -11.893 -58.460 1.00 66.31 355 ALA A CA 1
ATOM 2883 C C . ALA A 1 355 ? 15.277 -12.173 -59.714 1.00 66.31 355 ALA A C 1
ATOM 2885 O O . ALA A 1 355 ? 14.747 -12.616 -60.735 1.00 66.31 355 ALA A O 1
ATOM 2886 N N . TRP A 1 356 ? 16.590 -11.925 -59.664 1.00 65.12 356 TRP A N 1
ATOM 2887 C CA . TRP A 1 356 ? 17.510 -12.202 -60.774 1.00 65.12 356 TRP A CA 1
ATOM 2888 C C . TRP A 1 356 ? 18.035 -13.642 -60.737 1.00 65.12 356 TRP A C 1
ATOM 2890 O O . TRP A 1 356 ? 18.039 -14.315 -61.763 1.00 65.12 356 TRP A O 1
ATOM 2900 N N . VAL A 1 357 ? 18.379 -14.155 -59.550 1.00 67.94 357 VAL A N 1
ATOM 2901 C CA . VAL A 1 357 ? 18.779 -15.558 -59.339 1.00 67.94 357 VAL A CA 1
ATOM 2902 C C . VAL A 1 357 ? 17.636 -16.511 -59.692 1.00 67.94 357 VAL A C 1
ATOM 2904 O O . VAL A 1 357 ? 17.853 -17.467 -60.432 1.00 67.94 357 VAL A O 1
ATOM 2907 N N . SER A 1 358 ? 16.406 -16.232 -59.248 1.00 65.75 358 SER A N 1
ATOM 2908 C CA . SER A 1 358 ? 15.240 -17.050 -59.624 1.00 65.75 358 SER A CA 1
ATOM 2909 C C . SER A 1 358 ? 14.993 -17.061 -61.138 1.00 65.75 358 SER A C 1
ATOM 2911 O O . SER A 1 358 ? 14.763 -18.131 -61.696 1.00 65.75 358 SER A O 1
ATOM 2913 N N . LYS A 1 359 ? 15.144 -15.918 -61.827 1.00 58.50 359 LYS A N 1
ATOM 2914 C CA . LYS A 1 359 ? 15.108 -15.860 -63.301 1.00 58.50 359 LYS A CA 1
ATOM 2915 C C . LYS A 1 359 ? 16.252 -16.624 -63.972 1.00 58.50 359 LYS A C 1
ATOM 2917 O O . LYS A 1 359 ? 16.032 -17.218 -65.022 1.00 58.50 359 LYS A O 1
ATOM 2922 N N . GLY A 1 360 ? 17.446 -16.630 -63.378 1.00 61.44 360 GLY A N 1
ATOM 2923 C CA . GLY A 1 360 ? 18.604 -17.383 -63.870 1.00 61.44 360 GLY A CA 1
ATOM 2924 C C . GLY A 1 360 ? 18.430 -18.903 -63.795 1.00 61.44 360 GLY A C 1
ATOM 2925 O O . GLY A 1 360 ? 18.940 -19.614 -64.655 1.00 61.44 360 GLY A O 1
ATOM 2926 N N . PHE A 1 361 ? 17.667 -19.405 -62.817 1.00 55.41 361 PHE A N 1
ATOM 2927 C CA . PHE A 1 361 ? 17.330 -20.831 -62.710 1.00 55.41 361 PHE A CA 1
ATOM 2928 C C . PHE A 1 361 ? 16.105 -21.253 -63.545 1.00 55.41 361 PHE A C 1
ATOM 2930 O O . PHE A 1 361 ? 15.914 -22.447 -63.774 1.00 55.41 361 PHE A O 1
ATOM 2937 N N . THR A 1 362 ? 15.299 -20.317 -64.058 1.00 55.16 362 THR A N 1
ATOM 2938 C CA . THR A 1 362 ? 14.206 -20.614 -65.002 1.00 55.16 362 THR A CA 1
ATOM 2939 C C . THR A 1 362 ? 14.656 -20.448 -66.454 1.00 55.16 362 THR A C 1
ATOM 2941 O O . THR A 1 362 ? 14.467 -19.391 -67.058 1.00 55.16 362 THR A O 1
ATOM 2944 N N . SER A 1 363 ? 15.223 -21.508 -67.037 1.00 39.91 363 SER A N 1
ATOM 2945 C CA . SER A 1 363 ? 15.482 -21.565 -68.484 1.00 39.91 363 SER A CA 1
ATOM 2946 C C . SER A 1 363 ? 14.159 -21.480 -69.277 1.00 39.91 363 SER A C 1
ATOM 2948 O O . SER A 1 363 ? 13.177 -22.112 -68.873 1.00 39.91 363 SER A O 1
ATOM 2950 N N . PRO A 1 364 ? 14.073 -20.696 -70.370 1.00 48.97 364 PRO A N 1
ATOM 2951 C CA . PRO A 1 364 ? 12.800 -20.413 -71.029 1.00 48.97 364 PRO A CA 1
ATOM 2952 C C . PRO A 1 364 ? 12.315 -21.582 -71.897 1.00 48.97 364 PRO A C 1
ATOM 2954 O O . PRO A 1 364 ? 12.970 -21.956 -72.867 1.00 48.97 364 PRO A O 1
ATOM 2957 N N . SER A 1 365 ? 11.114 -22.090 -71.605 1.00 38.41 365 SER A N 1
ATOM 2958 C CA . SER A 1 365 ? 10.363 -22.974 -72.507 1.00 38.41 365 SER A CA 1
ATOM 2959 C C . SER A 1 365 ? 9.127 -22.272 -73.085 1.00 38.41 365 SER A C 1
ATOM 2961 O O . SER A 1 365 ? 8.593 -21.322 -72.511 1.00 38.41 365 SER A O 1
ATOM 2963 N N . THR A 1 366 ? 8.732 -22.720 -74.273 1.00 38.41 366 THR A N 1
ATOM 2964 C CA . THR A 1 366 ? 7.870 -22.054 -75.262 1.00 38.41 366 THR A CA 1
ATOM 2965 C C . THR A 1 366 ? 6.451 -21.696 -74.783 1.00 38.41 366 THR A C 1
ATOM 2967 O O . THR A 1 366 ? 5.848 -22.371 -73.955 1.00 38.41 366 THR A O 1
ATOM 2970 N N . ARG A 1 367 ? 5.894 -20.622 -75.367 1.00 36.78 367 ARG A N 1
ATOM 2971 C CA . ARG A 1 367 ? 4.533 -20.098 -75.133 1.00 36.78 367 ARG A CA 1
ATOM 2972 C C . ARG A 1 367 ? 3.407 -21.086 -75.482 1.00 36.78 367 ARG A C 1
ATOM 2974 O O . ARG A 1 367 ? 3.452 -21.721 -76.531 1.00 36.78 367 ARG A O 1
ATOM 2981 N N . GLY A 1 368 ? 2.308 -20.998 -74.729 1.00 33.31 368 GLY A N 1
ATOM 2982 C CA . GLY A 1 368 ? 0.952 -21.372 -75.155 1.00 33.31 368 GLY A CA 1
ATOM 2983 C C . GLY A 1 368 ? -0.107 -20.639 -74.305 1.00 33.31 368 GLY A C 1
ATOM 2984 O O . GLY A 1 368 ? -0.022 -20.724 -73.082 1.00 33.31 368 GLY A O 1
ATOM 2985 N N . PRO A 1 369 ? -1.054 -19.874 -74.887 1.00 47.56 369 PRO A N 1
ATOM 2986 C CA . PRO A 1 369 ? -2.168 -19.247 -74.157 1.00 47.56 369 PRO A CA 1
ATOM 2987 C C . PRO A 1 369 ? -3.333 -20.259 -73.981 1.00 47.56 369 PRO A C 1
ATOM 2989 O O . PRO A 1 369 ? -3.372 -21.272 -74.671 1.00 47.56 369 PRO A O 1
ATOM 2992 N N . SER A 1 370 ? -4.339 -20.073 -73.118 1.00 35.69 370 SER A N 1
ATOM 2993 C CA . SER A 1 370 ? -5.100 -18.834 -72.878 1.00 35.69 370 SER A CA 1
ATOM 2994 C C . SER A 1 370 ? -5.910 -18.855 -71.563 1.00 35.69 370 SER A C 1
ATOM 2996 O O . SER A 1 370 ? -6.044 -19.893 -70.927 1.00 35.69 370 SER A O 1
ATOM 2998 N N . TYR A 1 371 ? -6.580 -17.723 -71.301 1.00 32.84 371 TYR A N 1
ATOM 2999 C CA . TYR A 1 371 ? -7.740 -17.517 -70.414 1.00 32.84 371 TYR A CA 1
ATOM 3000 C C . TYR A 1 371 ? -7.505 -17.260 -68.910 1.00 32.84 371 TYR A C 1
ATOM 3002 O O . TYR A 1 371 ? -6.782 -17.963 -68.213 1.00 32.84 371 TYR A O 1
ATOM 3010 N N . THR A 1 372 ? -8.185 -16.217 -68.427 1.00 42.91 372 THR A N 1
ATOM 3011 C CA . THR A 1 372 ? -8.342 -15.772 -67.029 1.00 42.91 372 THR A CA 1
ATOM 3012 C C . THR A 1 372 ? -9.857 -15.692 -66.731 1.00 42.91 372 THR A C 1
ATOM 3014 O O . THR A 1 372 ? -10.639 -15.720 -67.686 1.00 42.91 372 THR A O 1
ATOM 3017 N N . PRO A 1 373 ? -10.319 -15.643 -65.461 1.00 46.84 373 PRO A N 1
ATOM 3018 C CA . PRO A 1 373 ? -10.386 -14.341 -64.782 1.00 46.84 373 PRO A CA 1
ATOM 3019 C C . PRO A 1 373 ? -10.162 -14.342 -63.247 1.00 46.84 373 PRO A C 1
ATOM 3021 O O . PRO A 1 373 ? -10.566 -15.249 -62.532 1.00 46.84 373 PRO A O 1
ATOM 3024 N N . GLN A 1 374 ? -9.559 -13.242 -62.788 1.00 34.81 374 GLN A N 1
ATOM 3025 C CA . GLN A 1 374 ? -9.808 -12.471 -61.552 1.00 34.81 374 GLN A CA 1
ATOM 3026 C C . GLN A 1 374 ? -10.049 -13.135 -60.169 1.00 34.81 374 GLN A C 1
ATOM 3028 O O . GLN A 1 374 ? -11.064 -13.763 -59.898 1.00 34.81 374 GLN A O 1
ATOM 3033 N N . ASP A 1 375 ? -9.155 -12.753 -59.247 1.00 36.69 375 ASP A N 1
ATOM 3034 C CA . ASP A 1 375 ? -9.447 -12.079 -57.967 1.00 36.69 375 ASP A CA 1
ATOM 3035 C C . ASP A 1 375 ? -10.375 -12.734 -56.920 1.00 36.69 375 ASP A C 1
ATOM 3037 O O . ASP A 1 375 ? -11.557 -12.410 -56.822 1.00 36.69 375 ASP A O 1
ATOM 3041 N N . VAL A 1 376 ? -9.769 -13.464 -55.968 1.00 36.25 376 VAL A N 1
ATOM 3042 C CA . VAL A 1 376 ? -10.203 -13.432 -54.555 1.00 36.25 376 VAL A CA 1
ATOM 3043 C C . VAL A 1 376 ? -9.006 -13.239 -53.612 1.00 36.25 376 VAL A C 1
ATOM 3045 O O . VAL A 1 376 ? -8.121 -14.082 -53.490 1.00 36.25 376 VAL A O 1
ATOM 3048 N N . GLU A 1 377 ? -9.017 -12.077 -52.964 1.00 32.72 377 GLU A N 1
ATOM 3049 C CA . GLU A 1 377 ? -8.546 -11.741 -51.612 1.00 32.72 377 GLU A CA 1
ATOM 3050 C C . GLU A 1 377 ? -7.695 -12.769 -50.819 1.00 32.72 377 GLU A C 1
ATOM 3052 O O . GLU A 1 377 ? -8.161 -13.825 -50.391 1.00 32.72 377 GLU A O 1
ATOM 3057 N N . LYS A 1 378 ? -6.448 -12.391 -50.490 1.00 39.41 378 LYS A N 1
ATOM 3058 C CA . LYS A 1 378 ? -5.611 -13.104 -49.506 1.00 39.41 378 LYS A CA 1
ATOM 3059 C C . LYS A 1 378 ? -6.065 -12.785 -48.078 1.00 39.41 378 LYS A C 1
ATOM 3061 O O . LYS A 1 378 ? -5.761 -11.698 -47.596 1.00 39.41 378 LYS A O 1
ATOM 3066 N N . ASN A 1 379 ? -6.644 -13.751 -47.362 1.00 31.30 379 ASN A N 1
ATOM 3067 C CA . ASN A 1 379 ? -6.876 -13.633 -45.918 1.00 31.30 379 ASN A CA 1
ATOM 3068 C C . ASN A 1 379 ? -6.467 -14.887 -45.125 1.00 31.30 379 ASN A C 1
ATOM 3070 O O . ASN A 1 379 ? -6.882 -15.998 -45.426 1.00 31.30 379 ASN A O 1
ATOM 3074 N N . THR A 1 380 ? -5.721 -14.628 -44.049 1.00 30.19 380 THR A N 1
ATOM 3075 C CA . THR A 1 380 ? -5.688 -15.371 -42.774 1.00 30.19 380 THR A CA 1
ATOM 3076 C C . THR A 1 380 ? -5.270 -16.851 -42.756 1.00 30.19 380 THR A C 1
ATOM 3078 O O . THR A 1 380 ? -6.026 -17.767 -43.054 1.00 30.19 380 THR A O 1
ATOM 3081 N N . TRP A 1 381 ? -4.064 -17.047 -42.216 1.00 31.05 381 TRP A N 1
ATOM 3082 C CA . TRP A 1 381 ? -3.548 -18.212 -41.485 1.00 31.05 381 TRP A CA 1
ATOM 3083 C C . TRP A 1 381 ? -4.566 -19.267 -41.006 1.00 31.05 381 TRP A C 1
ATOM 3085 O O . TRP A 1 381 ? -5.424 -18.975 -40.174 1.00 31.05 381 TRP A O 1
ATOM 3095 N N . MET A 1 382 ? -4.340 -20.531 -41.382 1.00 28.72 382 MET A N 1
ATOM 3096 C CA . MET A 1 382 ? -4.848 -21.692 -40.640 1.00 28.72 382 MET A CA 1
ATOM 3097 C C . MET A 1 382 ? -3.736 -22.352 -39.818 1.00 28.72 382 MET A C 1
ATOM 3099 O O . MET A 1 382 ? -2.732 -22.815 -40.356 1.00 28.72 382 MET A O 1
ATOM 3103 N N . THR A 1 383 ? -3.953 -22.443 -38.507 1.00 33.19 383 THR A N 1
ATOM 3104 C CA . THR A 1 383 ? -3.338 -23.453 -37.635 1.00 33.19 383 THR A CA 1
ATOM 3105 C C . THR A 1 383 ? -4.024 -24.808 -37.843 1.00 33.19 383 THR A C 1
ATOM 3107 O O . THR A 1 383 ? -5.228 -24.849 -38.084 1.00 33.19 383 THR A O 1
ATOM 3110 N N . ALA A 1 384 ? -3.288 -25.919 -37.719 1.00 32.16 384 ALA A N 1
ATOM 3111 C CA . ALA A 1 384 ? -3.810 -27.271 -37.958 1.00 32.16 384 ALA A CA 1
ATOM 3112 C C . ALA A 1 384 ? -3.963 -28.126 -36.677 1.00 32.16 384 ALA A C 1
ATOM 3114 O O . ALA A 1 384 ? -3.100 -28.104 -35.799 1.00 32.16 384 ALA A O 1
ATOM 3115 N N . SER A 1 385 ? -5.055 -28.898 -36.629 1.00 33.59 385 SER A N 1
ATOM 3116 C CA . SER A 1 385 ? -5.426 -30.003 -35.715 1.00 33.59 385 SER A CA 1
ATOM 3117 C C . SER A 1 385 ? -6.632 -30.738 -36.354 1.00 33.59 385 SER A C 1
ATOM 3119 O O . SER A 1 385 ? -7.162 -30.256 -37.354 1.00 33.59 385 SER A O 1
ATOM 3121 N N . ASP A 1 386 ? -7.165 -31.887 -35.929 1.00 34.50 386 ASP A N 1
ATOM 3122 C CA . ASP A 1 386 ? -6.938 -32.817 -34.799 1.00 34.50 386 ASP A CA 1
ATOM 3123 C C . ASP A 1 386 ? -6.127 -34.044 -35.358 1.00 34.50 386 ASP A C 1
ATOM 3125 O O . ASP A 1 386 ? -5.148 -33.751 -36.045 1.00 34.50 386 ASP A O 1
ATOM 3129 N N . PRO A 1 387 ? -6.434 -35.366 -35.233 1.00 45.69 387 PRO A N 1
ATOM 3130 C CA . PRO A 1 387 ? -7.187 -36.140 -34.242 1.00 45.69 387 PRO A CA 1
ATOM 3131 C C . PRO A 1 387 ? -6.448 -37.352 -33.613 1.00 45.69 387 PRO A C 1
ATOM 3133 O O . PRO A 1 387 ? -6.198 -38.362 -34.259 1.00 45.69 387 PRO A O 1
ATOM 3136 N N . ARG A 1 388 ? -6.286 -37.279 -32.283 1.00 30.97 388 ARG A N 1
ATOM 3137 C CA . ARG A 1 388 ? -6.586 -38.328 -31.268 1.00 30.97 388 ARG A CA 1
ATOM 3138 C C . ARG A 1 388 ? -6.071 -39.786 -31.381 1.00 30.97 388 ARG A C 1
ATOM 3140 O O . ARG A 1 388 ? -6.473 -40.551 -32.248 1.00 30.97 388 ARG A O 1
ATOM 3147 N N . GLY A 1 389 ? -5.468 -40.232 -30.265 1.00 29.59 389 GLY A N 1
ATOM 3148 C CA . GLY A 1 389 ? -5.495 -41.617 -29.742 1.00 29.59 389 GLY A CA 1
ATOM 3149 C C . GLY A 1 389 ? -4.115 -42.150 -29.310 1.00 29.59 389 GLY A C 1
ATOM 3150 O O . GLY A 1 389 ? -3.150 -41.936 -30.028 1.00 29.59 389 GLY A O 1
ATOM 3151 N N . SER A 1 390 ? -3.916 -42.842 -28.177 1.00 30.98 390 SER A N 1
ATOM 3152 C CA . SER A 1 390 ? -4.763 -43.090 -26.987 1.00 30.98 390 SER A CA 1
ATOM 3153 C C . SER A 1 390 ? -3.933 -43.743 -25.853 1.00 30.98 390 SER A C 1
ATOM 3155 O O . SER A 1 390 ? -3.144 -44.629 -26.165 1.00 30.98 390 SER A O 1
ATOM 3157 N N . GLY A 1 391 ? -4.180 -43.431 -24.565 1.00 29.33 391 GLY A N 1
ATOM 3158 C CA . GLY A 1 391 ? -3.862 -44.353 -23.444 1.00 29.33 391 GLY A CA 1
ATOM 3159 C C . GLY A 1 391 ? -3.010 -43.852 -22.255 1.00 29.33 391 GLY A C 1
ATOM 3160 O O . GLY A 1 391 ? -1.797 -43.987 -22.287 1.00 29.33 391 GLY A O 1
ATOM 3161 N N . LEU A 1 392 ? -3.698 -43.440 -21.173 1.00 34.53 392 LEU A N 1
ATOM 3162 C CA . LEU A 1 392 ? -3.318 -43.453 -19.733 1.00 34.53 392 LEU A CA 1
ATOM 3163 C C . LEU A 1 392 ? -1.994 -42.772 -19.237 1.00 34.53 392 LEU A C 1
ATOM 3165 O O . LEU A 1 392 ? -1.173 -42.349 -20.042 1.00 34.53 392 LEU A O 1
ATOM 3169 N N . PRO A 1 393 ? -1.833 -42.517 -17.907 1.00 43.12 393 PRO A N 1
ATOM 3170 C CA . PRO A 1 393 ? -1.023 -41.387 -17.423 1.00 43.12 393 PRO A CA 1
ATOM 3171 C C . PRO A 1 393 ? 0.232 -41.731 -16.594 1.00 43.12 393 PRO A C 1
ATOM 3173 O O . PRO A 1 393 ? 0.332 -42.786 -15.970 1.00 43.12 393 PRO A O 1
ATOM 3176 N N . SER A 1 394 ? 1.115 -40.737 -16.446 1.00 30.20 394 SER A N 1
ATOM 3177 C CA . SER A 1 394 ? 2.094 -40.634 -15.353 1.00 30.20 394 SER A CA 1
ATOM 3178 C C . SER A 1 394 ? 2.304 -39.166 -14.925 1.00 30.20 394 SER A C 1
ATOM 3180 O O . SER A 1 394 ? 1.979 -38.235 -15.661 1.00 30.20 394 SER A O 1
ATOM 3182 N N . HIS A 1 395 ? 2.768 -38.952 -13.689 1.00 31.02 395 HIS A N 1
ATOM 3183 C CA . HIS A 1 395 ? 2.904 -37.630 -13.056 1.00 31.02 395 HIS A CA 1
ATOM 3184 C C . HIS A 1 395 ? 4.001 -36.747 -13.685 1.00 31.02 395 HIS A C 1
ATOM 3186 O O . HIS A 1 395 ? 5.136 -37.195 -13.818 1.00 31.02 395 HIS A O 1
ATOM 3192 N N . HIS A 1 396 ? 3.726 -35.447 -13.869 1.00 30.28 396 HIS A N 1
ATOM 3193 C CA . HIS A 1 396 ? 4.268 -34.411 -12.964 1.00 30.28 396 HIS A CA 1
ATOM 3194 C C . HIS A 1 396 ? 3.592 -33.041 -13.139 1.00 30.28 396 HIS A C 1
ATOM 3196 O O . HIS A 1 396 ? 2.871 -32.797 -14.105 1.00 30.28 396 HIS A O 1
ATOM 3202 N N . GLU A 1 397 ? 3.797 -32.142 -12.172 1.00 31.59 397 GLU A N 1
ATOM 3203 C CA . GLU A 1 397 ? 3.154 -30.828 -12.146 1.00 31.59 397 GLU A CA 1
ATOM 3204 C C . GLU A 1 397 ? 3.770 -29.825 -13.132 1.00 31.59 397 GLU A C 1
ATOM 3206 O O . GLU A 1 397 ? 4.992 -29.713 -13.253 1.00 31.59 397 GLU A O 1
ATOM 3211 N N . ARG A 1 398 ? 2.916 -28.953 -13.683 1.00 29.77 398 ARG A N 1
ATOM 3212 C CA . ARG A 1 398 ? 3.154 -27.499 -13.726 1.00 29.77 398 ARG A CA 1
ATOM 3213 C C . ARG A 1 398 ? 1.840 -26.754 -13.936 1.00 29.77 398 ARG A C 1
ATOM 3215 O O . ARG A 1 398 ? 1.006 -27.166 -14.735 1.00 29.77 398 ARG A O 1
ATOM 3222 N N . ALA A 1 399 ? 1.657 -25.660 -13.205 1.00 33.12 399 ALA A N 1
ATOM 3223 C CA . ALA A 1 399 ? 0.456 -24.839 -13.291 1.00 33.12 399 ALA A CA 1
ATOM 3224 C C . ALA A 1 399 ? 0.579 -23.769 -14.386 1.00 33.12 399 ALA A C 1
ATOM 3226 O O . ALA A 1 399 ? 1.592 -23.077 -14.472 1.00 33.12 399 ALA A O 1
ATOM 3227 N N . SER A 1 400 ? -0.495 -23.565 -15.147 1.00 28.83 400 SER A N 1
ATOM 3228 C CA . SER A 1 400 ? -0.725 -22.354 -15.938 1.00 28.83 400 SER A CA 1
ATOM 3229 C C . SER A 1 400 ? -2.192 -21.932 -15.794 1.00 28.83 400 SER A C 1
ATOM 3231 O O . SER A 1 400 ? -3.115 -22.636 -16.198 1.00 28.83 400 SER A O 1
ATOM 3233 N N . ILE A 1 401 ? -2.431 -20.781 -15.158 1.00 33.53 401 ILE A N 1
ATOM 3234 C CA . ILE A 1 401 ? -3.789 -20.270 -14.922 1.00 33.53 401 ILE A CA 1
ATOM 3235 C C . ILE A 1 401 ? -4.206 -19.426 -16.131 1.00 33.53 401 ILE A C 1
ATOM 3237 O O . ILE A 1 401 ? -4.055 -18.208 -16.147 1.00 33.53 401 ILE A O 1
ATOM 3241 N N . ALA A 1 402 ? -4.724 -20.098 -17.160 1.00 30.06 402 ALA A N 1
ATOM 3242 C CA . ALA A 1 402 ? -5.298 -19.479 -18.355 1.00 30.06 402 ALA A CA 1
ATOM 3243 C C . ALA A 1 402 ? -6.836 -19.420 -18.263 1.00 30.06 402 ALA A C 1
ATOM 3245 O O . ALA A 1 402 ? -7.565 -20.073 -19.005 1.00 30.06 402 ALA A O 1
ATOM 3246 N N . GLY A 1 403 ? -7.331 -18.629 -17.310 1.00 28.80 403 GLY A N 1
ATOM 3247 C CA . GLY A 1 403 ? -8.746 -18.304 -17.125 1.00 28.80 403 GLY A CA 1
ATOM 3248 C C . GLY A 1 403 ? -8.889 -17.183 -16.089 1.00 28.80 403 GLY A C 1
ATOM 3249 O O . GLY A 1 403 ? -8.019 -17.016 -15.245 1.00 28.80 403 GLY A O 1
ATOM 3250 N N . TRP A 1 404 ? -9.954 -16.384 -16.070 1.00 28.42 404 TRP A N 1
ATOM 3251 C CA . TRP A 1 404 ? -11.238 -16.540 -16.758 1.00 28.42 404 TRP A CA 1
ATOM 3252 C C . TRP A 1 404 ? -11.595 -15.271 -17.546 1.00 28.42 404 TRP A C 1
ATO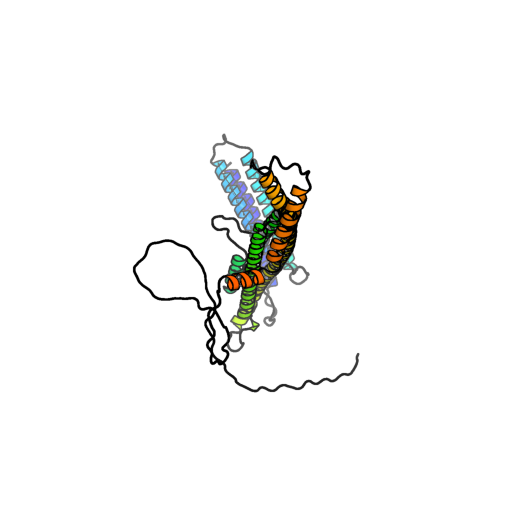M 3254 O O . TRP A 1 404 ? -11.503 -14.162 -17.018 1.00 28.42 404 TRP A O 1
ATOM 3264 N N . LYS A 1 405 ? -12.123 -15.433 -18.762 1.00 29.72 405 LYS A N 1
ATOM 3265 C CA . LYS A 1 405 ? -12.926 -14.408 -19.440 1.00 29.72 405 LYS A CA 1
ATOM 3266 C C . LYS A 1 405 ? -14.196 -15.050 -19.992 1.00 29.72 405 LYS A C 1
ATOM 3268 O O . LYS A 1 405 ? -14.183 -16.213 -20.369 1.00 29.72 405 LYS A O 1
ATOM 3273 N N . GLU A 1 406 ? -15.259 -14.252 -20.001 1.00 31.31 406 GLU A N 1
ATOM 3274 C CA . GLU A 1 406 ? -16.569 -14.522 -20.606 1.00 31.31 406 GLU A CA 1
ATOM 3275 C C . GLU A 1 406 ? -17.348 -15.750 -20.093 1.00 31.31 406 GLU A C 1
ATOM 3277 O O . GLU A 1 406 ? -17.150 -16.892 -20.497 1.00 31.31 406 GLU A O 1
ATOM 3282 N N . ARG A 1 407 ? -18.417 -15.469 -19.335 1.00 29.75 407 ARG A N 1
ATOM 3283 C CA . ARG A 1 407 ? -19.702 -16.094 -19.661 1.00 29.75 407 ARG A CA 1
ATOM 3284 C C . ARG A 1 407 ? -20.750 -15.012 -19.927 1.00 29.75 407 ARG A C 1
ATOM 3286 O O . ARG A 1 407 ? -21.007 -14.152 -19.093 1.00 29.75 407 ARG A O 1
ATOM 3293 N N . VAL A 1 408 ? -21.248 -15.083 -21.155 1.00 30.19 408 VAL A N 1
ATOM 3294 C CA . VAL A 1 408 ? -22.132 -14.191 -21.913 1.00 30.19 408 VAL A CA 1
ATOM 3295 C C . VAL A 1 408 ? -23.379 -13.691 -21.157 1.00 30.19 408 VAL A C 1
ATOM 3297 O O . VAL A 1 408 ? -23.858 -14.290 -20.198 1.00 30.19 408 VAL A O 1
ATOM 3300 N N . SER A 1 409 ? -23.901 -12.563 -21.639 1.00 30.72 409 SER A N 1
ATOM 3301 C CA . SER A 1 409 ? -25.147 -11.894 -21.248 1.00 30.72 409 SER A CA 1
ATOM 3302 C C . SER A 1 409 ? -26.424 -12.742 -21.416 1.00 30.72 409 SER A C 1
ATOM 3304 O O . SER A 1 409 ? -26.441 -13.705 -22.170 1.00 30.72 409 SER A O 1
ATOM 3306 N N . PHE A 1 410 ? -27.530 -12.328 -20.773 1.00 28.83 410 PHE A N 1
ATOM 3307 C CA . PHE A 1 410 ? -28.753 -11.865 -21.471 1.00 28.83 410 PHE A CA 1
ATOM 3308 C C . PHE A 1 410 ? -29.899 -11.509 -20.500 1.00 28.83 410 PHE A C 1
ATOM 3310 O O . PHE A 1 410 ? -30.442 -12.383 -19.831 1.00 28.83 410 PHE A O 1
ATOM 3317 N N . ARG A 1 411 ? -30.361 -10.247 -20.521 1.00 27.47 411 ARG A N 1
ATOM 3318 C CA . ARG A 1 411 ? -31.768 -9.871 -20.813 1.00 27.47 411 ARG A CA 1
ATOM 3319 C C . ARG A 1 411 ? -31.997 -8.364 -20.681 1.00 27.47 411 ARG A C 1
ATOM 3321 O O . ARG A 1 411 ? -31.669 -7.750 -19.672 1.00 27.47 411 ARG A O 1
ATOM 3328 N N . SER A 1 412 ? -32.627 -7.786 -21.696 1.00 28.42 412 SER A N 1
ATOM 3329 C CA . SER A 1 412 ? -33.144 -6.419 -21.682 1.00 28.42 412 SER A CA 1
ATOM 3330 C C . SER A 1 412 ? -34.568 -6.372 -21.111 1.00 28.42 412 SER A C 1
ATOM 3332 O O . SER A 1 412 ? -35.333 -7.331 -21.223 1.00 28.42 412 SER A O 1
ATOM 3334 N N . ARG A 1 413 ? -34.965 -5.224 -20.547 1.00 27.50 413 ARG A N 1
ATOM 3335 C CA . ARG A 1 413 ? -36.381 -4.869 -20.358 1.00 27.50 413 ARG A CA 1
ATOM 3336 C C . ARG A 1 413 ? -36.563 -3.354 -20.486 1.00 27.50 413 ARG A C 1
ATOM 3338 O O . ARG A 1 413 ? -36.051 -2.596 -19.671 1.00 27.50 413 ARG A O 1
ATOM 3345 N N . ARG A 1 414 ? -37.285 -2.915 -21.524 1.00 31.36 414 ARG A N 1
ATOM 3346 C CA . ARG A 1 414 ? -37.759 -1.528 -21.691 1.00 31.36 414 ARG A CA 1
ATOM 3347 C C . ARG A 1 414 ? -39.110 -1.368 -20.987 1.00 31.36 414 ARG A C 1
ATOM 3349 O O . ARG A 1 414 ? -40.018 -2.130 -21.299 1.00 31.36 414 ARG A O 1
ATOM 3356 N N . SER A 1 415 ? -39.249 -0.374 -20.108 1.00 28.33 415 SER A N 1
ATOM 3357 C CA . SER A 1 415 ? -40.515 0.223 -19.626 1.00 28.33 415 SER A CA 1
ATOM 3358 C C . SER A 1 415 ? -40.164 1.336 -18.619 1.00 28.33 415 SER A C 1
ATOM 3360 O O . SER A 1 415 ? -39.298 1.097 -17.784 1.00 28.33 415 SER A O 1
ATOM 3362 N N . ALA A 1 416 ? -40.725 2.551 -18.611 1.00 29.22 416 ALA A N 1
ATOM 3363 C CA . ALA A 1 416 ? -41.533 3.276 -19.601 1.00 29.22 416 ALA A CA 1
ATOM 3364 C C . ALA A 1 416 ? -41.337 4.807 -19.404 1.00 29.22 416 ALA A C 1
ATOM 3366 O O . ALA A 1 416 ? -40.496 5.237 -18.618 1.00 29.22 416 ALA A O 1
ATOM 3367 N N . ARG A 1 417 ? -42.083 5.637 -20.149 1.00 31.05 417 ARG A N 1
ATOM 3368 C CA . ARG A 1 417 ? -41.985 7.115 -20.169 1.00 31.05 417 ARG A CA 1
ATOM 3369 C C . ARG A 1 417 ? -42.247 7.759 -18.790 1.00 31.05 417 ARG A C 1
ATOM 3371 O O . ARG A 1 417 ? -43.228 7.415 -18.142 1.00 31.05 417 ARG A O 1
ATOM 3378 N N . GLY A 1 418 ? -41.461 8.778 -18.419 1.00 29.62 418 GLY A N 1
ATOM 3379 C CA . GLY A 1 418 ? -41.665 9.612 -17.221 1.00 29.62 418 GLY A CA 1
ATOM 3380 C C . GLY A 1 418 ? -41.149 11.045 -17.426 1.00 29.62 418 GLY A C 1
ATOM 3381 O O . GLY A 1 418 ? -39.967 11.241 -17.673 1.00 29.62 418 GLY A O 1
ATOM 3382 N N . ARG A 1 419 ? -42.060 12.024 -17.386 1.00 31.06 419 ARG A N 1
ATOM 3383 C CA . ARG A 1 419 ? -41.916 13.443 -17.791 1.00 31.06 419 ARG A CA 1
ATOM 3384 C C . ARG A 1 419 ? -40.649 14.172 -17.295 1.00 31.06 419 ARG A C 1
ATOM 3386 O O . ARG A 1 419 ? -40.315 14.106 -16.118 1.00 31.06 419 ARG A O 1
ATOM 3393 N N . VAL A 1 420 ? -40.060 14.991 -18.174 1.00 38.38 420 VAL A N 1
ATOM 3394 C CA . VAL A 1 420 ? -39.072 16.038 -17.838 1.00 38.38 420 VAL A CA 1
ATOM 3395 C C . VAL A 1 420 ? -39.798 17.351 -17.495 1.00 38.38 420 VAL A C 1
ATOM 3397 O O . VAL A 1 420 ? -40.613 17.794 -18.307 1.00 38.38 420 VAL A O 1
ATOM 3400 N N . PRO A 1 421 ? -39.502 18.010 -16.358 1.00 39.44 421 PRO A N 1
ATOM 3401 C CA . PRO A 1 421 ? -39.855 19.408 -16.124 1.00 39.44 421 PRO A CA 1
ATOM 3402 C C . PRO A 1 421 ? -38.865 20.361 -16.814 1.00 39.44 421 PRO A C 1
ATOM 3404 O O . PRO A 1 421 ? -37.663 20.109 -16.875 1.00 39.44 421 PRO A O 1
ATOM 3407 N N . ARG A 1 422 ? -39.401 21.467 -17.329 1.00 31.78 422 ARG A N 1
ATOM 3408 C CA . ARG A 1 422 ? -38.700 22.550 -18.039 1.00 31.78 422 ARG A CA 1
ATOM 3409 C C . ARG A 1 422 ? -37.572 23.159 -17.185 1.00 31.78 422 ARG A C 1
ATOM 3411 O O . ARG A 1 422 ? -37.744 23.318 -15.980 1.00 31.78 422 ARG A O 1
ATOM 3418 N N . LYS A 1 423 ? -36.475 23.605 -17.814 1.00 33.53 423 LYS A N 1
ATOM 3419 C CA . LYS A 1 423 ? -35.668 24.697 -17.234 1.00 33.53 423 LYS A CA 1
ATOM 3420 C C . LYS A 1 423 ? -36.562 25.933 -17.113 1.00 33.53 423 LYS A C 1
ATOM 3422 O O . LYS A 1 423 ? -37.284 26.237 -18.062 1.00 33.53 423 LYS A O 1
ATOM 3427 N N . GLN A 1 424 ? -36.426 26.665 -16.017 1.00 32.25 424 GLN A N 1
ATOM 3428 C CA . GLN A 1 424 ? -36.809 28.067 -15.940 1.00 32.25 424 GLN A CA 1
ATOM 3429 C C . GLN A 1 424 ? -35.570 28.850 -15.504 1.00 32.25 424 GLN A C 1
ATOM 3431 O O . GLN A 1 424 ? -34.927 28.507 -14.514 1.00 32.25 424 GLN A O 1
ATOM 3436 N N . THR A 1 425 ? -35.187 29.817 -16.328 1.00 36.97 425 THR A N 1
ATOM 3437 C CA . THR A 1 425 ? -34.140 30.802 -16.062 1.00 36.97 425 THR A CA 1
ATOM 3438 C C . THR A 1 425 ? -34.842 32.130 -15.875 1.00 36.97 425 THR A C 1
ATOM 3440 O O . THR A 1 425 ? -35.457 32.597 -16.829 1.00 36.97 425 THR A O 1
ATOM 3443 N N . ASP A 1 426 ? -34.721 32.719 -14.694 1.00 34.12 426 ASP A N 1
ATOM 3444 C CA . ASP A 1 426 ? -35.106 34.101 -14.444 1.00 34.12 426 ASP A CA 1
ATOM 3445 C C . ASP A 1 426 ? -33.963 34.756 -13.661 1.00 34.12 426 ASP A C 1
ATOM 3447 O O . ASP A 1 426 ? -33.693 34.400 -12.513 1.00 34.12 426 ASP A O 1
ATOM 3451 N N . ASP A 1 427 ? -33.255 35.674 -14.317 1.00 33.22 427 ASP A N 1
ATOM 3452 C CA . ASP A 1 427 ? -32.397 36.648 -13.648 1.00 33.22 427 ASP A CA 1
ATOM 3453 C C . ASP A 1 427 ? -33.283 37.716 -12.995 1.00 33.22 427 ASP A C 1
ATOM 3455 O O . ASP A 1 427 ? -34.230 38.180 -13.631 1.00 33.22 427 ASP A O 1
ATOM 3459 N N . SER A 1 428 ? -32.961 38.153 -11.770 1.00 34.47 428 SER A N 1
ATOM 3460 C CA . SER A 1 428 ? -33.038 39.558 -11.300 1.00 34.47 428 SER A CA 1
ATOM 3461 C C . SER A 1 428 ? -33.030 39.679 -9.763 1.00 34.47 428 SER A C 1
ATOM 3463 O O . SER A 1 428 ? -33.095 38.691 -9.038 1.00 34.47 428 SER A O 1
ATOM 3465 N N . LEU A 1 429 ? -32.959 40.934 -9.294 1.00 36.06 429 LEU A N 1
ATOM 3466 C CA . LEU A 1 429 ? -33.225 41.404 -7.924 1.00 36.06 429 LEU A CA 1
ATOM 3467 C C . LEU A 1 429 ? -32.197 41.032 -6.835 1.00 36.06 429 LEU A C 1
ATOM 3469 O O . LEU A 1 429 ? -32.382 40.164 -5.989 1.00 36.06 429 LEU A O 1
ATOM 3473 N N . PHE A 1 430 ? -31.118 41.821 -6.842 1.00 34.50 430 PHE A N 1
ATOM 3474 C CA . PHE A 1 430 ? -30.628 42.602 -5.693 1.00 34.50 430 PHE A CA 1
ATOM 3475 C C . PHE A 1 430 ? -31.357 42.434 -4.338 1.00 34.50 430 PHE A C 1
ATOM 3477 O O . PHE A 1 430 ? -32.557 42.669 -4.271 1.00 34.50 430 PHE A O 1
ATOM 3484 N N . ARG A 1 431 ? -30.547 42.196 -3.286 1.00 38.72 431 ARG A N 1
ATOM 3485 C CA . ARG A 1 431 ? -30.401 42.935 -1.995 1.00 38.72 431 ARG A CA 1
ATOM 3486 C C . ARG A 1 431 ? -31.637 43.528 -1.270 1.00 38.72 431 ARG A C 1
ATOM 3488 O O . ARG A 1 431 ? -32.546 44.024 -1.926 1.00 38.72 431 ARG A O 1
ATOM 3495 N N . PRO A 1 432 ? -31.634 43.642 0.083 1.00 48.69 432 PRO A N 1
ATOM 3496 C CA . PRO A 1 432 ? -30.466 43.809 0.980 1.00 48.69 432 PRO A CA 1
ATOM 3497 C C . PRO A 1 432 ? -29.522 42.612 1.146 1.00 48.69 432 PRO A C 1
ATOM 3499 O O . PRO A 1 432 ? -30.016 41.498 1.405 1.00 48.69 432 PRO A O 1
#

Sequence (432 aa):
MRNSVVSSAEVFYAKVKAIVDQTEELHKLVTSAAAPDDPYNPDDPRPHLPSSLVNAFEGLISMYVLKAKELSWMNRFTAKIASSYSQNAERRLDRLREAGDFTSGRVREHLIRAKEDIIMLGTTKGDSERIIIAPIGPEFLAASLISSLQNIVPVLGTEKKLDLINHYRSQTARLWFSTNRRPNRKAFVEIHALEEELEALRTVVASQQYLLRSYQKLYSPLSFRTRTTDRLYYKERKASFRLENRCIRRQQRRLAERDKALSILQLRARTLRDETKQRIEILDEGHGKAIRVFTIVTLFFLPLSFVTSFFGMNTTDIRDIDRDQKVFWTSALPVTLGVLGLAFVYGYKWDLVLAWVSKGFTSPSTRGPSYTPQDVEKNTWMTASDPRGSGLPSHHERASIAGWKERVSFRSRRSARGRVPRKQTDDSLFRP

InterPro domains:
  IPR002523 Mg2+ transporter protein, CorA-like/Zinc transport protein ZntB [PF01544] (164-319)
  IPR045863 CorA, transmembrane region [SSF144083] (289-345)

Foldseek 3Di:
DVVVLVVLVVVVVVLVVVLVVLVVVVVVLQVVVPPDDDPPDPDDDDPFQFPLQVLLVVLVVVLVVLSVVLSVLVVVCVPDDPPPDDPVSVVVSVVSVVVNVVSSVSSVVSSVVSVVCSVCVPPDPPPPGRDDPADADVLLVVLVVLLVVVQFDDDPPDPDGDPPLVVLVVVLVVLLVVCVVPLDPVSLVVLVVSLVVLVVVLVVLVVSLVVLVVSLQVLDLVNDDPVPDDPVRSVNSVRNSVVSVVSSVVSNVVSVVVSVSSVVSSVSSVVSSVVSVVVVVVVVVVVVVVVVVVVVVCLLVVLLVVLVVVLVPPDPPSPPDPDPDVVSCVVSVVSSVVSVVVVCCCVPPVVVVVVVVVVVVDDDDDDDDDDDDDDDDDDDDDDDDDDDDDDDDDDDDDDDPPDDDDDDDDDDDDDDDDDDDDDDDDDDDDDD

pLDDT: mean 72.26, std 21.3, range [27.47, 96.0]